Protein AF-G1KTE1-F1 (afdb_monomer)

Secondary structure (DSSP, 8-state):
-------------------------------------SSSHHHHHHHHHHHHHHHHHHHHHHHHHHHHHHHHHHHHHHHHHHHHHHHHHHHTHHHHHHHHHHHHHHHHHHHHHHHH--SPPPTT-HHHHHHHHHHHHH-----HHHHHHHHHHHHHHHHHHHHHHHHS-TTTS-HHHHHHHHHHHHHHHHHHHHHHHHHHHHHHTTGGGGB-TTT-SEEEEEEETTEEEEEEE-SS--TT--EEEEE-TT--EEEEEEPPGGGTTSSEEEEEEEESS-SSSPPP----SPPP--PPP------------PPPP-------------------------------S--HHHHHHHHHHHHHHHHHHHS-HHHHHHT-------PPPPPTTB--TTTEEEEEEEEEEEEEEPPPPPEEETTEEE-----S-S-B---B----TTS-GGGTSEEEEEEPPTTS--SSPPEEEEEETTTTEEE-TTEEEEEEETTTTEEEEEESB--EEEEEEETTTT-S-SEEEEEEEETTEEEEEEE-SSEEEEEEEETTEEEEEEEEESS-SSTTTTTBT-EE-HHHHHHHHHHTT------TTHHHHS---PPPHHHHHHHHHHHHHHTTT-EEEE-GGGTTS-TT---EEEE--S--GGGHHHHHHHHHHHTTS---

InterPro domains:
  IPR023247 Dynein-f, intermediate chain IC97/Dnai7-like [PR02043] (111-136)
  IPR023247 Dynein-f, intermediate chain IC97/Dnai7-like [PR02043] (188-207)
  IPR023247 Dynein-f, intermediate chain IC97/Dnai7-like [PR02043] (258-279)
  IPR023247 Dynein-f, intermediate chain IC97/Dnai7-like [PR02043] (462-482)
  IPR023247 Dynein-f, intermediate chain IC97/Dnai7-like [PR02043] (502-521)
  IPR023247 Dynein-f, intermediate chain IC97/Dnai7-like [PR02043] (523-546)
  IPR023247 Dynein-f, intermediate chain IC97/Dnai7-like [PR02043] (571-590)
  IPR023247 Dynein-f, intermediate chain IC97/Dnai7-like [PTHR20929] (45-657)
  IPR031826 IC97/Casc1, N-terminal [PF15927] (45-240)

Foldseek 3Di:
DDDDDDDDDDDDDDDDDDDDDDDDDDDDDDDDDDDDDDDPPVVVVVVVVVVVVVVVVVVVVVVVVVVVVVVVVVVVCVVCVVVVVVVVVVLLVVLVVLLVVVVVVVVVVVVCVVVVPPLQFDLVDVVSLVVVLVVLLPDPPLAPVVLVVVLVSLVVSLVVLVCVLFFDFPVRAALVNNVVSVVSSLSSLVSSVQSNLQSVQVCLQAQQVQQDPVVRWHWDWDDDDFKIKTKIWQPPLDLPQFKDWHADPVRHTFKMKTDFSVCSNARKMKMKIFGQAASQADDDPQDRDQDDPPDPDDDPDPDPDDDDDDDDDDDDDDDDDDDDDDDDDDDDDDDDDDDDDDDDDDDPPPVVVVVVVVSLVVSSSSGTSNVSQLLAAPPPDPDPDDDAQFDDCLFKDFERGKIFIFIWRRAFYWDQDPNDTDTDDDPPGTGGDWAFQDDDPPDDCSNQWMKIKHAGDQQADDPDQWQKWFADPVVSTTGNPQKAPWDDDPVRSMIMIIGRTGTMMTTMDGLDQFPDWPKKKWAAPADQKIKIWTHGPFWIWIWIGHSQWIAGAAIDGPPDGCHNVVRHPDIDGPVVNQVSCVNRHHRPRDGNCNVVVHPAQAARSVQVSVVVVVCVSCSNFKMKMADPCQRVPHRNDGDIDIDGDDDDPVVVVVVVVVVVVVVVPPDD

Mean predicted aligned error: 15.18 Å

Sequence (668 aa):
MWGVLLHVQYVCSFFLGDMETPVVLFVKCYFTDFNHTEWGNISLTEQARIRAELEEAARREKERIEREKRERLEAKDQERRGVELAELAILEESFLTASQCKNKFRALAKWEHYTGCDGSPDPMVRQEINTFMSLWKEDTNNDIFTVIEKGNRILDLIEKLEMCILDTPFHELSSKDVTQYHDTILQLQALLHHKYNEATEHLLKQASNYAESESGNMEVVIKKQNITLCVWANLKKNPKFRSMSFYDDQKKPCNGFDLPKPLAICDVAVRILHTHYDHVSPSQTYPKEPLTLDMPAQKPVTSESIVKVKATKSQVSPSRLDTRSKHSTGRSKSLTSVFTEEVKSSAVETENTKYAMNKSSLILQTVSRAHLSALFSPSVRELEPLEEFVVDLHQFMPVGGIYHFDALKLPPQAKHVKGWTMVEVLDTGLEICPYIAVCEENEDPSNLTVGITVRLLDNVIFFEEPLIARWNPEEKCWRTDDIGEVVYNMKEKEIAFKMNGFFTITLLQDAHLNMPYQSWELRPTGLDEASFCILTTFAEVQFDIKVNECMLASITTNEDSDLLAEIRGKWMTPLCLILAVKRAGMNIFPADFSPKYVSVNNKLLTAEVTTYQQMALVASAFAFSWSKWNLESGENNVVFRVSLPCHCPDVFEFCEHERRSLHSHKQV

Organism: Anolis carolinensis (NCBI:txid28377)

pLDDT: mean 75.71, std 24.41, range [21.62, 98.06]

Solvent-accessible surface area (backbone atoms only — not comparable to full-atom values): 39934 Å² total; per-residue (Å²): 132,90,81,88,77,92,79,87,83,88,85,90,85,89,82,89,82,84,88,89,87,87,85,90,80,89,82,90,80,88,80,82,90,78,94,80,82,91,73,63,63,67,59,54,51,51,52,49,50,52,49,53,52,51,50,51,49,51,50,53,50,51,52,48,52,53,47,56,52,46,52,55,49,49,55,57,46,59,66,46,46,64,58,54,51,53,54,48,57,56,53,56,49,51,57,58,53,51,51,53,49,54,52,49,52,55,51,46,56,53,49,51,58,68,72,60,72,82,81,71,57,53,80,88,39,63,68,44,45,53,50,50,52,51,56,55,69,70,50,82,77,41,50,56,67,62,45,50,58,55,42,51,56,49,51,54,44,40,52,51,42,52,46,55,57,34,59,39,22,62,84,81,48,53,51,66,56,48,53,50,52,50,54,48,42,52,51,52,51,51,50,48,54,50,50,53,42,48,14,50,37,54,51,46,55,45,32,79,82,47,42,39,90,85,81,44,24,22,69,46,67,48,79,55,96,59,36,39,41,38,40,36,35,47,71,63,40,46,72,82,54,49,69,49,75,42,51,45,100,83,67,45,79,45,44,34,38,31,54,25,51,85,55,28,63,36,64,33,22,43,37,40,43,31,32,57,52,80,84,74,68,77,69,82,80,71,86,61,69,80,81,80,82,86,67,83,76,78,75,79,78,81,80,79,83,82,82,88,77,87,87,81,90,80,89,84,88,89,86,85,89,84,90,84,91,82,89,82,83,88,81,91,76,91,77,90,74,90,78,89,72,92,78,82,92,84,61,72,71,68,52,52,54,52,54,51,51,57,49,53,54,53,52,61,53,70,40,27,41,49,62,58,51,61,60,40,64,64,81,79,67,84,71,76,84,72,61,90,53,51,62,56,70,78,52,32,36,81,32,66,22,32,36,38,36,42,40,25,51,49,54,57,60,74,40,82,55,96,90,39,80,48,62,65,88,80,92,78,74,71,44,75,43,89,57,70,49,83,71,58,102,86,58,75,53,80,55,46,26,28,34,41,34,44,52,60,58,85,65,39,52,74,95,61,87,61,47,63,28,34,60,38,82,88,80,62,43,45,26,47,65,68,59,43,81,74,48,75,36,78,92,74,38,32,40,32,34,32,23,40,42,64,48,41,32,36,34,27,42,63,48,49,72,35,48,67,62,77,42,42,38,38,36,44,76,43,89,64,22,34,38,40,39,39,32,32,78,62,37,41,40,32,33,39,36,44,83,78,31,29,23,42,67,48,62,46,45,92,83,54,82,74,70,43,64,91,55,45,74,43,78,31,43,60,66,59,43,53,51,53,41,37,56,26,43,51,43,80,72,75,53,51,58,37,71,81,82,30,93,70,65,70,58,42,55,69,43,51,52,51,49,53,52,57,47,61,72,44,34,63,64,33,24,40,31,67,37,86,63,27,63,75,46,54,41,77,42,90,49,63,42,77,45,74,66,88,83,59,83,80,64,48,69,67,51,54,61,54,53,64,62,62,67,77,76,76,88,131

Nearest PDB structures (foldseek):
  8j07-assembly1_k3  TM=9.287E-01  e=1.055E-38  Homo sapiens
  8glv-assembly1_AE  TM=7.418E-01  e=2.002E-24  Chlamydomonas reinhardtii

Structure (mmCIF, N/CA/C/O backbone):
data_AF-G1KTE1-F1
#
_entry.id   AF-G1KTE1-F1
#
loop_
_atom_site.group_PDB
_atom_site.id
_atom_site.type_symbol
_atom_site.label_atom_id
_atom_site.label_alt_id
_atom_site.label_comp_id
_atom_site.label_asym_id
_atom_site.label_entity_id
_atom_site.label_seq_id
_atom_site.pdbx_PDB_ins_code
_atom_site.Cartn_x
_atom_site.Cartn_y
_atom_site.Cartn_z
_atom_site.occupancy
_atom_site.B_iso_or_equiv
_atom_site.auth_seq_id
_atom_site.auth_comp_id
_atom_site.auth_asym_id
_atom_site.auth_atom_id
_atom_site.pdbx_PDB_model_num
ATOM 1 N N . MET A 1 1 ? 85.653 33.688 -32.447 1.00 30.47 1 MET A N 1
ATOM 2 C CA . MET A 1 1 ? 87.071 33.781 -32.039 1.00 30.47 1 MET A CA 1
ATOM 3 C C . MET A 1 1 ? 87.110 34.443 -30.670 1.00 30.47 1 MET A C 1
ATOM 5 O O . MET A 1 1 ? 86.646 35.567 -30.606 1.00 30.47 1 MET A O 1
ATOM 9 N N . TRP A 1 2 ? 87.611 33.718 -29.653 1.00 24.45 2 TRP A N 1
ATOM 10 C CA . TRP A 1 2 ? 88.064 34.165 -28.314 1.00 24.45 2 TRP A CA 1
ATOM 11 C C . TRP A 1 2 ? 87.056 34.990 -27.478 1.00 24.45 2 TRP A C 1
ATOM 13 O O . TRP A 1 2 ? 86.730 36.102 -27.850 1.00 24.45 2 TRP A O 1
ATOM 23 N N . GLY A 1 3 ? 86.531 34.587 -26.320 1.00 26.30 3 GLY A N 1
ATOM 24 C CA . GLY A 1 3 ? 86.767 33.480 -25.396 1.00 26.30 3 GLY A CA 1
ATOM 25 C C . GLY A 1 3 ? 86.486 33.975 -23.966 1.00 26.30 3 GLY A C 1
ATOM 26 O O . GLY A 1 3 ? 86.511 35.179 -23.733 1.00 26.30 3 GLY A O 1
ATOM 27 N N . VAL A 1 4 ? 86.327 33.015 -23.042 1.00 26.86 4 VAL A N 1
ATOM 28 C CA . VAL A 1 4 ? 86.469 33.140 -21.573 1.00 26.86 4 VAL A CA 1
ATOM 29 C C . VAL A 1 4 ? 85.221 33.663 -20.836 1.00 26.86 4 VAL A C 1
ATOM 31 O O . VAL A 1 4 ? 84.689 34.705 -21.177 1.00 26.86 4 VAL A O 1
ATOM 34 N N . LEU A 1 5 ? 84.684 33.032 -19.788 1.00 24.70 5 LEU A N 1
ATOM 35 C CA . LEU A 1 5 ? 84.884 31.724 -19.152 1.00 24.70 5 LEU A CA 1
ATOM 36 C C . LEU A 1 5 ? 83.627 31.504 -18.280 1.00 24.70 5 LEU A C 1
ATOM 38 O O . LEU A 1 5 ? 83.235 32.404 -17.539 1.00 24.70 5 LEU A O 1
ATOM 42 N N . LEU A 1 6 ? 83.041 30.307 -18.305 1.00 29.62 6 LEU A N 1
ATOM 43 C CA . LEU A 1 6 ? 82.312 29.800 -17.143 1.00 29.62 6 LEU A CA 1
ATOM 44 C C . LEU A 1 6 ? 83.375 29.366 -16.127 1.00 29.62 6 LEU A C 1
ATOM 46 O O . LEU A 1 6 ? 84.193 28.506 -16.448 1.00 29.62 6 LEU A O 1
ATOM 50 N N . HIS A 1 7 ? 83.355 29.920 -14.916 1.00 24.59 7 HIS A N 1
ATOM 51 C CA . HIS A 1 7 ? 84.012 29.292 -13.773 1.00 24.59 7 HIS A CA 1
ATOM 52 C C . HIS A 1 7 ? 82.985 29.115 -12.659 1.00 24.59 7 HIS A C 1
ATOM 54 O O . HIS A 1 7 ? 82.579 30.060 -11.989 1.00 24.59 7 HIS A O 1
ATOM 60 N N . VAL A 1 8 ? 82.549 27.870 -12.510 1.00 29.48 8 VAL A N 1
ATOM 61 C CA . VAL A 1 8 ? 81.875 27.364 -11.319 1.00 29.48 8 VAL A CA 1
ATOM 62 C C . VAL A 1 8 ? 82.964 27.047 -10.294 1.00 29.48 8 VAL A C 1
ATOM 64 O O . VAL A 1 8 ? 83.998 26.476 -10.649 1.00 29.48 8 VAL A O 1
ATOM 67 N N . GLN A 1 9 ? 82.737 27.395 -9.030 1.00 24.23 9 GLN A N 1
ATOM 68 C CA . GLN A 1 9 ? 83.487 26.846 -7.906 1.00 24.23 9 GLN A CA 1
ATOM 69 C C . GLN A 1 9 ? 82.473 26.399 -6.846 1.00 24.23 9 GLN A C 1
ATOM 71 O O . GLN A 1 9 ? 81.823 27.218 -6.204 1.00 24.23 9 GLN A O 1
ATOM 76 N N . TYR A 1 10 ? 82.305 25.080 -6.730 1.00 27.30 10 TYR A N 1
ATOM 77 C CA . TYR A 1 10 ? 81.618 24.411 -5.626 1.00 27.30 10 TYR A CA 1
ATOM 78 C C . TYR A 1 10 ? 82.621 24.152 -4.496 1.00 27.30 10 TYR A C 1
ATOM 80 O O . TYR A 1 10 ? 83.763 23.781 -4.766 1.00 27.30 10 TYR A O 1
ATOM 88 N N . VAL A 1 11 ? 82.167 24.233 -3.244 1.00 24.34 11 VAL A N 1
ATOM 89 C CA . VAL A 1 11 ? 82.737 23.458 -2.131 1.00 24.34 11 VAL A CA 1
ATOM 90 C C . VAL A 1 11 ? 81.585 22.770 -1.396 1.00 24.34 11 VAL A C 1
ATOM 92 O O . VAL A 1 11 ? 80.612 23.408 -1.006 1.00 24.34 11 VAL A O 1
ATOM 95 N N . CYS A 1 12 ? 81.700 21.445 -1.293 1.00 25.61 12 CYS A N 1
ATOM 96 C CA . CYS A 1 12 ? 80.734 20.482 -0.762 1.00 25.61 12 CYS A CA 1
ATOM 97 C C . CYS A 1 12 ? 80.613 20.488 0.771 1.00 25.61 12 CYS A C 1
ATOM 99 O O . CYS A 1 12 ? 81.599 20.747 1.459 1.00 25.61 12 CYS A O 1
ATOM 101 N N . SER A 1 13 ? 79.484 19.988 1.294 1.00 24.11 13 SER A N 1
ATOM 102 C CA . SER A 1 13 ? 79.454 18.847 2.236 1.00 24.11 13 SER A CA 1
ATOM 103 C C . SER A 1 13 ? 78.037 18.266 2.394 1.00 24.11 13 SER A C 1
ATOM 105 O O . SER A 1 13 ? 77.046 18.981 2.331 1.00 24.11 13 SER A O 1
ATOM 107 N N . PHE A 1 14 ? 77.996 16.940 2.541 1.00 25.86 14 PHE A N 1
ATOM 108 C CA . PHE A 1 14 ? 76.858 16.011 2.614 1.00 25.86 14 PHE A CA 1
ATOM 109 C C . PHE A 1 14 ? 75.843 16.290 3.745 1.00 25.86 14 PHE A C 1
ATOM 111 O O . PHE A 1 14 ? 76.270 16.660 4.832 1.00 25.86 14 PHE A O 1
ATOM 118 N N . PHE A 1 15 ? 74.551 15.963 3.546 1.00 25.19 15 PHE A N 1
ATOM 119 C CA . PHE A 1 15 ? 73.848 14.836 4.210 1.00 25.19 15 PHE A CA 1
ATOM 120 C C . PHE A 1 15 ? 72.381 14.668 3.724 1.00 25.19 15 PHE A C 1
ATOM 122 O O . PHE A 1 15 ? 71.680 15.642 3.486 1.00 25.19 15 PHE A O 1
ATOM 129 N N . LEU A 1 16 ? 72.000 13.392 3.576 1.00 28.66 16 LEU A N 1
ATOM 130 C CA . LEU A 1 16 ? 70.704 12.717 3.346 1.00 28.66 16 LEU A CA 1
ATOM 131 C C . LEU A 1 16 ? 69.366 13.472 3.537 1.00 28.66 16 LEU A C 1
ATOM 133 O O . LEU A 1 16 ? 69.159 14.115 4.561 1.00 28.66 16 LEU A O 1
ATOM 137 N N . GLY A 1 17 ? 68.395 13.172 2.659 1.00 29.20 17 GLY A N 1
ATOM 138 C CA . GLY A 1 17 ? 66.954 13.243 2.957 1.00 29.20 17 GLY A CA 1
ATOM 139 C C . GLY A 1 17 ? 66.104 13.823 1.825 1.00 29.20 17 GLY A C 1
ATOM 140 O O . GLY A 1 17 ? 66.420 14.885 1.308 1.00 29.20 17 GLY A O 1
ATOM 141 N N . ASP A 1 18 ? 65.052 13.102 1.447 1.00 30.59 18 ASP A N 1
ATOM 142 C CA . ASP A 1 18 ? 64.224 13.285 0.255 1.00 30.59 18 ASP A CA 1
ATOM 143 C C . ASP A 1 18 ? 63.507 14.645 0.088 1.00 30.59 18 ASP A C 1
ATOM 145 O O . ASP A 1 18 ? 63.152 15.338 1.041 1.00 30.59 18 ASP A O 1
ATOM 149 N N . MET A 1 19 ? 63.294 14.949 -1.197 1.00 31.64 19 MET A N 1
ATOM 150 C CA . MET A 1 19 ? 62.444 15.952 -1.864 1.00 31.64 19 MET A CA 1
ATOM 151 C C . MET A 1 19 ? 61.081 16.211 -1.179 1.00 31.64 19 MET A C 1
ATOM 153 O O . MET A 1 19 ? 60.506 15.295 -0.608 1.00 31.64 19 MET A O 1
ATOM 157 N N . GLU A 1 20 ? 60.399 17.361 -1.249 1.00 32.44 20 GLU A N 1
ATOM 158 C CA . GLU A 1 20 ? 60.566 18.661 -1.920 1.00 32.44 20 GLU A CA 1
ATOM 159 C C . GLU A 1 20 ? 59.431 19.589 -1.411 1.00 32.44 20 GLU A C 1
ATOM 161 O O . GLU A 1 20 ? 58.272 19.190 -1.426 1.00 32.44 20 GLU A O 1
ATOM 166 N N . THR A 1 21 ? 59.737 20.816 -0.969 1.00 28.70 21 THR A N 1
ATOM 167 C CA . THR A 1 21 ? 58.963 22.084 -1.121 1.00 28.70 21 THR A CA 1
ATOM 168 C C . THR A 1 21 ? 59.806 23.232 -0.506 1.00 28.70 21 THR A C 1
ATOM 170 O O . THR A 1 21 ? 60.666 22.962 0.329 1.00 28.70 21 THR A O 1
ATOM 173 N N . PRO A 1 22 ? 59.561 24.527 -0.792 1.00 40.53 22 PRO A N 1
ATOM 174 C CA . PRO A 1 22 ? 59.676 25.253 -2.066 1.00 40.53 22 PRO A CA 1
ATOM 175 C C . PRO A 1 22 ? 60.610 26.493 -1.929 1.00 40.53 22 PRO A C 1
ATOM 177 O O . PRO A 1 22 ? 60.794 26.998 -0.827 1.00 40.53 22 PRO A O 1
ATOM 180 N N . VAL A 1 23 ? 61.137 27.089 -3.013 1.00 27.97 23 VAL A N 1
ATOM 181 C CA . VAL A 1 23 ? 61.674 28.473 -2.934 1.00 27.97 23 VAL A CA 1
ATOM 182 C C . VAL A 1 23 ? 61.353 29.277 -4.194 1.00 27.97 23 VAL A C 1
ATOM 184 O O . VAL A 1 23 ? 61.881 29.036 -5.276 1.00 27.97 23 VAL A O 1
ATOM 187 N N . VAL A 1 24 ? 60.489 30.276 -4.018 1.00 31.72 24 VAL A N 1
ATOM 188 C CA . VAL A 1 24 ? 60.224 31.372 -4.956 1.00 31.72 24 VAL A CA 1
ATOM 189 C C . VAL A 1 24 ? 61.398 32.353 -4.896 1.00 31.72 24 VAL A C 1
ATOM 191 O O . VAL A 1 24 ? 61.699 32.881 -3.827 1.00 31.72 24 VAL A O 1
ATOM 194 N N . LEU A 1 25 ? 62.038 32.640 -6.034 1.00 25.03 25 LEU A N 1
ATOM 195 C CA . LEU A 1 25 ? 63.036 33.708 -6.159 1.00 25.03 25 LEU A CA 1
ATOM 196 C C . LEU A 1 25 ? 62.457 34.868 -6.982 1.00 25.03 25 LEU A C 1
ATOM 198 O O . LEU A 1 25 ? 62.250 34.755 -8.188 1.00 25.03 25 LEU A O 1
ATOM 202 N N . PHE A 1 26 ? 62.212 35.999 -6.318 1.00 25.44 26 PHE A N 1
ATOM 203 C CA . PHE A 1 26 ? 61.927 37.280 -6.963 1.00 25.44 26 PHE A CA 1
ATOM 204 C C . PHE A 1 26 ? 63.241 37.939 -7.395 1.00 25.44 26 PHE A C 1
ATOM 206 O O . PHE A 1 26 ? 64.072 38.271 -6.552 1.00 25.44 26 PHE A O 1
ATOM 213 N N . VAL A 1 27 ? 63.400 38.208 -8.693 1.00 28.34 27 VAL A N 1
ATOM 214 C CA . VAL A 1 27 ? 64.451 39.097 -9.212 1.00 28.34 27 VAL A CA 1
ATOM 215 C C . VAL A 1 27 ? 63.776 40.289 -9.892 1.00 28.34 27 VAL A C 1
ATOM 217 O O . VAL A 1 27 ? 63.155 40.153 -10.943 1.00 28.34 27 VAL A O 1
ATOM 220 N N . LYS A 1 28 ? 63.870 41.470 -9.267 1.00 26.77 28 LYS A N 1
ATOM 221 C CA . LYS A 1 28 ? 63.516 42.765 -9.870 1.00 26.77 28 LYS A CA 1
ATOM 222 C C . LYS A 1 28 ? 64.707 43.264 -10.689 1.00 26.77 28 LYS A C 1
ATOM 224 O O . LYS A 1 28 ? 65.743 43.576 -10.108 1.00 26.77 28 LYS A O 1
ATOM 229 N N . CYS A 1 29 ? 64.538 43.427 -11.999 1.00 28.50 29 CYS A N 1
ATOM 230 C CA . CYS A 1 29 ? 65.440 44.233 -12.823 1.00 28.50 29 CYS A CA 1
ATOM 231 C C . CYS A 1 29 ? 64.715 45.511 -13.259 1.00 28.50 29 CYS A C 1
ATOM 233 O O . CYS A 1 29 ? 63.675 45.448 -13.908 1.00 28.50 29 CYS A O 1
ATOM 235 N N . TYR A 1 30 ? 65.264 46.665 -12.880 1.00 29.06 30 TYR A N 1
ATOM 236 C CA . TYR A 1 30 ? 64.862 47.972 -13.393 1.00 29.06 30 TYR A CA 1
ATOM 237 C C . TYR A 1 30 ? 65.584 48.218 -14.721 1.00 29.06 30 TYR A C 1
ATOM 239 O O . TYR A 1 30 ? 66.802 48.064 -14.784 1.00 29.06 30 TYR A O 1
ATOM 247 N N . PHE A 1 31 ? 64.850 48.626 -15.754 1.00 31.27 31 PHE A N 1
ATOM 248 C CA . PHE A 1 31 ? 65.425 49.191 -16.972 1.00 31.27 31 PHE A CA 1
ATOM 249 C C . PHE A 1 31 ? 64.994 50.653 -17.079 1.00 31.27 31 PHE A C 1
ATOM 251 O O . PHE A 1 31 ? 63.808 50.966 -17.048 1.00 31.27 31 PHE A O 1
ATOM 258 N N . THR A 1 32 ? 65.982 51.539 -17.145 1.00 31.55 32 THR A N 1
ATOM 259 C CA . THR A 1 32 ? 65.836 52.955 -17.488 1.00 31.55 32 THR A CA 1
ATOM 260 C C . THR A 1 32 ? 65.840 53.118 -19.003 1.00 31.55 32 THR A C 1
ATOM 262 O O . THR A 1 32 ? 66.705 52.557 -19.678 1.00 31.55 32 THR A O 1
ATOM 265 N N . ASP A 1 33 ? 64.890 53.906 -19.503 1.00 35.94 33 ASP A N 1
ATOM 266 C CA . ASP A 1 33 ? 64.698 54.240 -20.912 1.00 35.94 33 ASP A CA 1
ATOM 267 C C . ASP A 1 33 ? 65.934 54.866 -21.568 1.00 35.94 33 ASP A C 1
ATOM 269 O O . ASP A 1 33 ? 66.565 55.770 -21.017 1.00 35.94 33 ASP A O 1
ATOM 273 N N . PHE A 1 34 ? 66.202 54.456 -22.809 1.00 33.00 34 PHE A N 1
ATOM 274 C CA . PHE A 1 34 ? 66.918 55.275 -23.782 1.00 33.00 34 PHE A CA 1
ATOM 275 C C . PHE A 1 34 ? 66.246 55.142 -25.151 1.00 33.00 34 PHE A C 1
ATOM 277 O O . PHE A 1 34 ? 66.187 54.064 -25.742 1.00 33.00 34 PHE A O 1
ATOM 284 N N . ASN A 1 35 ? 65.725 56.268 -25.636 1.00 43.44 35 ASN A N 1
ATOM 285 C CA . ASN A 1 35 ? 65.105 56.416 -26.946 1.00 43.44 35 ASN A CA 1
ATOM 286 C C . ASN A 1 35 ? 66.117 56.151 -28.068 1.00 43.44 35 ASN A C 1
ATOM 288 O O . ASN A 1 35 ? 67.116 56.861 -28.181 1.00 43.44 35 ASN A O 1
ATOM 292 N N . HIS A 1 36 ? 65.789 55.219 -28.965 1.00 41.34 36 HIS A N 1
ATOM 293 C CA . HIS A 1 36 ? 66.194 55.327 -30.361 1.00 41.34 36 HIS A CA 1
ATOM 294 C C . HIS A 1 36 ? 65.037 54.936 -31.283 1.00 41.34 36 HIS A C 1
ATOM 296 O O . HIS A 1 36 ? 64.370 53.917 -31.125 1.00 41.34 36 HIS A O 1
ATOM 302 N N . THR A 1 37 ? 64.791 55.842 -32.212 1.00 44.97 37 THR A N 1
ATOM 303 C CA . THR A 1 37 ? 63.603 56.050 -33.026 1.00 44.97 37 THR A CA 1
ATOM 304 C C . THR A 1 37 ? 63.489 55.094 -34.225 1.00 44.97 37 THR A C 1
ATOM 306 O O . THR A 1 37 ? 64.450 54.821 -34.941 1.00 44.97 37 THR A O 1
ATOM 309 N N . GLU A 1 38 ? 62.257 54.624 -34.442 1.00 49.62 38 GLU A N 1
ATOM 310 C CA . GLU A 1 38 ? 61.558 54.469 -35.735 1.00 49.62 38 GLU A CA 1
ATOM 311 C C . GLU A 1 38 ? 62.003 53.468 -36.822 1.00 49.62 38 GLU A C 1
ATOM 313 O O . GLU A 1 38 ? 61.328 53.397 -37.843 1.00 49.62 38 GLU A O 1
ATOM 318 N N . TRP A 1 39 ? 62.983 52.582 -36.611 1.00 41.69 39 TRP A N 1
ATOM 319 C CA . TRP A 1 39 ? 63.255 51.484 -37.580 1.00 41.69 39 TRP A CA 1
ATOM 320 C C . TRP A 1 39 ? 63.079 50.047 -37.046 1.00 41.69 39 TRP A C 1
ATOM 322 O O . TRP A 1 39 ? 63.267 49.085 -37.787 1.00 41.69 39 TRP A O 1
ATOM 332 N N . GLY A 1 40 ? 62.645 49.873 -35.790 1.00 45.88 40 GLY A N 1
ATOM 333 C CA . GLY A 1 40 ? 62.361 48.556 -35.182 1.00 45.88 40 GLY A CA 1
ATOM 334 C C . GLY A 1 40 ? 60.882 48.135 -35.170 1.00 45.88 40 GLY A C 1
ATOM 335 O O . GLY A 1 40 ? 60.579 46.942 -35.155 1.00 45.88 40 GLY A O 1
ATOM 336 N N . ASN A 1 41 ? 59.947 49.090 -35.235 1.00 47.69 41 ASN A N 1
ATOM 337 C CA . ASN A 1 41 ? 58.512 48.806 -35.093 1.00 47.69 41 ASN A CA 1
ATOM 338 C C . ASN A 1 41 ? 57.849 48.265 -36.366 1.00 47.69 41 ASN A C 1
ATOM 340 O O . ASN A 1 41 ? 56.846 47.567 -36.258 1.00 47.69 41 ASN A O 1
ATOM 344 N N . ILE A 1 42 ? 58.410 48.509 -37.555 1.00 47.56 42 ILE A N 1
ATOM 345 C CA . ILE A 1 42 ? 57.866 47.982 -38.822 1.00 47.56 42 ILE A CA 1
ATOM 346 C C . ILE A 1 42 ? 58.201 46.485 -38.979 1.00 47.56 42 ILE A C 1
ATOM 348 O O . ILE A 1 42 ? 57.379 45.716 -39.457 1.00 47.56 42 ILE A O 1
ATOM 352 N N . SER A 1 43 ? 59.364 46.028 -38.497 1.00 54.31 43 SER A N 1
ATOM 353 C CA . SER A 1 43 ? 59.780 44.615 -38.594 1.00 54.31 43 SER A CA 1
ATOM 354 C C . SER A 1 43 ? 59.049 43.703 -37.595 1.00 54.31 43 SER A C 1
ATOM 356 O O . SER A 1 43 ? 58.636 42.603 -37.948 1.00 54.31 43 SER A O 1
ATOM 358 N N . LEU A 1 44 ? 58.817 44.163 -36.358 1.00 53.69 44 LEU A N 1
ATOM 359 C CA . LEU A 1 44 ? 58.108 43.387 -35.328 1.00 53.69 44 LEU A CA 1
ATOM 360 C C . LEU A 1 44 ? 56.592 43.308 -35.563 1.00 53.69 44 LEU A C 1
ATOM 362 O O . LEU A 1 44 ? 55.997 42.262 -35.308 1.00 53.69 44 LEU A O 1
ATOM 366 N N . THR A 1 45 ? 55.968 44.374 -36.077 1.00 58.28 45 THR A N 1
ATOM 367 C CA . THR A 1 45 ? 54.539 44.364 -36.442 1.00 58.28 45 THR A CA 1
ATOM 368 C C . THR A 1 45 ? 54.273 43.499 -37.672 1.00 58.28 45 THR A C 1
ATOM 370 O O . THR A 1 45 ? 53.329 42.713 -37.661 1.00 58.28 45 THR A O 1
ATOM 373 N N . GLU A 1 46 ? 55.146 43.545 -38.683 1.00 59.28 46 GLU A N 1
ATOM 374 C CA . GLU A 1 46 ? 55.058 42.668 -39.856 1.00 59.28 46 GLU A CA 1
ATOM 375 C C . GLU A 1 46 ? 55.301 41.192 -39.472 1.00 59.28 46 GLU A C 1
ATOM 377 O O . GLU A 1 46 ? 54.557 40.311 -39.895 1.00 59.28 46 GLU A O 1
ATOM 382 N N . GLN A 1 47 ? 56.263 40.902 -38.583 1.00 62.09 47 GLN A N 1
ATOM 383 C CA . GLN A 1 47 ? 56.496 39.548 -38.051 1.00 62.09 47 GLN A CA 1
ATOM 384 C C . GLN A 1 47 ? 55.356 39.027 -37.162 1.00 62.09 47 GLN A C 1
ATOM 386 O O . GLN A 1 47 ? 55.115 37.818 -37.132 1.00 62.09 47 GLN A O 1
ATOM 391 N N . ALA A 1 48 ? 54.671 39.904 -36.423 1.00 69.88 48 ALA A N 1
ATOM 392 C CA . ALA A 1 48 ? 53.476 39.552 -35.658 1.00 69.88 48 ALA A CA 1
ATOM 393 C C . ALA A 1 48 ? 52.281 39.285 -36.584 1.00 69.88 48 ALA A C 1
ATOM 395 O O . ALA A 1 48 ? 51.551 38.322 -36.360 1.00 69.88 48 ALA A O 1
ATOM 396 N N . ARG A 1 49 ? 52.130 40.065 -37.666 1.00 72.00 49 ARG A N 1
ATOM 397 C CA . ARG A 1 49 ? 51.102 39.844 -38.692 1.00 72.00 49 ARG A CA 1
ATOM 398 C C . ARG A 1 49 ? 51.305 38.510 -39.411 1.00 72.00 49 ARG A C 1
ATOM 400 O O . ARG A 1 49 ? 50.363 37.738 -39.510 1.00 72.00 49 ARG A O 1
ATOM 407 N N . ILE A 1 50 ? 52.540 38.193 -39.807 1.00 73.44 50 ILE A N 1
ATOM 408 C CA . ILE A 1 50 ? 52.892 36.912 -40.443 1.00 73.44 50 ILE A CA 1
ATOM 409 C C . ILE A 1 50 ? 52.677 35.731 -39.482 1.00 73.44 50 ILE A C 1
ATOM 411 O O . ILE A 1 50 ? 52.201 34.681 -39.901 1.00 73.44 50 ILE A O 1
ATOM 415 N N . ARG A 1 51 ? 52.986 35.878 -38.184 1.00 72.56 51 ARG A N 1
ATOM 416 C CA . ARG A 1 51 ? 52.703 34.834 -37.182 1.00 72.56 51 ARG A CA 1
ATOM 417 C C . ARG A 1 51 ? 51.207 34.614 -36.972 1.00 72.56 51 ARG A C 1
ATOM 419 O O . ARG A 1 51 ? 50.790 33.463 -36.957 1.00 72.56 51 ARG A O 1
ATOM 426 N N . ALA A 1 52 ? 50.420 35.682 -36.867 1.00 79.12 52 ALA A N 1
ATOM 427 C CA . ALA A 1 52 ? 48.965 35.584 -36.777 1.00 79.12 52 ALA A CA 1
ATOM 428 C C . ALA A 1 52 ? 48.368 34.938 -38.039 1.00 79.12 52 ALA A C 1
ATOM 430 O O . ALA A 1 52 ? 47.517 34.062 -37.939 1.00 79.12 52 ALA A O 1
ATOM 431 N N . GLU A 1 53 ? 48.876 35.291 -39.221 1.00 79.81 53 GLU A N 1
ATOM 432 C CA . GLU A 1 53 ? 48.443 34.724 -40.500 1.00 79.81 53 GLU A CA 1
ATOM 433 C C . GLU A 1 53 ? 48.810 33.234 -40.636 1.00 79.81 53 GLU A C 1
ATOM 435 O O . GLU A 1 53 ? 47.997 32.438 -41.109 1.00 79.81 53 GLU A O 1
ATOM 440 N N . LEU A 1 54 ? 49.993 32.826 -40.157 1.00 78.88 54 LEU A N 1
ATOM 441 C CA . LEU A 1 54 ? 50.412 31.420 -40.083 1.00 78.88 54 LEU A CA 1
ATOM 442 C C . LEU A 1 54 ? 49.608 30.622 -39.049 1.00 78.88 54 LEU A C 1
ATOM 444 O O . LEU A 1 54 ? 49.280 29.466 -39.299 1.00 78.88 54 LEU A O 1
ATOM 448 N N . GLU A 1 55 ? 49.274 31.216 -37.904 1.00 80.00 55 GLU A N 1
ATOM 449 C CA . GLU A 1 55 ? 48.473 30.576 -36.857 1.00 80.00 55 GLU A CA 1
ATOM 450 C C . GLU A 1 55 ? 47.003 30.428 -37.282 1.00 80.00 55 GLU A C 1
ATOM 452 O O . GLU A 1 55 ? 46.396 29.375 -37.078 1.00 80.00 55 GLU A O 1
ATOM 457 N N . GLU A 1 56 ? 46.445 31.427 -37.969 1.00 80.50 56 GLU A N 1
ATOM 458 C CA . GLU A 1 56 ? 45.137 31.332 -38.620 1.00 80.50 56 GLU A CA 1
ATOM 459 C C . GLU A 1 56 ? 45.135 30.316 -39.765 1.00 80.50 56 GLU A C 1
ATOM 461 O O . GLU A 1 56 ? 44.172 29.562 -39.911 1.00 80.50 56 GLU A O 1
ATOM 466 N N . ALA A 1 57 ? 46.203 30.251 -40.568 1.00 83.19 57 ALA A N 1
ATOM 467 C CA . ALA A 1 57 ? 46.346 29.239 -41.610 1.00 83.19 57 ALA A CA 1
ATOM 468 C C . ALA A 1 57 ? 46.453 27.824 -41.017 1.00 83.19 57 ALA A C 1
ATOM 470 O O . ALA A 1 57 ? 45.800 26.910 -41.515 1.00 83.19 57 ALA A O 1
ATOM 471 N N . ALA A 1 58 ? 47.197 27.649 -39.922 1.00 83.62 58 ALA A N 1
ATOM 472 C CA . ALA A 1 58 ? 47.303 26.380 -39.206 1.00 83.62 58 ALA A CA 1
ATOM 473 C C . ALA A 1 58 ? 45.968 25.963 -38.566 1.00 83.62 58 ALA A C 1
ATOM 475 O O . ALA A 1 58 ? 45.608 24.786 -38.609 1.00 83.62 58 ALA A O 1
ATOM 476 N N . ARG A 1 59 ? 45.199 26.917 -38.023 1.00 81.69 59 ARG A N 1
ATOM 477 C CA . ARG A 1 59 ? 43.844 26.669 -37.507 1.00 81.69 59 ARG A CA 1
ATOM 478 C C . ARG A 1 59 ? 42.897 26.227 -38.623 1.00 81.69 59 ARG A C 1
ATOM 480 O O . ARG A 1 59 ? 42.244 25.198 -38.476 1.00 81.69 59 ARG A O 1
ATOM 487 N N . ARG A 1 60 ? 42.891 26.937 -39.757 1.00 81.00 60 ARG A N 1
ATOM 488 C CA . ARG A 1 60 ? 42.086 26.588 -40.943 1.00 81.00 60 ARG A CA 1
ATOM 489 C C . ARG A 1 60 ? 42.451 25.219 -41.516 1.00 81.00 60 ARG A C 1
ATOM 491 O O . ARG A 1 60 ? 41.564 24.469 -41.910 1.00 81.00 60 ARG A O 1
ATOM 498 N N . GLU A 1 61 ? 43.735 24.873 -41.535 1.00 83.88 61 GLU A N 1
ATOM 499 C CA . GLU A 1 61 ? 44.193 23.564 -42.004 1.00 83.88 61 GLU A CA 1
ATOM 500 C C . GLU A 1 61 ? 43.803 22.438 -41.037 1.00 83.88 61 GLU A C 1
ATOM 502 O O . GLU A 1 61 ? 43.334 21.387 -41.471 1.00 83.88 61 GLU A O 1
ATOM 507 N N . LYS A 1 62 ? 43.899 22.669 -39.721 1.00 84.50 62 LYS A N 1
ATOM 508 C CA . LYS A 1 62 ? 43.411 21.723 -38.709 1.00 84.50 62 LYS A CA 1
ATOM 509 C C . LYS A 1 62 ? 41.902 21.498 -38.836 1.00 84.50 62 LYS A C 1
ATOM 511 O O . LYS A 1 62 ? 41.461 20.353 -38.835 1.00 84.50 62 LYS A O 1
ATOM 516 N N . GLU A 1 63 ? 41.126 22.566 -39.013 1.00 85.25 63 GLU A N 1
ATOM 517 C CA . GLU A 1 63 ? 39.680 22.488 -39.254 1.00 85.25 63 GLU A CA 1
ATOM 518 C C . GLU A 1 63 ? 39.349 21.731 -40.548 1.00 85.25 63 GLU A C 1
ATOM 520 O O . GLU A 1 63 ? 38.398 20.949 -40.577 1.00 85.25 63 GLU A O 1
ATOM 525 N N . ARG A 1 64 ? 40.139 21.921 -41.616 1.00 88.62 64 ARG A N 1
ATOM 526 C CA . ARG A 1 64 ? 39.988 21.183 -42.879 1.00 88.62 64 ARG A CA 1
ATOM 527 C C . ARG A 1 64 ? 40.242 19.690 -42.687 1.00 88.62 64 ARG A C 1
ATOM 529 O O . ARG A 1 64 ? 39.408 18.889 -43.091 1.00 88.62 64 ARG A O 1
ATOM 536 N N . ILE A 1 65 ? 41.339 19.321 -42.024 1.00 88.56 65 ILE A N 1
ATOM 537 C CA . ILE A 1 65 ? 41.680 17.921 -41.730 1.00 88.56 65 ILE A CA 1
ATOM 538 C C . ILE A 1 65 ? 40.617 17.275 -40.832 1.00 88.56 65 ILE A C 1
ATOM 540 O O . ILE A 1 65 ? 40.226 16.130 -41.058 1.00 88.56 65 ILE A O 1
ATOM 544 N N . GLU A 1 66 ? 40.118 17.988 -39.820 1.00 85.31 66 GLU A N 1
ATOM 545 C CA . GLU A 1 66 ? 39.034 17.501 -38.960 1.00 85.31 66 GLU A CA 1
ATOM 546 C C . GLU A 1 66 ? 37.724 17.307 -39.736 1.00 85.31 66 GLU A C 1
ATOM 548 O O . GLU A 1 66 ? 37.028 16.316 -39.506 1.00 85.31 66 GLU A O 1
ATOM 553 N N . ARG A 1 67 ? 37.409 18.202 -40.682 1.00 84.19 67 ARG A N 1
ATOM 554 C CA . ARG A 1 67 ? 36.238 18.086 -41.561 1.00 84.19 67 ARG A CA 1
ATOM 555 C C . ARG A 1 67 ? 36.368 16.916 -42.531 1.00 84.19 67 ARG A C 1
ATOM 557 O O . ARG A 1 67 ? 35.477 16.079 -42.558 1.00 84.19 67 ARG A O 1
ATOM 564 N N . GLU A 1 68 ? 37.493 16.787 -43.231 1.00 88.06 68 GLU A N 1
ATOM 565 C CA . GLU A 1 68 ? 37.761 15.653 -44.130 1.00 88.06 68 GLU A CA 1
ATOM 566 C C . GLU A 1 68 ? 37.731 14.315 -43.371 1.00 88.06 68 GLU A C 1
ATOM 568 O O . GLU A 1 68 ? 37.191 13.317 -43.852 1.00 88.06 68 GLU A O 1
ATOM 573 N N . LYS A 1 69 ? 38.265 14.278 -42.140 1.00 85.88 69 LYS A N 1
ATOM 574 C CA . LYS A 1 69 ? 38.182 13.095 -41.272 1.00 85.88 69 LYS A CA 1
ATOM 575 C C . LYS A 1 69 ? 36.736 12.779 -40.881 1.00 85.88 69 LYS A C 1
ATOM 577 O O . LYS A 1 69 ? 36.384 11.600 -40.847 1.00 85.88 69 LYS A O 1
ATOM 582 N N . ARG A 1 70 ? 35.915 13.796 -40.598 1.00 79.56 70 ARG A N 1
ATOM 583 C CA . ARG A 1 70 ? 34.486 13.645 -40.286 1.00 79.56 70 ARG A CA 1
ATOM 584 C C . ARG A 1 70 ? 33.706 13.124 -41.491 1.00 79.56 70 ARG A C 1
ATOM 586 O O . ARG A 1 70 ? 33.057 12.097 -41.363 1.00 79.56 70 ARG A O 1
ATOM 593 N N . GLU A 1 71 ? 33.873 13.737 -42.658 1.00 86.38 71 GLU A N 1
ATOM 594 C CA . GLU A 1 71 ? 33.228 13.318 -43.911 1.00 86.38 71 GLU A CA 1
ATOM 595 C C . GLU A 1 71 ? 33.603 11.876 -44.284 1.00 86.38 71 GLU A C 1
ATOM 597 O O . GLU A 1 71 ? 32.756 11.080 -44.684 1.00 86.38 71 GLU A O 1
ATOM 602 N N . ARG A 1 72 ? 34.868 11.482 -44.085 1.00 88.75 72 ARG A N 1
ATOM 603 C CA . ARG A 1 72 ? 35.305 10.097 -44.311 1.00 88.75 72 ARG A CA 1
ATOM 604 C C . ARG A 1 72 ? 34.665 9.107 -43.336 1.00 88.75 72 ARG A C 1
ATOM 606 O O . ARG A 1 72 ? 34.402 7.968 -43.720 1.00 88.75 72 ARG A O 1
ATOM 613 N N . LEU A 1 73 ? 34.480 9.500 -42.075 1.00 80.81 73 LEU A N 1
ATOM 614 C CA . LEU A 1 73 ? 33.778 8.680 -41.086 1.00 80.81 73 LEU A CA 1
ATOM 615 C C . LEU A 1 73 ? 32.288 8.573 -41.430 1.00 80.81 73 LEU A C 1
ATOM 617 O O . LEU A 1 73 ? 31.762 7.467 -41.403 1.00 80.81 73 LEU A O 1
ATOM 621 N N . GLU A 1 74 ? 31.651 9.671 -41.835 1.00 81.56 74 GLU A N 1
ATOM 622 C CA . GLU A 1 74 ? 30.250 9.714 -42.275 1.00 81.56 74 GLU A CA 1
ATOM 623 C C . GLU A 1 74 ? 30.013 8.862 -43.528 1.00 81.56 74 GLU A C 1
ATOM 625 O O . GLU A 1 74 ? 29.054 8.101 -43.575 1.00 81.56 74 GLU A O 1
ATOM 630 N N . ALA A 1 75 ? 30.914 8.894 -44.515 1.00 84.50 75 ALA A N 1
ATOM 631 C CA . ALA A 1 75 ? 30.803 8.055 -45.709 1.00 84.50 75 ALA A CA 1
ATOM 632 C C . ALA A 1 75 ? 30.880 6.553 -45.376 1.00 84.50 75 ALA A C 1
ATOM 634 O O . ALA A 1 75 ? 30.094 5.759 -45.890 1.00 84.50 75 ALA A O 1
ATOM 635 N N . LYS A 1 76 ? 31.795 6.163 -44.476 1.00 84.56 76 LYS A N 1
ATOM 636 C CA . LYS A 1 76 ? 31.893 4.779 -43.978 1.00 84.56 76 LYS A CA 1
ATOM 637 C C . LYS A 1 76 ? 30.701 4.371 -43.116 1.00 84.56 76 LYS A C 1
ATOM 639 O O . LYS A 1 76 ? 30.363 3.193 -43.054 1.00 84.56 76 LYS A O 1
ATOM 644 N N . ASP A 1 77 ? 30.112 5.311 -42.388 1.00 76.31 77 ASP A N 1
ATOM 645 C CA . ASP A 1 77 ? 28.880 5.088 -41.639 1.00 76.31 77 ASP A CA 1
ATOM 646 C C . ASP A 1 77 ? 27.709 4.840 -42.591 1.00 76.31 77 ASP A C 1
ATOM 648 O O . ASP A 1 77 ? 27.017 3.836 -42.473 1.00 76.31 77 ASP A O 1
ATOM 652 N N . GLN A 1 78 ? 27.573 5.679 -43.618 1.00 78.25 78 GLN A N 1
ATOM 653 C CA . GLN A 1 78 ? 26.525 5.571 -44.626 1.00 78.25 78 GLN A CA 1
ATOM 654 C C . GLN A 1 78 ? 26.580 4.246 -45.404 1.00 78.25 78 GLN A C 1
ATOM 656 O O . GLN A 1 78 ? 25.534 3.685 -45.722 1.00 78.25 78 GLN A O 1
ATOM 661 N N . GLU A 1 79 ? 27.782 3.732 -45.686 1.00 81.88 79 GLU A N 1
ATOM 662 C CA . GLU A 1 79 ? 27.977 2.432 -46.342 1.00 81.88 79 GLU A CA 1
ATOM 663 C C . GLU A 1 79 ? 27.491 1.259 -45.473 1.00 81.88 79 GLU A C 1
ATOM 665 O O . GLU A 1 79 ? 26.848 0.340 -45.979 1.00 81.88 79 GLU A O 1
ATOM 670 N N . ARG A 1 80 ? 27.744 1.303 -44.157 1.00 79.06 80 ARG A N 1
ATOM 671 C CA . ARG A 1 80 ? 27.328 0.249 -43.212 1.00 79.06 80 ARG A CA 1
ATOM 672 C C . ARG A 1 80 ? 25.851 0.332 -42.842 1.00 79.06 80 ARG A C 1
ATOM 674 O O . ARG A 1 80 ? 25.203 -0.698 -42.672 1.00 79.06 80 ARG A O 1
ATOM 681 N N . ARG A 1 81 ? 25.303 1.549 -42.804 1.00 78.81 81 ARG A N 1
ATOM 682 C CA . ARG A 1 81 ? 23.946 1.852 -42.337 1.00 78.81 81 ARG A CA 1
ATOM 683 C C . ARG A 1 81 ? 22.866 1.022 -43.024 1.00 78.81 81 ARG A C 1
ATOM 685 O O . ARG A 1 81 ? 21.915 0.618 -42.372 1.00 78.81 81 ARG A O 1
ATOM 692 N N . GLY A 1 82 ? 22.993 0.752 -44.325 1.00 75.94 82 GLY A N 1
ATOM 693 C CA . GLY A 1 82 ? 22.006 -0.058 -45.048 1.00 75.94 82 GLY A CA 1
ATOM 694 C C . GLY A 1 82 ? 21.914 -1.500 -44.536 1.00 75.94 82 GLY A C 1
ATOM 695 O O . GLY A 1 82 ? 20.814 -2.028 -44.394 1.00 75.94 82 GLY A O 1
ATOM 696 N N . VAL A 1 83 ? 23.061 -2.113 -44.228 1.00 77.94 83 VAL A N 1
ATOM 697 C CA . VAL A 1 83 ? 23.145 -3.480 -43.690 1.00 77.94 83 VAL A CA 1
ATOM 698 C C . VAL A 1 83 ? 22.718 -3.495 -42.222 1.00 77.94 83 VAL A C 1
ATOM 700 O O . VAL A 1 83 ? 21.846 -4.276 -41.855 1.00 77.94 83 VAL A O 1
ATOM 703 N N . GLU A 1 84 ? 23.239 -2.568 -41.416 1.00 77.56 84 GLU A N 1
ATOM 704 C CA . GLU A 1 84 ? 22.904 -2.444 -39.989 1.00 77.56 84 GLU A CA 1
ATOM 705 C C . GLU A 1 84 ? 21.398 -2.190 -39.775 1.00 77.56 84 GLU A C 1
ATOM 707 O O . GLU A 1 84 ? 20.783 -2.784 -38.895 1.00 77.56 84 GLU A O 1
ATOM 712 N N . LEU A 1 85 ? 20.754 -1.369 -40.618 1.00 75.38 85 LEU A N 1
ATOM 713 C CA . LEU A 1 85 ? 19.302 -1.152 -40.566 1.00 75.38 85 LEU A CA 1
ATOM 714 C C . LEU A 1 85 ? 18.500 -2.410 -40.916 1.00 75.38 85 LEU A C 1
ATOM 716 O O . LEU A 1 85 ? 17.430 -2.626 -40.346 1.00 75.38 85 LEU A O 1
ATOM 720 N N . ALA A 1 86 ? 18.985 -3.230 -41.850 1.00 77.50 86 ALA A N 1
ATOM 721 C CA . ALA A 1 86 ? 18.330 -4.489 -42.189 1.00 77.50 86 ALA A CA 1
ATOM 722 C C . ALA A 1 86 ? 18.431 -5.496 -41.031 1.00 77.50 86 ALA A C 1
ATOM 724 O O . ALA A 1 86 ? 17.442 -6.152 -40.709 1.00 77.50 86 ALA A O 1
ATOM 725 N N . GLU A 1 87 ? 19.585 -5.571 -40.364 1.00 79.75 87 GLU A N 1
ATOM 726 C CA . GLU A 1 87 ? 19.785 -6.390 -39.161 1.00 79.75 87 GLU A CA 1
ATOM 727 C C . GLU A 1 87 ? 18.905 -5.917 -37.994 1.00 79.75 87 GLU A C 1
ATOM 729 O O . GLU A 1 87 ? 18.221 -6.726 -37.365 1.00 79.75 87 GLU A O 1
ATOM 734 N N . LEU A 1 88 ? 18.830 -4.602 -37.756 1.00 76.50 88 LEU A N 1
ATOM 735 C CA . LEU A 1 88 ? 17.926 -4.020 -36.760 1.00 76.50 88 LEU A CA 1
ATOM 736 C C . LEU A 1 88 ? 16.459 -4.343 -37.061 1.00 76.50 88 LEU A C 1
ATOM 738 O O . LEU A 1 88 ? 15.710 -4.690 -36.152 1.00 76.50 88 LEU A O 1
ATOM 742 N N . ALA A 1 89 ? 16.041 -4.287 -38.329 1.00 74.44 89 ALA A N 1
ATOM 743 C CA . ALA A 1 89 ? 14.669 -4.609 -38.711 1.00 74.44 89 ALA A CA 1
ATOM 744 C C . ALA A 1 89 ? 14.285 -6.065 -38.387 1.00 74.44 89 ALA A C 1
ATOM 746 O O . ALA A 1 89 ? 13.121 -6.313 -38.063 1.00 74.44 89 ALA A O 1
ATOM 747 N N . ILE A 1 90 ? 15.248 -6.995 -38.454 1.00 79.50 90 ILE A N 1
ATOM 748 C CA . ILE A 1 90 ? 15.082 -8.394 -38.032 1.00 79.50 90 ILE A CA 1
ATOM 749 C C . ILE A 1 90 ? 14.964 -8.466 -36.507 1.00 79.50 90 ILE A C 1
ATOM 751 O O . ILE A 1 90 ? 14.029 -9.079 -35.996 1.00 79.50 90 ILE A O 1
ATOM 755 N N . LEU A 1 91 ? 15.856 -7.797 -35.767 1.00 77.19 91 LEU A N 1
ATOM 756 C CA . LEU A 1 91 ? 15.796 -7.764 -34.301 1.00 77.19 91 LEU A CA 1
ATOM 757 C C . LEU A 1 91 ? 14.469 -7.186 -33.794 1.00 77.19 91 LEU A C 1
ATOM 759 O O . LEU A 1 91 ? 13.894 -7.714 -32.846 1.00 77.19 91 LEU A O 1
ATOM 763 N N . GLU A 1 92 ? 13.926 -6.166 -34.458 1.00 78.75 92 GLU A N 1
ATOM 764 C CA . GLU A 1 92 ? 12.630 -5.569 -34.121 1.00 78.75 92 GLU A CA 1
ATOM 765 C C . GLU A 1 92 ? 11.436 -6.537 -34.247 1.00 78.75 92 GLU A C 1
ATOM 767 O O . GLU A 1 92 ? 10.401 -6.296 -33.622 1.00 78.75 92 GLU A O 1
ATOM 772 N N . GLU A 1 93 ? 11.542 -7.644 -34.995 1.00 78.00 93 GLU A N 1
ATOM 773 C CA . GLU A 1 93 ? 10.520 -8.709 -35.001 1.00 78.00 93 GLU A CA 1
ATOM 774 C C . GLU A 1 93 ? 10.354 -9.345 -33.605 1.00 78.00 93 GLU A C 1
ATOM 776 O O . GLU A 1 93 ? 9.263 -9.797 -33.233 1.00 78.00 93 GLU A O 1
ATOM 781 N N . SER A 1 94 ? 11.399 -9.283 -32.773 1.00 80.19 94 SER A N 1
ATOM 782 C CA . SER A 1 94 ? 11.378 -9.750 -31.383 1.00 80.19 94 SER A CA 1
ATOM 783 C C . SER A 1 94 ? 10.312 -9.037 -30.550 1.00 80.19 94 SER A C 1
ATOM 785 O O . SER A 1 94 ? 9.690 -9.670 -29.699 1.00 80.19 94 SER A O 1
ATOM 787 N N . PHE A 1 95 ? 10.004 -7.761 -30.823 1.00 78.62 95 PHE A N 1
ATOM 788 C CA . PHE A 1 95 ? 8.938 -7.043 -30.110 1.00 78.62 95 PHE A CA 1
ATOM 789 C C . PHE A 1 95 ? 7.547 -7.612 -30.398 1.00 78.62 95 PHE A C 1
ATOM 791 O O . PHE A 1 95 ? 6.720 -7.718 -29.490 1.00 78.62 95 PHE A O 1
ATOM 798 N N . LEU A 1 96 ? 7.282 -8.020 -31.643 1.00 76.12 96 LEU A N 1
ATOM 799 C CA . LEU A 1 96 ? 6.020 -8.673 -32.003 1.00 76.12 96 LEU A CA 1
ATOM 800 C C . LEU A 1 96 ? 5.907 -10.032 -31.309 1.00 76.12 96 LEU A C 1
ATOM 802 O O . LEU A 1 96 ? 4.858 -10.359 -30.751 1.00 76.12 96 LEU A O 1
ATOM 806 N N . THR A 1 97 ? 7.000 -10.793 -31.290 1.00 80.75 97 THR A N 1
ATOM 807 C CA . THR A 1 97 ? 7.072 -12.090 -30.606 1.00 80.75 97 THR A CA 1
ATOM 808 C C . THR A 1 97 ? 6.861 -11.940 -29.096 1.00 80.75 97 THR A C 1
ATOM 810 O O . THR A 1 97 ? 6.049 -12.662 -28.515 1.00 80.75 97 THR A O 1
ATOM 813 N N . ALA A 1 98 ? 7.501 -10.951 -28.465 1.00 79.06 98 ALA A N 1
ATOM 814 C CA . ALA A 1 98 ? 7.316 -10.625 -27.053 1.00 79.06 98 ALA A CA 1
ATOM 815 C C . ALA A 1 98 ? 5.866 -10.212 -26.743 1.00 79.06 98 ALA A C 1
ATOM 817 O O . ALA A 1 98 ? 5.279 -10.688 -25.771 1.00 79.06 98 ALA A O 1
ATOM 818 N N . SER A 1 99 ? 5.243 -9.400 -27.605 1.00 77.75 99 SER A N 1
ATOM 819 C CA . SER A 1 99 ? 3.830 -9.016 -27.478 1.00 77.75 99 SER A CA 1
ATOM 820 C C . SER A 1 99 ? 2.891 -10.230 -27.551 1.00 77.75 99 SER A C 1
ATOM 822 O O . SER A 1 99 ? 2.015 -10.405 -26.699 1.00 77.75 99 SER A O 1
ATOM 824 N N . GLN A 1 100 ? 3.110 -11.139 -28.507 1.00 81.38 100 GLN A N 1
ATOM 825 C CA . GLN A 1 100 ? 2.357 -12.395 -28.595 1.00 81.38 100 GLN A CA 1
ATOM 826 C C . GLN A 1 100 ? 2.567 -13.281 -27.363 1.00 81.38 100 GLN A C 1
ATOM 828 O O . GLN A 1 100 ? 1.616 -13.899 -26.883 1.00 81.38 100 GLN A O 1
ATOM 833 N N . CYS A 1 101 ? 3.795 -13.341 -26.845 1.00 82.81 101 CYS A N 1
ATOM 834 C CA . CYS A 1 101 ? 4.122 -14.068 -25.625 1.00 82.81 101 CYS A CA 1
ATOM 835 C C . CYS A 1 101 ? 3.336 -13.508 -24.430 1.00 82.81 101 CYS A C 1
ATOM 837 O O . CYS A 1 101 ? 2.621 -14.252 -23.760 1.00 82.81 101 CYS A O 1
ATOM 839 N N . LYS A 1 102 ? 3.343 -12.182 -24.245 1.00 80.56 102 LYS A N 1
ATOM 840 C CA . LYS A 1 102 ? 2.563 -11.492 -23.207 1.00 80.56 102 LYS A CA 1
ATOM 841 C C . LYS A 1 102 ? 1.065 -11.800 -23.310 1.00 80.56 102 LYS A C 1
ATOM 843 O O . LYS A 1 102 ? 0.420 -12.079 -22.301 1.00 80.56 102 LYS A O 1
ATOM 848 N N . ASN A 1 103 ? 0.514 -11.831 -24.524 1.00 80.62 103 ASN A N 1
ATOM 849 C CA . ASN A 1 103 ? -0.887 -12.200 -24.745 1.00 80.62 103 ASN A CA 1
ATOM 850 C C . ASN A 1 103 ? -1.185 -13.659 -24.370 1.00 80.62 103 ASN A C 1
ATOM 852 O O . ASN A 1 103 ? -2.236 -13.934 -23.789 1.00 80.62 103 ASN A O 1
ATOM 856 N N . LYS A 1 104 ? -0.261 -14.590 -24.644 1.00 86.12 104 LYS A N 1
ATOM 857 C CA . LYS A 1 104 ? -0.380 -15.989 -24.201 1.00 86.12 104 LYS A CA 1
ATOM 858 C C . LYS A 1 104 ? -0.347 -16.102 -22.677 1.00 86.12 104 LYS A C 1
ATOM 860 O O . LYS A 1 104 ? -1.188 -16.805 -22.131 1.00 86.12 104 LYS A O 1
ATOM 865 N N . PHE A 1 105 ? 0.542 -15.374 -21.996 1.00 82.50 105 PHE A N 1
ATOM 866 C CA . PHE A 1 105 ? 0.581 -15.326 -20.528 1.00 82.50 105 PHE A CA 1
ATOM 867 C C . PHE A 1 105 ? -0.726 -14.788 -19.933 1.00 82.50 105 PHE A C 1
ATOM 869 O O . PHE A 1 105 ? -1.285 -15.403 -19.030 1.00 82.50 105 PHE A O 1
ATOM 876 N N . ARG A 1 106 ? -1.288 -13.701 -20.487 1.00 79.69 106 ARG A N 1
ATOM 877 C CA . ARG A 1 106 ? -2.607 -13.194 -20.060 1.00 79.69 106 ARG A CA 1
ATOM 878 C C . ARG A 1 106 ? -3.723 -14.220 -20.276 1.00 79.69 106 ARG A C 1
ATOM 880 O O . ARG A 1 106 ? -4.608 -14.349 -19.435 1.00 79.69 106 ARG A O 1
ATOM 887 N N . ALA A 1 107 ? -3.713 -14.928 -21.406 1.00 83.81 107 ALA A N 1
ATOM 888 C CA . ALA A 1 107 ? -4.697 -15.971 -21.689 1.00 83.81 107 ALA A CA 1
ATOM 889 C C . ALA A 1 107 ? -4.557 -17.169 -20.736 1.00 83.81 107 ALA A C 1
ATOM 891 O O . ALA A 1 107 ? -5.569 -17.712 -20.300 1.00 83.81 107 ALA A O 1
ATOM 892 N N . LEU A 1 108 ? -3.323 -17.540 -20.382 1.00 85.44 108 LEU A N 1
ATOM 893 C CA . LEU A 1 108 ? -3.038 -18.582 -19.400 1.00 85.44 108 LEU A CA 1
ATOM 894 C C . LEU A 1 108 ? -3.545 -18.190 -18.009 1.00 85.44 108 LEU A C 1
ATOM 896 O O . LEU A 1 108 ? -4.282 -18.966 -17.419 1.00 85.44 108 LEU A O 1
ATOM 900 N N . ALA A 1 109 ? -3.265 -16.974 -17.534 1.00 80.06 109 ALA A N 1
ATOM 901 C CA . ALA A 1 109 ? -3.753 -16.499 -16.235 1.00 80.06 109 ALA A CA 1
ATOM 902 C C . ALA A 1 109 ? -5.294 -16.510 -16.147 1.00 80.06 109 ALA A C 1
ATOM 904 O O . ALA A 1 109 ? -5.874 -16.897 -15.132 1.00 80.06 109 ALA A O 1
ATOM 905 N N . LYS A 1 110 ? -5.982 -16.148 -17.241 1.00 79.94 110 LYS A N 1
ATOM 906 C CA . LYS A 1 110 ? -7.449 -16.270 -17.342 1.00 79.94 110 LYS A CA 1
ATOM 907 C C . LYS A 1 110 ? -7.912 -17.725 -17.272 1.00 79.94 110 LYS A C 1
ATOM 909 O O . LYS A 1 110 ? -8.901 -18.026 -16.611 1.00 79.94 110 LYS A O 1
ATOM 914 N N . TRP A 1 111 ? -7.210 -18.621 -17.961 1.00 83.44 111 TRP A N 1
ATOM 915 C CA . TRP A 1 111 ? -7.504 -20.050 -17.931 1.00 83.44 111 TRP A CA 1
ATOM 916 C C . TRP A 1 111 ? -7.296 -20.647 -16.536 1.00 83.44 111 TRP A C 1
ATOM 918 O O . TRP A 1 111 ? -8.159 -21.375 -16.058 1.00 83.44 111 TRP A O 1
ATOM 928 N N . GLU A 1 112 ? -6.204 -20.298 -15.858 1.00 83.56 112 GLU A N 1
ATOM 929 C CA . GLU A 1 112 ? -5.910 -20.742 -14.493 1.00 83.56 112 GLU A CA 1
ATOM 930 C C . GLU A 1 112 ? -7.022 -20.337 -13.527 1.00 83.56 112 GLU A C 1
ATOM 932 O O . GLU A 1 112 ? -7.532 -21.188 -12.794 1.00 83.56 112 GLU A O 1
ATOM 937 N N . HIS A 1 113 ? -7.478 -19.082 -13.599 1.00 79.50 113 HIS A N 1
ATOM 938 C CA . HIS A 1 113 ? -8.620 -18.616 -12.817 1.00 79.50 113 HIS A CA 1
ATOM 939 C C . HIS A 1 113 ? -9.889 -19.435 -13.102 1.00 79.50 113 HIS A C 1
ATOM 941 O O . HIS A 1 113 ? -10.516 -19.932 -12.166 1.00 79.50 113 HIS A O 1
ATOM 947 N N . TYR A 1 114 ? -10.215 -19.660 -14.381 1.00 78.88 114 TYR A N 1
ATOM 948 C CA . TYR A 1 114 ? -11.358 -20.487 -14.779 1.00 78.88 114 TYR A CA 1
ATOM 949 C C . TYR A 1 114 ? -11.263 -21.923 -14.230 1.00 78.88 114 TYR A C 1
ATOM 951 O O . TYR A 1 114 ? -12.257 -22.487 -13.773 1.00 78.88 114 TYR A O 1
ATOM 959 N N . THR A 1 115 ? -10.068 -22.520 -14.229 1.00 83.38 115 THR A N 1
ATOM 960 C CA . THR A 1 115 ? -9.861 -23.885 -13.717 1.00 83.38 115 THR A CA 1
ATOM 961 C C . THR A 1 115 ? -9.819 -23.988 -12.193 1.00 83.38 115 THR A C 1
ATOM 963 O O . THR A 1 115 ? -10.092 -25.063 -11.664 1.00 83.38 115 THR A O 1
ATOM 966 N N . GLY A 1 116 ? -9.501 -22.900 -11.485 1.00 75.38 116 GLY A N 1
ATOM 967 C CA . GLY A 1 116 ? -9.333 -22.897 -10.030 1.00 75.38 116 GLY A CA 1
ATOM 968 C C . GLY A 1 116 ? -10.627 -23.137 -9.248 1.00 75.38 116 GLY A C 1
ATOM 969 O O . GLY A 1 116 ? -10.570 -23.720 -8.169 1.00 75.38 116 GLY A O 1
ATOM 970 N N . CYS A 1 117 ? -11.786 -22.741 -9.796 1.00 67.62 117 CYS A N 1
ATOM 971 C CA . CYS A 1 117 ? -13.114 -22.939 -9.188 1.00 67.62 117 CYS A CA 1
ATOM 972 C C . CYS A 1 117 ? -13.181 -22.571 -7.686 1.00 67.62 117 CYS A C 1
ATOM 974 O O . CYS A 1 117 ? -13.854 -23.240 -6.903 1.00 67.62 117 CYS A O 1
ATOM 976 N N . ASP A 1 118 ? -12.492 -21.506 -7.271 1.00 69.94 118 ASP A N 1
ATOM 977 C CA . ASP A 1 118 ? -12.391 -21.068 -5.868 1.00 69.94 118 ASP A CA 1
ATOM 978 C C . ASP A 1 118 ? -13.638 -20.307 -5.364 1.00 69.94 118 ASP A C 1
ATOM 980 O O . ASP A 1 118 ? -13.743 -19.955 -4.184 1.00 69.94 118 ASP A O 1
ATOM 984 N N . GLY A 1 119 ? -14.606 -20.073 -6.258 1.00 70.62 119 GLY A N 1
ATOM 985 C CA . GLY A 1 119 ? -15.826 -19.314 -5.993 1.00 70.62 119 GLY A CA 1
ATOM 986 C C . GLY A 1 119 ? -15.603 -17.803 -5.892 1.00 70.62 119 GLY A C 1
ATOM 987 O O . GLY A 1 119 ? -16.516 -17.098 -5.460 1.00 70.62 119 GLY A O 1
ATOM 988 N N . SER A 1 120 ? -14.415 -17.302 -6.250 1.00 79.12 120 SER A N 1
ATOM 989 C CA . SER A 1 120 ? -14.176 -15.868 -6.420 1.00 79.12 120 SER A CA 1
ATOM 990 C C . SER A 1 120 ? -14.787 -15.385 -7.744 1.00 79.12 120 SER A C 1
ATOM 992 O O . SER A 1 120 ? -14.781 -16.133 -8.723 1.00 79.12 120 SER A O 1
ATOM 994 N N . PRO A 1 121 ? -15.367 -14.172 -7.784 1.00 85.75 121 PRO A N 1
ATOM 995 C CA . PRO A 1 121 ? -15.948 -13.641 -9.013 1.00 85.75 121 PRO A CA 1
ATOM 996 C C . PRO A 1 121 ? -14.849 -13.301 -10.028 1.00 85.75 121 PRO A C 1
ATOM 998 O O . PRO A 1 121 ? -13.790 -12.795 -9.646 1.00 85.75 121 PRO A O 1
ATOM 1001 N N . ASP A 1 122 ? -15.118 -13.516 -11.317 1.00 81.44 122 ASP A N 1
ATOM 1002 C CA . ASP A 1 122 ? -14.184 -13.127 -12.376 1.00 81.44 122 ASP A CA 1
ATOM 1003 C C . ASP A 1 122 ? -14.111 -11.586 -12.489 1.00 81.44 122 ASP A C 1
ATOM 1005 O O . ASP A 1 122 ? -15.143 -10.937 -12.711 1.00 81.44 122 ASP A O 1
ATOM 1009 N N . PRO A 1 123 ? -12.910 -10.970 -12.396 1.00 81.19 123 PRO A N 1
ATOM 1010 C CA . PRO A 1 123 ? -12.711 -9.532 -12.606 1.00 81.19 123 PRO A CA 1
ATOM 1011 C C . PRO A 1 123 ? -13.296 -9.001 -13.929 1.00 81.19 123 PRO A C 1
ATOM 1013 O O . PRO A 1 123 ? -13.649 -7.825 -14.031 1.00 81.19 123 PRO A O 1
ATOM 1016 N N . MET A 1 124 ? -13.404 -9.857 -14.950 1.00 78.00 124 MET A N 1
ATOM 1017 C CA . MET A 1 124 ? -13.933 -9.524 -16.274 1.00 78.00 124 MET A CA 1
ATOM 1018 C C . MET A 1 124 ? -15.463 -9.640 -16.362 1.00 78.00 124 MET A C 1
ATOM 1020 O O . MET A 1 124 ? -16.057 -9.126 -17.316 1.00 78.00 124 MET A O 1
ATOM 1024 N N . VAL A 1 125 ? -16.126 -10.286 -15.394 1.00 85.31 125 VAL A N 1
ATOM 1025 C CA . VAL A 1 125 ? -17.574 -10.552 -15.412 1.00 85.31 125 VAL A CA 1
ATOM 1026 C C . VAL A 1 125 ? -18.282 -9.762 -14.313 1.00 85.31 125 VAL A C 1
ATOM 1028 O O . VAL A 1 125 ? -18.467 -10.189 -13.176 1.00 85.31 125 VAL A O 1
ATOM 1031 N N . ARG A 1 126 ? -18.780 -8.582 -14.684 1.00 85.12 126 ARG A N 1
ATOM 1032 C CA . ARG A 1 126 ? -19.419 -7.635 -13.751 1.00 85.12 126 ARG A CA 1
ATOM 1033 C C . ARG A 1 126 ? -20.612 -8.209 -12.993 1.00 85.12 126 ARG A C 1
ATOM 1035 O O . ARG A 1 126 ? -20.831 -7.851 -11.840 1.00 85.12 126 ARG A O 1
ATOM 1042 N N . GLN A 1 127 ? -21.413 -9.057 -13.637 1.00 88.94 127 GLN A N 1
ATOM 1043 C CA . GLN A 1 127 ? -22.572 -9.669 -12.988 1.00 88.94 127 GLN A CA 1
ATOM 1044 C C . GLN A 1 127 ? -22.157 -10.533 -11.796 1.00 88.94 127 GLN A C 1
ATOM 1046 O O . GLN A 1 127 ? -22.862 -10.535 -10.789 1.00 88.94 127 GLN A O 1
ATOM 1051 N N . GLU A 1 128 ? -21.019 -11.222 -11.882 1.00 90.25 128 GLU A N 1
ATOM 1052 C CA . GLU A 1 128 ? -20.506 -12.053 -10.793 1.00 90.25 128 GLU A CA 1
ATOM 1053 C C . GLU A 1 128 ? -20.055 -11.193 -9.617 1.00 90.25 128 GLU A C 1
ATOM 1055 O O . GLU A 1 128 ? -20.468 -11.458 -8.491 1.00 90.25 128 GLU A O 1
ATOM 1060 N N . ILE A 1 129 ? -19.314 -10.108 -9.877 1.00 91.44 129 ILE A N 1
ATOM 1061 C CA . ILE A 1 129 ? -18.878 -9.167 -8.832 1.00 91.44 129 ILE A CA 1
ATOM 1062 C C . ILE A 1 129 ? -20.089 -8.543 -8.132 1.00 91.44 129 ILE A C 1
ATOM 1064 O O . ILE A 1 129 ? -20.163 -8.542 -6.907 1.00 91.44 129 ILE A O 1
ATOM 1068 N N . ASN A 1 130 ? -21.077 -8.062 -8.892 1.00 92.38 130 ASN A N 1
ATOM 1069 C CA . ASN A 1 130 ? -22.287 -7.471 -8.317 1.00 92.38 130 ASN A CA 1
ATOM 1070 C C . ASN A 1 130 ? -23.082 -8.487 -7.492 1.00 92.38 130 ASN A C 1
ATOM 1072 O O . ASN A 1 130 ? -23.526 -8.166 -6.393 1.00 92.38 130 ASN A O 1
ATOM 1076 N N . THR A 1 131 ? -23.232 -9.714 -7.997 1.00 93.12 131 THR A N 1
ATOM 1077 C CA . THR A 1 131 ? -23.915 -10.791 -7.269 1.00 93.12 131 THR A CA 1
ATOM 1078 C C . THR A 1 131 ? -23.173 -11.111 -5.976 1.00 93.12 131 THR A C 1
ATOM 1080 O O . THR A 1 131 ? -23.792 -11.181 -4.920 1.00 93.12 131 THR A O 1
ATOM 1083 N N . PHE A 1 132 ? -21.847 -11.234 -6.034 1.00 92.44 132 PHE A N 1
ATOM 1084 C CA . PHE A 1 132 ? -21.002 -11.455 -4.868 1.00 92.44 132 PHE A CA 1
ATOM 1085 C C . PHE A 1 132 ? -21.143 -10.326 -3.833 1.00 92.44 132 PHE A C 1
ATOM 1087 O O . PHE A 1 132 ? -21.378 -10.604 -2.657 1.00 92.44 132 PHE A O 1
ATOM 1094 N N . MET A 1 133 ? -21.073 -9.060 -4.262 1.00 93.25 133 MET A N 1
ATOM 1095 C CA . MET A 1 133 ? -21.238 -7.899 -3.381 1.00 93.25 133 MET A CA 1
ATOM 1096 C C . MET A 1 133 ? -22.620 -7.872 -2.720 1.00 93.25 133 MET A C 1
ATOM 1098 O O . MET A 1 133 ? -22.710 -7.656 -1.513 1.00 93.25 133 MET A O 1
ATOM 1102 N N . SER A 1 134 ? -23.693 -8.117 -3.480 1.00 94.56 134 SER A N 1
ATOM 1103 C CA . SER A 1 134 ? -25.059 -8.177 -2.946 1.00 94.56 134 SER A CA 1
ATOM 1104 C C . SER A 1 134 ? -25.232 -9.315 -1.943 1.00 94.56 134 SER A C 1
ATOM 1106 O O . SER A 1 134 ? -25.715 -9.074 -0.839 1.00 94.56 134 SER A O 1
ATOM 1108 N N . LEU A 1 135 ? -24.775 -10.525 -2.283 1.00 93.88 135 LEU A N 1
ATOM 1109 C CA . LEU A 1 135 ? -24.858 -11.688 -1.398 1.00 93.88 135 LEU A CA 1
ATOM 1110 C C . LEU A 1 135 ? -24.084 -11.472 -0.099 1.00 93.88 135 LEU A C 1
ATOM 1112 O O . LEU A 1 135 ? -24.574 -11.828 0.967 1.00 93.88 135 LEU A O 1
ATOM 1116 N N . TRP A 1 136 ? -22.884 -10.888 -0.164 1.00 93.69 136 TRP A N 1
ATOM 1117 C CA . TRP A 1 136 ? -22.118 -10.644 1.052 1.00 93.69 136 TRP A CA 1
ATOM 1118 C C . TRP A 1 136 ? -22.718 -9.518 1.884 1.00 93.69 136 TRP A C 1
ATOM 1120 O O . TRP A 1 136 ? -22.749 -9.625 3.104 1.00 93.69 136 TRP A O 1
ATOM 1130 N N . LYS A 1 137 ? -23.254 -8.471 1.250 1.00 94.12 137 LYS A N 1
ATOM 1131 C CA . LYS A 1 137 ? -23.967 -7.403 1.957 1.00 94.12 137 LYS A CA 1
ATOM 1132 C C . LYS A 1 137 ? -25.154 -7.945 2.761 1.00 94.12 137 LYS A C 1
ATOM 1134 O O . LYS A 1 137 ? -25.314 -7.544 3.906 1.00 94.12 137 LYS A O 1
ATOM 1139 N N . GLU A 1 138 ? -25.928 -8.866 2.189 1.00 93.88 138 GLU A N 1
ATOM 1140 C CA . GLU A 1 138 ? -27.080 -9.515 2.839 1.00 93.88 138 GLU A CA 1
ATOM 1141 C C . GLU A 1 138 ? -26.696 -10.598 3.863 1.00 93.88 138 GLU A C 1
ATOM 1143 O O . GLU A 1 138 ? -27.534 -11.010 4.665 1.00 93.88 138 GLU A O 1
ATOM 1148 N N . ASP A 1 139 ? -25.445 -11.066 3.856 1.00 93.12 139 ASP A N 1
ATOM 1149 C CA . ASP A 1 139 ? -24.963 -12.071 4.800 1.00 93.12 139 ASP A CA 1
ATOM 1150 C C . ASP A 1 139 ? -24.937 -11.518 6.230 1.00 93.12 139 ASP A C 1
ATOM 1152 O O . ASP A 1 139 ? -24.253 -10.532 6.519 1.00 93.12 139 ASP A O 1
ATOM 1156 N N . THR A 1 140 ? -25.665 -12.190 7.123 1.00 90.38 140 THR A N 1
ATOM 1157 C CA . THR A 1 140 ? -25.776 -11.850 8.546 1.00 90.38 140 THR A CA 1
ATOM 1158 C C . THR A 1 140 ? -24.678 -12.481 9.403 1.00 90.38 140 THR A C 1
ATOM 1160 O O . THR A 1 140 ? -24.638 -12.245 10.612 1.00 90.38 140 THR A O 1
ATOM 1163 N N . ASN A 1 141 ? -23.824 -13.340 8.834 1.00 92.56 141 ASN A N 1
ATOM 1164 C CA . ASN A 1 141 ? -22.700 -13.911 9.564 1.00 92.56 141 ASN A CA 1
ATOM 1165 C C . ASN A 1 141 ? -21.576 -12.877 9.728 1.00 92.56 141 ASN A C 1
ATOM 1167 O O . ASN A 1 141 ? -20.690 -12.748 8.883 1.00 92.56 141 ASN A O 1
ATOM 1171 N N . ASN A 1 142 ? -21.610 -12.190 10.867 1.00 91.88 142 ASN A N 1
ATOM 1172 C CA . ASN A 1 142 ? -20.667 -11.136 11.237 1.00 91.88 142 ASN A CA 1
ATOM 1173 C C . ASN A 1 142 ? -19.552 -11.639 12.170 1.00 91.88 142 ASN A C 1
ATOM 1175 O O . ASN A 1 142 ? -18.965 -10.861 12.922 1.00 91.88 142 ASN A O 1
ATOM 1179 N N . ASP A 1 143 ? -19.255 -12.942 12.157 1.00 95.12 143 ASP A N 1
ATOM 1180 C CA . ASP A 1 143 ? -18.058 -13.460 12.816 1.00 95.12 143 ASP A CA 1
ATOM 1181 C C . ASP A 1 143 ? -16.792 -12.847 12.192 1.00 95.12 143 ASP A C 1
ATOM 1183 O O . ASP A 1 143 ? -16.597 -12.869 10.974 1.00 95.12 143 ASP A O 1
ATOM 1187 N N . ILE A 1 144 ? -15.910 -12.309 13.038 1.00 95.00 144 ILE A N 1
ATOM 1188 C CA . ILE A 1 144 ? -14.741 -11.545 12.594 1.00 95.00 144 ILE A CA 1
ATOM 1189 C C . ILE A 1 144 ? -13.767 -12.390 11.769 1.00 95.00 144 ILE A C 1
ATOM 1191 O O . ILE A 1 144 ? -13.214 -11.894 10.790 1.00 95.00 144 ILE A O 1
ATOM 1195 N N . PHE A 1 145 ? -13.582 -13.672 12.097 1.00 95.75 145 PHE A N 1
ATOM 1196 C CA . PHE A 1 145 ? -12.686 -14.545 11.337 1.00 95.75 145 PHE A CA 1
ATOM 1197 C C . PHE A 1 145 ? -13.259 -14.857 9.955 1.00 95.75 145 PHE A C 1
ATOM 1199 O O . PHE A 1 145 ? -12.535 -14.772 8.963 1.00 95.75 145 PHE A O 1
ATOM 1206 N N . THR A 1 146 ? -14.566 -15.112 9.873 1.00 95.25 146 THR A N 1
ATOM 1207 C CA . THR A 1 146 ? -15.272 -15.296 8.598 1.00 95.25 146 THR A CA 1
ATOM 1208 C C . THR A 1 146 ? -15.191 -14.039 7.722 1.00 95.25 146 THR A C 1
ATOM 1210 O O . THR A 1 146 ? -14.954 -14.130 6.514 1.00 95.25 146 THR A O 1
ATOM 1213 N N . VAL A 1 147 ? -15.356 -12.853 8.320 1.00 96.44 147 VAL A N 1
ATOM 1214 C CA . VAL A 1 147 ? -15.231 -11.569 7.614 1.00 96.44 147 VAL A CA 1
ATOM 1215 C C . VAL A 1 147 ? -13.808 -11.350 7.105 1.00 96.44 147 VAL A C 1
ATOM 1217 O O . VAL A 1 147 ? -13.651 -10.947 5.956 1.00 96.44 147 VAL A O 1
ATOM 1220 N N . ILE A 1 148 ? -12.776 -11.673 7.893 1.00 95.88 148 ILE A N 1
ATOM 1221 C CA . ILE A 1 148 ? -11.374 -11.579 7.457 1.00 95.88 148 ILE A CA 1
ATOM 1222 C C . ILE A 1 148 ? -11.090 -12.531 6.285 1.00 95.88 148 ILE A C 1
ATOM 1224 O O . ILE A 1 148 ? -10.473 -12.122 5.303 1.00 95.88 148 ILE A O 1
ATOM 1228 N N . GLU A 1 149 ? -11.554 -13.784 6.341 1.00 93.44 149 GLU A N 1
ATOM 1229 C CA . GLU A 1 149 ? -11.354 -14.745 5.246 1.00 93.44 149 GLU A CA 1
ATOM 1230 C C . GLU A 1 149 ? -12.002 -14.281 3.938 1.00 93.44 149 GLU A C 1
ATOM 1232 O O . GLU A 1 149 ? -11.369 -14.324 2.880 1.00 93.44 149 GLU A O 1
ATOM 1237 N N . LYS A 1 150 ? -13.251 -13.800 3.996 1.00 92.81 150 LYS A N 1
ATOM 1238 C CA . LYS A 1 150 ? -13.929 -13.218 2.828 1.00 92.81 150 LYS A CA 1
ATOM 1239 C C . LYS A 1 150 ? -13.259 -11.923 2.370 1.00 92.81 150 LYS A C 1
ATOM 1241 O O . LYS A 1 150 ? -13.142 -11.693 1.169 1.00 92.81 150 LYS A O 1
ATOM 1246 N N . GLY A 1 151 ? -12.779 -11.115 3.312 1.00 94.00 151 GLY A N 1
ATOM 1247 C CA . GLY A 1 151 ? -12.048 -9.884 3.045 1.00 94.00 151 GLY A CA 1
ATOM 1248 C C . GLY A 1 151 ? -10.761 -10.118 2.262 1.00 94.00 151 GLY A C 1
ATOM 1249 O O . GLY A 1 151 ? -10.517 -9.405 1.295 1.00 94.00 151 GLY A O 1
ATOM 1250 N N . ASN A 1 152 ? -9.997 -11.165 2.585 1.00 93.50 152 ASN A N 1
ATOM 1251 C CA . ASN A 1 152 ? -8.806 -11.536 1.813 1.00 93.50 152 ASN A CA 1
ATOM 1252 C C . ASN A 1 152 ? -9.147 -11.825 0.343 1.00 93.50 152 ASN A C 1
ATOM 1254 O O . ASN A 1 152 ? -8.486 -11.302 -0.545 1.00 93.50 152 ASN A O 1
ATOM 1258 N N . ARG A 1 153 ? -10.248 -12.5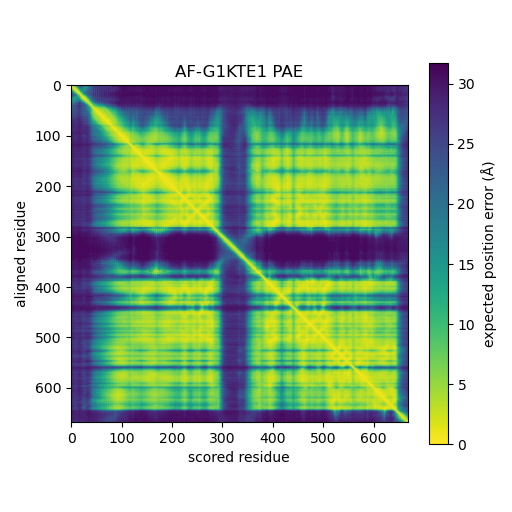41 0.073 1.00 91.06 153 ARG A N 1
ATOM 1259 C CA . ARG A 1 153 ? -10.701 -12.805 -1.308 1.00 91.06 153 ARG A CA 1
ATOM 1260 C C . ARG A 1 153 ? -11.069 -11.528 -2.067 1.00 91.06 153 ARG A C 1
ATOM 1262 O O . ARG A 1 153 ? -10.914 -11.466 -3.283 1.00 91.06 153 ARG A O 1
ATOM 1269 N N . ILE A 1 154 ? -11.581 -10.517 -1.367 1.00 92.94 154 ILE A N 1
ATOM 1270 C CA . ILE A 1 154 ? -11.893 -9.211 -1.963 1.00 92.94 154 ILE A CA 1
ATOM 1271 C C . ILE A 1 154 ? -10.633 -8.420 -2.258 1.00 92.94 154 ILE A C 1
ATOM 1273 O O . ILE A 1 154 ? -10.569 -7.780 -3.302 1.00 92.94 154 ILE A O 1
ATOM 1277 N N . LEU A 1 155 ? -9.639 -8.469 -1.375 1.00 93.56 155 LEU A N 1
ATOM 1278 C CA . LEU A 1 155 ? -8.347 -7.837 -1.626 1.00 93.56 155 LEU A CA 1
ATOM 1279 C C . LEU A 1 155 ? -7.663 -8.466 -2.845 1.00 93.56 155 LEU A C 1
ATOM 1281 O O . LEU A 1 155 ? -7.217 -7.728 -3.719 1.00 93.56 155 LEU A O 1
ATOM 1285 N N . ASP A 1 156 ? -7.708 -9.795 -2.976 1.00 90.44 156 ASP A N 1
ATOM 1286 C CA . ASP A 1 156 ? -7.214 -10.501 -4.166 1.00 90.44 156 ASP A CA 1
ATOM 1287 C C . ASP A 1 156 ? -7.975 -10.077 -5.438 1.00 90.44 156 ASP A C 1
ATOM 1289 O O . ASP A 1 156 ? -7.389 -9.903 -6.508 1.00 90.44 156 ASP A O 1
ATOM 1293 N N . LEU A 1 157 ? -9.298 -9.891 -5.347 1.00 91.19 157 LEU A N 1
ATOM 1294 C CA . LEU A 1 157 ? -10.121 -9.402 -6.457 1.00 91.19 157 LEU A CA 1
ATOM 1295 C C . LEU A 1 157 ? -9.780 -7.955 -6.837 1.00 91.19 157 LEU A C 1
ATOM 1297 O O . LEU A 1 157 ? -9.699 -7.645 -8.026 1.00 91.19 157 LEU A O 1
ATOM 1301 N N . ILE A 1 158 ? -9.583 -7.078 -5.849 1.00 92.06 158 ILE A N 1
ATOM 1302 C CA . ILE A 1 158 ? -9.160 -5.691 -6.064 1.00 92.06 158 ILE A CA 1
ATOM 1303 C C . ILE A 1 158 ? -7.813 -5.681 -6.781 1.00 92.06 158 ILE A C 1
ATOM 1305 O O . ILE A 1 158 ? -7.709 -5.048 -7.826 1.00 92.06 158 ILE A O 1
ATOM 1309 N N . GLU A 1 159 ? -6.828 -6.442 -6.301 1.00 89.12 159 GLU A N 1
ATOM 1310 C CA . GLU A 1 159 ? -5.518 -6.544 -6.948 1.00 89.12 159 GLU A CA 1
ATOM 1311 C C . GLU A 1 159 ? -5.655 -7.006 -8.405 1.00 89.12 159 GLU A C 1
ATOM 1313 O O . GLU A 1 159 ? -5.113 -6.377 -9.313 1.00 89.12 159 GLU A O 1
ATOM 1318 N N . LYS A 1 160 ? -6.462 -8.040 -8.676 1.00 87.75 160 LYS A N 1
ATOM 1319 C CA . LYS A 1 160 ? -6.732 -8.482 -10.053 1.00 87.75 160 LYS A CA 1
ATOM 1320 C C . LYS A 1 160 ? -7.358 -7.376 -10.911 1.00 87.75 160 LYS A C 1
ATOM 1322 O O . LYS A 1 160 ? -6.980 -7.242 -12.074 1.00 87.75 160 LYS A O 1
ATOM 1327 N N . LEU A 1 161 ? -8.293 -6.587 -10.378 1.00 89.44 161 LEU A N 1
ATOM 1328 C CA . LEU A 1 161 ? -8.907 -5.459 -11.092 1.00 89.44 161 LEU A CA 1
ATOM 1329 C C . LEU A 1 161 ? -7.890 -4.347 -11.383 1.00 89.44 161 LEU A C 1
ATOM 1331 O O . LEU A 1 161 ? -7.836 -3.859 -12.513 1.00 89.44 161 LEU A O 1
ATOM 1335 N N . GLU A 1 162 ? -7.051 -3.986 -10.410 1.00 88.06 162 GLU A N 1
ATOM 1336 C CA . GLU A 1 162 ? -5.962 -3.017 -10.586 1.00 88.06 162 GLU A CA 1
ATOM 1337 C C . GLU A 1 162 ? -4.997 -3.474 -11.684 1.00 88.06 162 GLU A C 1
ATOM 1339 O O . GLU A 1 162 ? -4.685 -2.718 -12.607 1.00 88.06 162 GLU A O 1
ATOM 1344 N N . MET A 1 163 ? -4.602 -4.747 -11.646 1.00 84.50 163 MET A N 1
ATOM 1345 C CA . MET A 1 163 ? -3.753 -5.360 -12.663 1.00 84.50 163 MET A CA 1
ATOM 1346 C C . MET A 1 163 ? -4.427 -5.358 -14.037 1.00 84.50 163 MET A C 1
ATOM 1348 O O . MET A 1 163 ? -3.792 -5.011 -15.030 1.00 84.50 163 MET A O 1
ATOM 1352 N N . CYS A 1 164 ? -5.730 -5.646 -14.122 1.00 84.75 164 CYS A N 1
ATOM 1353 C CA . CYS A 1 164 ? -6.477 -5.551 -15.378 1.00 84.75 164 CYS A CA 1
ATOM 1354 C C . CYS A 1 164 ? -6.451 -4.132 -15.958 1.00 84.75 164 CYS A C 1
ATOM 1356 O O . CYS A 1 164 ? -6.319 -3.977 -17.174 1.00 84.75 164 CYS A O 1
ATOM 1358 N N . ILE A 1 165 ? -6.549 -3.099 -15.117 1.00 86.31 165 ILE A N 1
ATOM 1359 C CA . ILE A 1 165 ? -6.457 -1.706 -15.561 1.00 86.31 165 ILE A CA 1
ATOM 1360 C C . ILE A 1 165 ? -5.041 -1.385 -16.041 1.00 86.31 165 ILE A C 1
ATOM 1362 O O . ILE A 1 165 ? -4.880 -0.779 -17.094 1.00 86.31 165 ILE A O 1
ATOM 1366 N N . LEU A 1 166 ? -4.017 -1.760 -15.281 1.00 84.06 166 LEU A N 1
ATOM 1367 C CA . LEU A 1 166 ? -2.649 -1.294 -15.492 1.00 84.06 166 LEU A CA 1
ATOM 1368 C C . LEU A 1 166 ? -1.888 -2.084 -16.569 1.00 84.06 166 LEU A C 1
ATOM 1370 O O . LEU A 1 166 ? -1.124 -1.492 -17.341 1.00 84.06 166 LEU A O 1
ATOM 1374 N N . ASP A 1 167 ? -2.118 -3.395 -16.670 1.00 81.81 167 ASP A N 1
ATOM 1375 C CA . ASP A 1 167 ? -1.443 -4.254 -17.645 1.00 81.81 167 ASP A CA 1
ATOM 1376 C C . ASP A 1 167 ? -2.085 -4.222 -19.030 1.00 81.81 167 ASP A C 1
ATOM 1378 O O . ASP A 1 167 ? -1.395 -4.510 -20.015 1.00 81.81 167 ASP A O 1
ATOM 1382 N N . THR A 1 168 ? -3.372 -3.888 -19.145 1.00 82.56 168 THR A N 1
ATOM 1383 C CA . THR A 1 168 ? -4.076 -3.889 -20.436 1.00 82.56 168 THR A CA 1
ATOM 1384 C C . THR A 1 168 ? -3.705 -2.647 -21.263 1.00 82.56 168 THR A C 1
ATOM 1386 O O . THR A 1 168 ? -3.712 -1.539 -20.732 1.00 82.56 168 THR A O 1
ATOM 1389 N N . PRO A 1 169 ? -3.370 -2.762 -22.559 1.00 78.44 169 PRO A N 1
ATOM 1390 C CA . PRO A 1 169 ? -3.068 -1.605 -23.403 1.00 78.44 169 PRO A CA 1
ATOM 1391 C C . PRO A 1 169 ? -4.272 -0.665 -23.589 1.00 78.44 169 PRO A C 1
ATOM 1393 O O . PRO A 1 169 ? -5.431 -1.074 -23.488 1.00 78.44 169 PRO A O 1
ATOM 1396 N N . PHE A 1 170 ? -4.017 0.602 -23.933 1.00 75.69 170 PHE A N 1
ATOM 1397 C CA . PHE A 1 170 ? -5.074 1.611 -24.136 1.00 75.69 170 PHE A CA 1
ATOM 1398 C C . PHE A 1 170 ? -6.070 1.277 -25.254 1.00 75.69 170 PHE A C 1
ATOM 1400 O O . PHE A 1 170 ? -7.214 1.712 -25.189 1.00 75.69 170 PHE A O 1
ATOM 1407 N N . HIS A 1 171 ? -5.654 0.528 -26.279 1.00 76.25 171 HIS A N 1
ATOM 1408 C CA . HIS A 1 171 ? -6.527 0.176 -27.402 1.00 76.25 171 HIS A CA 1
ATOM 1409 C C . HIS A 1 171 ? -7.475 -0.997 -27.090 1.00 76.25 171 HIS A C 1
ATOM 1411 O O . HIS A 1 171 ? -8.494 -1.143 -27.760 1.00 76.25 171 HIS A O 1
ATOM 1417 N N . GLU A 1 172 ? -7.150 -1.821 -26.087 1.00 79.69 172 GLU A N 1
ATOM 1418 C CA . GLU A 1 172 ? -7.956 -2.980 -25.675 1.00 79.69 172 GLU A CA 1
ATOM 1419 C C . GLU A 1 172 ? -8.989 -2.616 -24.602 1.00 79.69 172 GLU A C 1
ATOM 1421 O O . GLU A 1 172 ? -10.084 -3.175 -24.589 1.00 79.69 172 GLU A O 1
ATOM 1426 N N . LEU A 1 173 ? -8.659 -1.674 -23.709 1.00 83.44 173 LEU A N 1
ATOM 1427 C CA . LEU A 1 173 ? -9.527 -1.256 -22.608 1.00 83.44 173 LEU A CA 1
ATOM 1428 C C . LEU A 1 173 ? -9.972 0.194 -22.796 1.00 83.44 173 LEU A C 1
ATOM 1430 O O . LEU A 1 173 ? -9.131 1.086 -22.877 1.00 83.44 173 LEU A O 1
ATOM 1434 N N . SER A 1 174 ? -11.280 0.455 -22.828 1.00 85.31 174 SER A N 1
ATOM 1435 C CA . SER A 1 174 ? -11.793 1.818 -23.011 1.00 85.31 174 SER A CA 1
ATOM 1436 C C . SER A 1 174 ? -11.662 2.668 -21.737 1.00 85.31 174 SER A C 1
ATOM 1438 O O . SER A 1 174 ? -11.605 2.148 -20.622 1.00 85.31 174 SER A O 1
ATOM 1440 N N . SER A 1 175 ? -11.666 3.999 -21.866 1.00 84.88 175 SER A N 1
ATOM 1441 C CA . SER A 1 175 ? -11.658 4.919 -20.711 1.00 84.88 175 SER A CA 1
ATOM 1442 C C . SER A 1 175 ? -12.882 4.750 -19.797 1.00 84.88 175 SER A C 1
ATOM 1444 O O . SER A 1 175 ? -12.783 4.921 -18.577 1.00 84.88 175 SER A O 1
ATOM 1446 N N . LYS A 1 176 ? -14.030 4.366 -20.373 1.00 87.25 176 LYS A N 1
ATOM 1447 C CA . LYS A 1 176 ? -15.260 4.057 -19.632 1.00 87.25 176 LYS A CA 1
ATOM 1448 C C . LYS A 1 176 ? -15.095 2.812 -18.769 1.00 87.25 176 LYS A C 1
ATOM 1450 O O . LYS A 1 176 ? -15.477 2.839 -17.604 1.00 87.25 176 LYS A O 1
ATOM 1455 N N . ASP A 1 177 ? -14.488 1.759 -19.313 1.00 86.94 177 ASP A N 1
ATOM 1456 C CA . ASP A 1 177 ? -14.265 0.517 -18.566 1.00 86.94 177 ASP A CA 1
ATOM 1457 C C . ASP A 1 177 ? -13.295 0.724 -17.402 1.00 86.94 177 ASP A C 1
ATOM 1459 O O . ASP A 1 177 ? -13.509 0.177 -16.328 1.00 86.94 177 ASP A O 1
ATOM 1463 N N . VAL A 1 178 ? -12.286 1.580 -17.577 1.00 87.38 178 VAL A N 1
ATOM 1464 C CA . VAL A 1 178 ? -11.332 1.943 -16.514 1.00 87.38 178 VAL A CA 1
ATOM 1465 C C . VAL A 1 178 ? -12.023 2.658 -15.367 1.00 87.38 178 VAL A C 1
ATOM 1467 O O . VAL A 1 178 ? -11.808 2.312 -14.212 1.00 87.38 178 VAL A O 1
ATOM 1470 N N . THR A 1 179 ? -12.866 3.644 -15.685 1.00 88.44 179 THR A N 1
ATOM 1471 C CA . THR A 1 179 ? -13.633 4.368 -14.663 1.00 88.44 179 THR A CA 1
ATOM 1472 C C . THR A 1 179 ? -14.568 3.406 -13.941 1.00 88.44 179 THR A C 1
ATOM 1474 O O . THR A 1 179 ? -14.649 3.425 -12.723 1.00 88.44 179 THR A O 1
ATOM 1477 N N . GLN A 1 180 ? -15.182 2.478 -14.671 1.00 88.69 180 GLN A N 1
ATOM 1478 C CA . GLN A 1 180 ? -16.047 1.479 -14.068 1.00 88.69 180 GLN A CA 1
ATOM 1479 C C . GLN A 1 180 ? -15.312 0.479 -13.165 1.00 88.69 180 GLN A C 1
ATOM 1481 O O . GLN A 1 180 ? -15.824 0.144 -12.096 1.00 88.69 180 GLN A O 1
ATOM 1486 N N . TYR A 1 181 ? -14.141 -0.021 -13.564 1.00 89.62 181 TYR A N 1
ATOM 1487 C CA . TYR A 1 181 ? -13.337 -0.879 -12.691 1.00 89.62 181 TYR A CA 1
ATOM 1488 C C . TYR A 1 181 ? -12.875 -0.122 -11.451 1.00 89.62 181 TYR A C 1
ATOM 1490 O O . TYR A 1 181 ? -12.963 -0.658 -10.351 1.00 89.62 181 TYR A O 1
ATOM 1498 N N . HIS A 1 182 ? -12.481 1.140 -11.611 1.00 89.44 182 HIS A N 1
ATOM 1499 C CA . HIS A 1 182 ? -12.130 2.000 -10.492 1.00 89.44 182 HIS A CA 1
ATOM 1500 C C . HIS A 1 182 ? -13.303 2.190 -9.513 1.00 89.44 182 HIS A C 1
ATOM 1502 O O . HIS A 1 182 ? -13.145 1.947 -8.319 1.00 89.44 182 HIS A O 1
ATOM 1508 N N . ASP A 1 183 ? -14.506 2.496 -10.008 1.00 90.81 183 ASP A N 1
ATOM 1509 C CA . ASP A 1 183 ? -15.714 2.604 -9.178 1.00 90.81 183 ASP A CA 1
ATOM 1510 C C . ASP A 1 183 ? -16.051 1.280 -8.470 1.00 90.81 183 ASP A C 1
ATOM 1512 O O . ASP A 1 183 ? -16.559 1.276 -7.348 1.00 90.81 183 ASP A O 1
ATOM 1516 N N . THR A 1 184 ? -15.774 0.145 -9.120 1.00 92.69 184 THR A N 1
ATOM 1517 C CA . THR A 1 184 ? -15.976 -1.193 -8.543 1.00 92.69 184 THR A CA 1
ATOM 1518 C C . THR A 1 184 ? -14.987 -1.457 -7.406 1.00 92.69 184 THR A C 1
ATOM 1520 O O . THR A 1 184 ? -15.391 -1.955 -6.359 1.00 92.69 184 THR A O 1
ATOM 1523 N N . ILE A 1 185 ? -13.715 -1.077 -7.571 1.00 92.69 185 ILE A N 1
ATOM 1524 C CA . ILE A 1 185 ? -12.692 -1.167 -6.517 1.00 92.69 185 ILE A CA 1
ATOM 1525 C C . ILE A 1 185 ? -13.126 -0.355 -5.290 1.00 92.69 185 ILE A C 1
ATOM 1527 O O . ILE A 1 185 ? -13.127 -0.887 -4.180 1.00 92.69 185 ILE A O 1
ATOM 1531 N N . LEU A 1 186 ? -13.581 0.887 -5.489 1.00 92.62 186 LEU A N 1
ATOM 1532 C CA . LEU A 1 186 ? -14.063 1.741 -4.398 1.00 92.62 186 LEU A CA 1
ATOM 1533 C C . LEU A 1 186 ? -15.272 1.126 -3.671 1.00 92.62 186 LEU A C 1
ATOM 1535 O O . LEU A 1 186 ? -15.346 1.158 -2.443 1.00 92.62 186 LEU A O 1
ATOM 1539 N N . GLN A 1 187 ? -16.210 0.521 -4.408 1.00 94.12 187 GLN A N 1
ATOM 1540 C CA . GLN A 1 187 ? -17.360 -0.174 -3.817 1.00 94.12 187 GLN A CA 1
ATOM 1541 C C . GLN A 1 187 ? -16.946 -1.402 -2.998 1.00 94.12 187 GLN A C 1
ATOM 1543 O O . GLN A 1 187 ? -17.476 -1.610 -1.906 1.00 94.12 187 GLN A O 1
ATOM 1548 N N . LEU A 1 188 ? -15.989 -2.193 -3.491 1.00 95.25 188 LEU A N 1
ATOM 1549 C CA . LEU A 1 188 ? -15.451 -3.355 -2.781 1.00 95.25 188 LEU A CA 1
ATOM 1550 C C . LEU A 1 188 ? -14.728 -2.945 -1.492 1.00 95.25 188 LEU A C 1
ATOM 1552 O O . LEU A 1 188 ? -14.959 -3.549 -0.445 1.00 95.25 188 LEU A O 1
ATOM 1556 N N . GLN A 1 189 ? -13.907 -1.893 -1.545 1.00 94.75 189 GLN A N 1
ATOM 1557 C CA . GLN A 1 189 ? -13.225 -1.331 -0.375 1.00 94.75 189 GLN A CA 1
ATOM 1558 C C . GLN A 1 189 ? -14.225 -0.818 0.671 1.00 94.75 189 GLN A C 1
ATOM 1560 O O . GLN A 1 189 ? -14.100 -1.136 1.855 1.00 94.75 189 GLN A O 1
ATOM 1565 N N . ALA A 1 190 ? -15.256 -0.084 0.237 1.00 94.50 190 ALA A N 1
ATOM 1566 C CA . ALA A 1 190 ? -16.307 0.412 1.121 1.00 94.50 190 ALA A CA 1
ATOM 1567 C C . ALA A 1 190 ? -17.112 -0.729 1.766 1.00 94.50 190 ALA A C 1
ATOM 1569 O O . ALA A 1 190 ? -17.388 -0.688 2.966 1.00 94.50 190 ALA A O 1
ATOM 1570 N N . LEU A 1 191 ? -17.457 -1.770 0.997 1.00 96.12 191 LEU A N 1
ATOM 1571 C CA . LEU A 1 191 ? -18.150 -2.954 1.509 1.00 96.12 191 LEU A CA 1
ATOM 1572 C C . LEU A 1 191 ? -17.297 -3.706 2.538 1.00 96.12 191 LEU A C 1
ATOM 1574 O O . LEU A 1 191 ? -17.809 -4.093 3.587 1.00 96.12 191 LEU A O 1
ATOM 1578 N N . LEU A 1 192 ? -16.002 -3.877 2.265 1.00 96.00 192 LEU A N 1
ATOM 1579 C CA . LEU A 1 192 ? -15.065 -4.522 3.181 1.00 96.00 192 LEU A CA 1
ATOM 1580 C C . LEU A 1 192 ? -14.953 -3.754 4.505 1.00 96.00 192 LEU A C 1
ATOM 1582 O O . LEU A 1 192 ? -15.098 -4.347 5.574 1.00 96.00 192 LEU A O 1
ATOM 1586 N N . HIS A 1 193 ? -14.772 -2.431 4.449 1.00 95.00 193 HIS A N 1
ATOM 1587 C CA . HIS A 1 193 ? -14.740 -1.593 5.649 1.00 95.00 193 HIS A CA 1
ATOM 1588 C C . HIS A 1 193 ? -16.063 -1.664 6.432 1.00 95.00 193 HIS A C 1
ATOM 1590 O O . HIS A 1 193 ? -16.065 -1.814 7.654 1.00 95.00 193 HIS A O 1
ATOM 1596 N N . HIS A 1 194 ? -17.202 -1.636 5.735 1.00 95.50 194 HIS A N 1
ATOM 1597 C CA . HIS A 1 194 ? -18.516 -1.789 6.357 1.00 95.50 194 HIS A CA 1
ATOM 1598 C C . HIS A 1 194 ? -18.671 -3.138 7.076 1.00 95.50 194 HIS A C 1
ATOM 1600 O O . HIS A 1 194 ? -19.118 -3.166 8.222 1.00 95.50 194 HIS A O 1
ATOM 1606 N N . LYS A 1 195 ? -18.225 -4.243 6.468 1.00 96.88 195 LYS A N 1
ATOM 1607 C CA . LYS A 1 195 ? -18.262 -5.575 7.091 1.00 96.88 195 LYS A CA 1
ATOM 1608 C C . LYS A 1 195 ? -17.349 -5.683 8.312 1.00 96.88 195 LYS A C 1
ATOM 1610 O O . LYS A 1 195 ? -17.723 -6.326 9.290 1.00 96.88 195 LYS A O 1
ATOM 1615 N N . TYR A 1 196 ? -16.201 -5.001 8.323 1.00 97.06 196 TYR A N 1
ATOM 1616 C CA . TYR A 1 196 ? -15.391 -4.887 9.542 1.00 97.06 196 TYR A CA 1
ATOM 1617 C C . TYR A 1 196 ? -16.111 -4.123 10.660 1.00 97.06 196 TYR A C 1
ATOM 1619 O O . TYR A 1 196 ? -15.976 -4.491 11.831 1.00 97.06 196 TYR A O 1
ATOM 1627 N N . ASN A 1 197 ? -16.906 -3.100 10.330 1.00 96.62 197 ASN A N 1
ATOM 1628 C CA . ASN A 1 197 ? -17.719 -2.388 11.318 1.00 96.62 197 ASN A CA 1
ATOM 1629 C C . ASN A 1 197 ? -18.813 -3.295 11.907 1.00 96.62 197 ASN A C 1
ATOM 1631 O O . ASN A 1 197 ? -18.931 -3.364 13.129 1.00 96.62 197 ASN A O 1
ATOM 1635 N N . GLU A 1 198 ? -19.534 -4.053 11.076 1.00 96.25 198 GLU A N 1
ATOM 1636 C CA . GLU A 1 198 ? -20.541 -5.026 11.539 1.00 96.25 198 GLU A CA 1
ATOM 1637 C C . GLU A 1 198 ? -19.925 -6.133 12.414 1.00 96.25 198 GLU A C 1
ATOM 1639 O O . GLU A 1 198 ? -20.476 -6.498 13.455 1.00 96.25 198 GLU A O 1
ATOM 1644 N N . ALA A 1 199 ? -18.745 -6.639 12.041 1.00 97.00 199 ALA A N 1
ATOM 1645 C CA . ALA A 1 199 ? -18.028 -7.633 12.837 1.00 97.00 199 ALA A CA 1
ATOM 1646 C C . ALA A 1 199 ? -17.535 -7.069 14.179 1.00 97.00 199 ALA A C 1
ATOM 1648 O O . ALA A 1 199 ? -17.616 -7.743 15.209 1.00 97.00 199 ALA A O 1
ATOM 1649 N N . THR A 1 200 ? -17.066 -5.816 14.190 1.00 97.25 200 THR A N 1
ATOM 1650 C CA . THR A 1 200 ? -16.689 -5.110 15.426 1.00 97.25 200 THR A CA 1
ATOM 1651 C C . THR A 1 200 ? -17.901 -4.961 16.346 1.00 97.25 200 THR A C 1
ATOM 1653 O O . THR A 1 200 ? -17.808 -5.236 17.540 1.00 97.25 200 THR A O 1
ATOM 1656 N N . GLU A 1 201 ? -19.053 -4.558 15.806 1.00 96.06 201 GLU A N 1
ATOM 1657 C CA . GLU A 1 201 ? -20.293 -4.431 16.574 1.00 96.06 201 GLU A CA 1
ATOM 1658 C C . GLU A 1 201 ? -20.713 -5.772 17.186 1.00 96.06 201 GLU A C 1
ATOM 1660 O O . GLU A 1 201 ? -21.018 -5.845 18.380 1.00 96.06 201 GLU A O 1
ATOM 1665 N N . HIS A 1 202 ? -20.689 -6.846 16.390 1.00 94.75 202 HIS A N 1
ATOM 1666 C CA . HIS A 1 202 ? -20.996 -8.194 16.857 1.00 94.75 202 HIS A CA 1
ATOM 1667 C C . HIS A 1 202 ? -20.067 -8.624 18.006 1.00 94.75 202 HIS A C 1
ATOM 1669 O O . HIS A 1 202 ? -20.537 -9.175 19.005 1.00 94.75 202 HIS A O 1
ATOM 1675 N N . LEU A 1 203 ? -18.772 -8.308 17.909 1.00 95.75 203 LEU A N 1
ATOM 1676 C CA . LEU A 1 203 ? -17.793 -8.568 18.964 1.00 95.75 203 LEU A CA 1
ATOM 1677 C C . LEU A 1 203 ? -18.103 -7.768 20.245 1.00 95.75 203 LEU A C 1
ATOM 1679 O O . LEU A 1 203 ? -18.131 -8.335 21.338 1.00 95.75 203 LEU A O 1
ATOM 1683 N N . LEU A 1 204 ? -18.405 -6.470 20.124 1.00 96.19 204 LEU A N 1
ATOM 1684 C CA . LEU A 1 204 ? -18.711 -5.591 21.262 1.00 96.19 204 LEU A CA 1
ATOM 1685 C C . LEU A 1 204 ? -20.027 -5.948 21.973 1.00 96.19 204 LEU A C 1
ATOM 1687 O O . LEU A 1 204 ? -20.119 -5.812 23.196 1.00 96.19 204 LEU A O 1
ATOM 1691 N N . LYS A 1 205 ? -21.032 -6.471 21.254 1.00 93.69 205 LYS A N 1
ATOM 1692 C CA . LYS A 1 205 ? -22.269 -7.014 21.856 1.00 93.69 205 LYS A CA 1
ATOM 1693 C C . LYS A 1 205 ? -21.995 -8.169 22.829 1.00 93.69 205 LYS A C 1
ATOM 1695 O O . LYS A 1 205 ? -22.810 -8.436 23.708 1.00 93.69 205 LYS A O 1
ATOM 1700 N N . GLN A 1 206 ? -20.848 -8.834 22.695 1.00 92.38 206 GLN A N 1
ATOM 1701 C CA . GLN A 1 206 ? -20.418 -9.946 23.542 1.00 92.38 206 GLN A CA 1
ATOM 1702 C C . GLN A 1 206 ? -19.190 -9.601 24.399 1.00 92.38 206 GLN A C 1
ATOM 1704 O O . GLN A 1 206 ? -18.549 -10.510 24.922 1.00 92.38 206 GLN A O 1
ATOM 1709 N N . ALA A 1 207 ? -18.862 -8.315 24.577 1.00 94.69 207 ALA A N 1
ATOM 1710 C CA . ALA A 1 207 ? -17.618 -7.874 25.218 1.00 94.69 207 ALA A CA 1
ATOM 1711 C C . ALA A 1 207 ? -17.376 -8.494 26.605 1.00 94.69 207 ALA A C 1
ATOM 1713 O O . ALA A 1 207 ? -16.249 -8.849 26.939 1.00 94.69 207 ALA A O 1
ATOM 1714 N N . SER A 1 208 ? -18.434 -8.699 27.393 1.00 92.62 208 SER A N 1
ATOM 1715 C CA . SER A 1 208 ? -18.345 -9.329 28.722 1.00 92.62 208 SER A CA 1
ATOM 1716 C C . SER A 1 208 ? -17.784 -10.756 28.703 1.00 92.62 208 SER A C 1
ATOM 1718 O O . SER A 1 208 ? -17.193 -11.185 29.691 1.00 92.62 208 SER A O 1
ATOM 1720 N N . ASN A 1 209 ? -17.930 -11.487 27.592 1.00 92.00 209 ASN A N 1
ATOM 1721 C CA . ASN A 1 209 ? -17.373 -12.836 27.435 1.00 92.00 209 ASN A CA 1
ATOM 1722 C C . ASN A 1 209 ? -15.848 -12.822 27.250 1.00 92.00 209 ASN A C 1
ATOM 1724 O O . ASN A 1 209 ? -15.199 -13.845 27.450 1.00 92.00 209 ASN A O 1
ATOM 1728 N N . TYR A 1 210 ? -15.295 -11.670 26.873 1.00 92.00 210 TYR A N 1
ATOM 1729 C CA . TYR A 1 210 ? -13.876 -11.442 26.609 1.00 92.00 210 TYR A CA 1
ATOM 1730 C C . TYR A 1 210 ? -13.209 -10.617 27.720 1.00 92.00 210 TYR A C 1
ATOM 1732 O O . TYR A 1 210 ? -12.130 -10.068 27.514 1.00 92.00 210 TYR A O 1
ATOM 1740 N N . ALA A 1 211 ? -13.860 -10.478 28.880 1.00 91.69 211 ALA A N 1
ATOM 1741 C CA . ALA A 1 211 ? -13.299 -9.743 30.004 1.00 91.69 211 ALA A CA 1
ATOM 1742 C C . ALA A 1 211 ? -12.045 -10.450 30.545 1.00 91.69 211 ALA A C 1
ATOM 1744 O O . ALA A 1 211 ? -12.088 -11.624 30.919 1.00 91.69 211 ALA A O 1
ATOM 1745 N N . GLU A 1 212 ? -10.938 -9.717 30.604 1.00 91.06 212 GLU A N 1
ATOM 1746 C CA . GLU A 1 212 ? -9.676 -10.177 31.175 1.00 91.06 212 GLU A CA 1
ATOM 1747 C C . GLU A 1 212 ? -9.788 -10.230 32.715 1.00 91.06 212 GLU A C 1
ATOM 1749 O O . GLU A 1 212 ? -10.500 -9.435 33.338 1.00 91.06 212 GLU A O 1
ATOM 1754 N N . SER A 1 213 ? -9.140 -11.214 33.346 1.00 86.69 213 SER A N 1
ATOM 1755 C CA . SER A 1 213 ? -9.333 -11.541 34.766 1.00 86.69 213 SER A CA 1
ATOM 1756 C C . SER A 1 213 ? -8.764 -10.495 35.732 1.00 86.69 213 SER A C 1
ATOM 1758 O O . SER A 1 213 ? -9.335 -10.279 36.803 1.00 86.69 213 SER A O 1
ATOM 1760 N N . GLU A 1 214 ? -7.651 -9.851 35.389 1.00 86.19 214 GLU A N 1
ATOM 1761 C CA . GLU A 1 214 ? -6.989 -8.827 36.199 1.00 86.19 214 GLU A CA 1
ATOM 1762 C C . GLU A 1 214 ? -7.582 -7.432 35.952 1.00 86.19 214 GLU A C 1
ATOM 1764 O O . GLU A 1 214 ? -7.988 -6.728 36.893 1.00 86.19 214 GLU A O 1
ATOM 1769 N N . SER A 1 215 ? -7.664 -7.016 34.686 1.00 88.50 215 SER A N 1
ATOM 1770 C CA . SER A 1 215 ? -8.140 -5.686 34.312 1.00 88.50 215 SER A CA 1
ATOM 1771 C C . SER A 1 215 ? -9.649 -5.563 34.535 1.00 88.50 215 SER A C 1
ATOM 1773 O O . SER A 1 215 ? -10.121 -4.536 35.044 1.00 88.50 215 SER A O 1
ATOM 1775 N N . GLY A 1 216 ? -10.397 -6.638 34.264 1.00 90.69 216 GLY A N 1
ATOM 1776 C CA . GLY A 1 216 ? -11.858 -6.673 34.260 1.00 90.69 216 GLY A CA 1
ATOM 1777 C C . GLY A 1 216 ? -12.483 -5.958 33.060 1.00 90.69 216 GLY A C 1
ATOM 1778 O O . GLY A 1 216 ? -13.691 -5.733 33.066 1.00 90.69 216 GLY A O 1
ATOM 1779 N N . ASN A 1 217 ? -11.677 -5.560 32.072 1.00 95.38 217 ASN A N 1
ATOM 1780 C CA . ASN A 1 217 ? -12.105 -4.966 30.809 1.00 95.38 217 ASN A CA 1
ATOM 1781 C C . ASN A 1 217 ? -11.952 -5.983 29.672 1.00 95.38 217 ASN A C 1
ATOM 1783 O O . ASN A 1 217 ? -11.261 -6.987 29.818 1.00 95.38 217 ASN A O 1
ATOM 1787 N N . MET A 1 218 ? -12.603 -5.733 28.537 1.00 96.19 218 MET A N 1
ATOM 1788 C CA . MET A 1 218 ? -12.369 -6.537 27.336 1.00 96.19 218 MET A CA 1
ATOM 1789 C C . MET A 1 218 ? -11.049 -6.124 26.696 1.00 96.19 218 MET A C 1
ATOM 1791 O O . MET A 1 218 ? -10.829 -4.929 26.503 1.00 96.19 218 MET A O 1
ATOM 1795 N N . GLU A 1 219 ? -10.239 -7.103 26.308 1.00 94.81 219 GLU A N 1
ATOM 1796 C CA . GLU A 1 219 ? -8.980 -6.917 25.587 1.00 94.81 219 GLU A CA 1
ATOM 1797 C C . GLU A 1 219 ? -8.877 -7.995 24.502 1.00 94.81 219 GLU A C 1
ATOM 1799 O O . GLU A 1 219 ? -8.700 -9.174 24.798 1.00 94.81 219 GLU A O 1
ATOM 1804 N N . VAL A 1 220 ? -9.044 -7.608 23.235 1.00 95.31 220 VAL A N 1
ATOM 1805 C CA . VAL A 1 220 ? -8.985 -8.534 22.094 1.00 95.31 220 VAL A CA 1
ATOM 1806 C C . VAL A 1 220 ? -7.976 -8.040 21.073 1.00 95.31 220 VAL A C 1
ATOM 1808 O O . VAL A 1 220 ? -8.013 -6.878 20.673 1.00 95.31 220 VAL A O 1
ATOM 1811 N N . VAL A 1 221 ? -7.112 -8.949 20.620 1.00 96.56 221 VAL A N 1
ATOM 1812 C CA . VAL A 1 221 ? -6.130 -8.719 19.557 1.00 96.56 221 VAL A CA 1
ATOM 1813 C C . VAL A 1 221 ? -6.295 -9.799 18.499 1.00 96.56 221 VAL A C 1
ATOM 1815 O O . VAL A 1 221 ? -6.219 -10.988 18.793 1.00 96.56 221 VAL A O 1
ATOM 1818 N N . ILE A 1 222 ? -6.523 -9.393 17.253 1.00 95.56 222 ILE A N 1
ATOM 1819 C CA . ILE A 1 222 ? -6.596 -10.288 16.099 1.00 95.56 222 ILE A CA 1
ATOM 1820 C C . ILE A 1 222 ? -5.594 -9.790 15.067 1.00 95.56 222 ILE A C 1
ATOM 1822 O O . ILE A 1 222 ? -5.825 -8.788 14.396 1.00 95.56 222 ILE A O 1
ATOM 1826 N N . LYS A 1 223 ? -4.483 -10.513 14.927 1.00 94.62 223 LYS A N 1
ATOM 1827 C CA . LYS A 1 223 ? -3.434 -10.228 13.944 1.00 94.62 223 LYS A CA 1
ATOM 1828 C C . LYS A 1 223 ? -3.477 -11.261 12.823 1.00 94.62 223 LYS A C 1
ATOM 1830 O O . LYS A 1 223 ? -3.347 -12.462 13.069 1.00 94.62 223 LYS A O 1
ATOM 1835 N N . LYS A 1 224 ? -3.697 -10.805 11.591 1.00 94.06 224 LYS A N 1
ATOM 1836 C CA . LYS A 1 224 ? -3.748 -11.616 10.364 1.00 94.06 224 LYS A CA 1
ATOM 1837 C C . LYS A 1 224 ? -2.944 -10.926 9.257 1.00 94.06 224 LYS A C 1
ATOM 1839 O O . LYS A 1 224 ? -2.405 -9.845 9.455 1.00 94.06 224 LYS A O 1
ATOM 1844 N N . GLN A 1 225 ? -2.846 -11.565 8.092 1.00 88.06 225 GLN A N 1
ATOM 1845 C CA . GLN A 1 225 ? -1.967 -11.127 7.000 1.00 88.06 225 GLN A CA 1
ATOM 1846 C C . GLN A 1 225 ? -2.208 -9.675 6.552 1.00 88.06 225 GLN A C 1
ATOM 1848 O O . GLN A 1 225 ? -1.249 -8.929 6.388 1.00 88.06 225 GLN A O 1
ATOM 1853 N N . ASN A 1 226 ? -3.471 -9.267 6.399 1.00 93.12 226 ASN A N 1
ATOM 1854 C CA . ASN A 1 226 ? -3.845 -7.960 5.841 1.00 93.12 226 ASN A CA 1
ATOM 1855 C C . ASN A 1 226 ? -4.426 -6.980 6.875 1.00 93.12 226 ASN A C 1
ATOM 1857 O O . ASN A 1 226 ? -4.825 -5.869 6.517 1.00 93.12 226 ASN A O 1
ATOM 1861 N N . ILE A 1 227 ? -4.539 -7.399 8.137 1.00 95.44 227 ILE A N 1
ATOM 1862 C CA . ILE A 1 227 ? -5.257 -6.659 9.173 1.00 95.44 227 ILE A CA 1
ATOM 1863 C C . ILE A 1 227 ? -4.732 -6.995 10.568 1.00 95.44 227 ILE A C 1
ATOM 1865 O O . ILE A 1 227 ? -4.535 -8.165 10.909 1.00 95.44 227 ILE A O 1
ATOM 1869 N N . THR A 1 228 ? -4.609 -5.965 11.398 1.00 96.62 228 THR A N 1
ATOM 1870 C CA . THR A 1 228 ? -4.440 -6.076 12.844 1.00 96.62 228 THR A CA 1
ATOM 1871 C C . THR A 1 228 ? -5.567 -5.309 13.531 1.00 96.62 228 THR A C 1
ATOM 1873 O O . THR A 1 228 ? -5.700 -4.100 13.367 1.00 96.62 228 THR A O 1
ATOM 1876 N N . LEU A 1 229 ? -6.408 -6.014 14.284 1.00 97.50 229 LEU A N 1
ATOM 1877 C CA . LEU A 1 229 ? -7.527 -5.439 15.025 1.00 97.50 229 LEU A CA 1
ATOM 1878 C C . LEU A 1 229 ? -7.254 -5.546 16.525 1.00 97.50 229 LEU A C 1
ATOM 1880 O O . LEU A 1 229 ? -7.163 -6.654 17.051 1.00 97.50 229 LEU A O 1
ATOM 1884 N N . CYS A 1 230 ? -7.188 -4.407 17.209 1.00 97.88 230 CYS A N 1
ATOM 1885 C CA . CYS A 1 230 ? -7.176 -4.342 18.667 1.00 97.88 230 CYS A CA 1
ATOM 1886 C C . CYS A 1 230 ? -8.468 -3.687 19.161 1.00 97.88 230 CYS A C 1
ATOM 1888 O O . CYS A 1 230 ? -8.839 -2.610 18.692 1.00 97.88 230 CYS A O 1
ATOM 1890 N N . VAL A 1 231 ? -9.155 -4.321 20.109 1.00 97.69 231 VAL A N 1
ATOM 1891 C CA . VAL A 1 231 ? -10.399 -3.806 20.692 1.00 97.69 231 VAL A CA 1
ATOM 1892 C C . VAL A 1 231 ? -10.306 -3.857 22.206 1.00 97.69 231 VAL A C 1
ATOM 1894 O O . VAL A 1 231 ? -10.047 -4.910 22.790 1.00 97.69 231 VAL A O 1
ATOM 1897 N N . TRP A 1 232 ? -10.563 -2.715 22.833 1.00 97.81 232 TRP A N 1
ATOM 1898 C CA . TRP A 1 232 ? -10.718 -2.590 24.273 1.00 97.81 232 TRP A CA 1
ATOM 1899 C C . TRP A 1 232 ? -12.119 -2.093 24.613 1.00 97.81 232 TRP A C 1
ATOM 1901 O O . TRP A 1 232 ? -12.587 -1.145 23.989 1.00 97.81 232 TRP A O 1
ATOM 1911 N N . ALA A 1 233 ? -12.782 -2.680 25.611 1.00 97.62 233 ALA A N 1
ATOM 1912 C CA . ALA A 1 233 ? -14.072 -2.181 26.098 1.00 97.62 233 ALA A CA 1
ATOM 1913 C C . ALA A 1 233 ? -14.047 -1.882 27.598 1.00 97.62 233 ALA A C 1
ATOM 1915 O O . ALA A 1 233 ? -13.657 -2.729 28.407 1.00 97.62 233 ALA A O 1
ATOM 1916 N N . ASN A 1 234 ? -14.531 -0.693 27.967 1.00 96.62 234 ASN A N 1
ATOM 1917 C CA . ASN A 1 234 ? -14.538 -0.196 29.339 1.00 96.62 234 ASN A CA 1
ATOM 1918 C C . ASN A 1 234 ? -15.673 -0.800 30.181 1.00 96.62 234 ASN A C 1
ATOM 1920 O O . ASN A 1 234 ? -16.661 -0.139 30.506 1.00 96.62 234 ASN A O 1
ATOM 1924 N N . LEU A 1 235 ? -15.538 -2.068 30.557 1.00 95.19 235 LEU A N 1
ATOM 1925 C CA . LEU A 1 235 ? -16.529 -2.765 31.380 1.00 95.19 235 LEU A CA 1
ATOM 1926 C C . LEU A 1 235 ? -16.481 -2.312 32.850 1.00 95.19 235 LEU A C 1
ATOM 1928 O O . LEU A 1 235 ? -17.511 -2.278 33.526 1.00 95.19 235 LEU A O 1
ATOM 1932 N N . LYS A 1 236 ? -15.295 -1.938 33.352 1.00 92.94 236 LYS A N 1
ATOM 1933 C CA . LYS A 1 236 ? -15.060 -1.628 34.773 1.00 92.94 236 LYS A CA 1
ATOM 1934 C C . LYS A 1 236 ? -15.223 -0.152 35.139 1.00 92.94 236 LYS A C 1
ATOM 1936 O O . LYS A 1 236 ? -15.482 0.142 36.306 1.00 92.94 236 LYS A O 1
ATOM 1941 N N . LYS A 1 237 ? -15.062 0.773 34.183 1.00 93.69 237 LYS A N 1
ATOM 1942 C CA . LYS A 1 237 ? -15.207 2.233 34.370 1.00 93.69 237 LYS A CA 1
ATOM 1943 C C . LYS A 1 237 ? -14.339 2.804 35.491 1.00 93.69 237 LYS A C 1
ATOM 1945 O O . LYS A 1 237 ? -14.810 3.525 36.370 1.00 93.69 237 LYS A O 1
ATOM 1950 N N . ASN A 1 238 ? -13.059 2.437 35.500 1.00 91.94 238 ASN A N 1
ATOM 1951 C CA . ASN A 1 238 ? -12.120 2.881 36.526 1.00 91.94 238 ASN A CA 1
ATOM 1952 C C . ASN A 1 238 ? -11.618 4.312 36.229 1.00 91.94 238 ASN A C 1
ATOM 1954 O O . ASN A 1 238 ? -10.838 4.473 35.292 1.00 91.94 238 ASN A O 1
ATOM 1958 N N . PRO A 1 239 ? -11.917 5.333 37.063 1.00 89.88 239 PRO A N 1
ATOM 1959 C CA . PRO A 1 239 ? -11.460 6.712 36.834 1.00 89.88 239 PRO A CA 1
ATOM 1960 C C . PRO A 1 239 ? -9.934 6.888 36.869 1.00 89.88 239 PRO A C 1
ATOM 1962 O O . PRO A 1 239 ? -9.419 7.932 36.477 1.00 89.88 239 PRO A O 1
ATOM 1965 N N . LYS A 1 240 ? -9.202 5.901 37.405 1.00 91.12 240 LYS A N 1
ATOM 1966 C CA . LYS A 1 240 ? -7.733 5.892 37.458 1.00 91.12 240 LYS A CA 1
ATOM 1967 C C . LYS A 1 240 ? -7.092 5.201 36.256 1.00 91.12 240 LYS A C 1
ATOM 1969 O O . LYS A 1 240 ? -5.867 5.160 36.200 1.00 91.12 240 LYS A O 1
ATOM 1974 N N . PHE A 1 241 ? -7.883 4.624 35.351 1.00 92.19 241 PHE A N 1
ATOM 1975 C CA . PHE A 1 241 ? -7.360 4.032 34.127 1.00 92.19 241 PHE A CA 1
ATOM 1976 C C . PHE A 1 241 ? -6.672 5.108 33.278 1.00 92.19 241 PHE A C 1
ATOM 1978 O O . PHE A 1 241 ? -7.144 6.243 33.221 1.00 92.19 241 PHE A O 1
ATOM 1985 N N . ARG A 1 242 ? -5.529 4.761 32.680 1.00 89.88 242 ARG A N 1
ATOM 1986 C CA . ARG A 1 242 ? -4.687 5.703 31.931 1.00 89.88 242 ARG A CA 1
ATOM 1987 C C . ARG A 1 242 ? -4.347 5.203 30.543 1.00 89.88 242 ARG A C 1
ATOM 1989 O O . ARG A 1 242 ? -4.495 5.972 29.608 1.00 89.88 242 ARG A O 1
ATOM 1996 N N . SER A 1 243 ? -3.921 3.955 30.416 1.00 93.88 243 SER A N 1
ATOM 1997 C CA . SER A 1 243 ? -3.405 3.437 29.156 1.00 93.88 243 SER A CA 1
ATOM 1998 C C . SER A 1 243 ? -3.598 1.934 29.023 1.00 93.88 243 SER A C 1
ATOM 2000 O O . SER A 1 243 ? -3.839 1.233 30.011 1.00 93.88 243 SER A O 1
ATOM 2002 N N . MET A 1 244 ? -3.502 1.463 27.783 1.00 93.94 244 MET A N 1
ATOM 2003 C CA . MET A 1 244 ? -3.505 0.058 27.403 1.00 93.94 244 MET A CA 1
ATOM 2004 C C . MET A 1 244 ? -2.451 -0.190 26.331 1.00 93.94 244 MET A C 1
ATOM 2006 O O . MET A 1 244 ? -2.428 0.495 25.309 1.00 93.94 244 MET A O 1
ATOM 2010 N N . SER A 1 245 ? -1.646 -1.228 26.527 1.00 94.56 245 SER A N 1
ATOM 2011 C CA . SER A 1 245 ? -0.773 -1.783 25.495 1.00 94.56 245 SER A CA 1
ATOM 2012 C C . SER A 1 245 ? -1.281 -3.173 25.147 1.00 94.56 245 SER A C 1
ATOM 2014 O O . SER A 1 245 ? -1.443 -4.011 26.031 1.00 94.56 245 SER A O 1
ATOM 2016 N N . PHE A 1 246 ? -1.557 -3.414 23.869 1.00 95.38 246 PHE A N 1
ATOM 2017 C CA . PHE A 1 246 ? -2.017 -4.718 23.413 1.00 95.38 246 PHE A CA 1
ATOM 2018 C C . PHE A 1 246 ? -0.831 -5.659 23.180 1.00 95.38 246 PHE A C 1
ATOM 2020 O O . PHE A 1 246 ? 0.253 -5.226 22.789 1.00 95.38 246 PHE A O 1
ATOM 2027 N N . TYR A 1 247 ? -1.055 -6.959 23.368 1.00 93.19 247 TYR A N 1
ATOM 2028 C CA . TYR A 1 247 ? -0.070 -8.006 23.105 1.00 93.19 247 TYR A CA 1
ATOM 2029 C C . TYR A 1 247 ? -0.708 -9.110 22.263 1.00 93.19 247 TYR A C 1
ATOM 2031 O O . TYR A 1 247 ? -1.868 -9.455 22.481 1.00 93.19 247 TYR A O 1
ATOM 2039 N N . ASP A 1 248 ? 0.032 -9.655 21.297 1.00 90.38 248 ASP A N 1
ATOM 2040 C CA . ASP A 1 248 ? -0.454 -10.781 20.493 1.00 90.38 248 ASP A CA 1
ATOM 2041 C C . ASP A 1 248 ? -0.397 -12.117 21.259 1.00 90.38 248 ASP A C 1
ATOM 2043 O O . ASP A 1 248 ? 0.083 -12.198 22.394 1.00 90.38 248 ASP A O 1
ATOM 2047 N N . ASP A 1 249 ? -0.847 -13.198 20.616 1.00 87.88 249 ASP A N 1
ATOM 2048 C CA . ASP A 1 249 ? -0.831 -14.557 21.178 1.00 87.88 249 ASP A CA 1
ATOM 2049 C C . ASP A 1 249 ? 0.579 -15.032 21.591 1.00 87.88 249 ASP A C 1
ATOM 2051 O O . ASP A 1 249 ? 0.726 -15.935 22.418 1.00 87.88 249 ASP A O 1
ATOM 2055 N N . GLN A 1 250 ? 1.635 -14.431 21.029 1.00 89.00 250 GLN A N 1
ATOM 2056 C CA . GLN A 1 250 ? 3.038 -14.712 21.350 1.00 89.00 250 GLN A CA 1
ATOM 2057 C C . GLN A 1 250 ? 3.596 -13.767 22.426 1.00 89.00 250 GLN A C 1
ATOM 2059 O O . GLN A 1 250 ? 4.796 -13.800 22.704 1.00 89.00 250 GLN A O 1
ATOM 2064 N N . LYS A 1 251 ? 2.740 -12.946 23.047 1.00 88.69 251 LYS A N 1
ATOM 2065 C CA . LYS A 1 251 ? 3.088 -11.892 24.010 1.00 88.69 251 LYS A CA 1
ATOM 2066 C C . LYS A 1 251 ? 4.025 -10.824 23.443 1.00 88.69 251 LYS A C 1
ATOM 2068 O O . LYS A 1 251 ? 4.746 -10.176 24.203 1.00 88.69 251 LYS A O 1
ATOM 2073 N N . LYS A 1 252 ? 4.035 -10.624 22.125 1.00 89.19 252 LYS A N 1
ATOM 2074 C CA . LYS A 1 252 ? 4.766 -9.511 21.515 1.00 89.19 252 LYS A CA 1
ATOM 2075 C C . LYS A 1 252 ? 3.922 -8.239 21.595 1.00 89.19 252 LYS A C 1
ATOM 2077 O O . LYS A 1 252 ? 2.707 -8.317 21.397 1.00 89.19 252 LYS A O 1
ATOM 2082 N N . PRO A 1 253 ? 4.540 -7.080 21.878 1.00 90.12 253 PRO A N 1
ATOM 2083 C CA . PRO A 1 253 ? 3.821 -5.814 21.919 1.00 90.12 253 PRO A CA 1
ATOM 2084 C C . PRO A 1 253 ? 3.202 -5.503 20.551 1.00 90.12 253 PRO A C 1
ATOM 2086 O O . PRO A 1 253 ? 3.826 -5.701 19.507 1.00 90.12 253 PRO A O 1
ATOM 2089 N N . CYS A 1 254 ? 1.958 -5.042 20.576 1.00 92.62 254 CYS A N 1
ATOM 2090 C CA . CYS A 1 254 ? 1.196 -4.545 19.436 1.00 92.62 254 CYS A CA 1
ATOM 2091 C C . CYS A 1 254 ? 0.941 -3.038 19.618 1.00 92.62 254 CYS A C 1
ATOM 2093 O O . CYS A 1 254 ? 1.689 -2.353 20.310 1.00 92.62 254 CYS A O 1
ATOM 2095 N N . ASN A 1 255 ? -0.112 -2.514 18.991 1.00 95.56 255 ASN A N 1
ATOM 2096 C CA . ASN A 1 255 ? -0.528 -1.124 19.168 1.00 95.56 255 ASN A CA 1
ATOM 2097 C C . ASN A 1 255 ? -1.032 -0.869 20.603 1.00 95.56 255 ASN A C 1
ATOM 2099 O O . ASN A 1 255 ? -1.316 -1.800 21.354 1.00 95.56 255 ASN A O 1
ATOM 2103 N N . GLY A 1 256 ? -1.177 0.392 20.985 1.00 96.69 256 GLY A N 1
ATOM 2104 C CA . GLY A 1 256 ? -1.648 0.810 22.301 1.00 96.69 256 GLY A CA 1
ATOM 2105 C C . GLY A 1 256 ? -2.247 2.210 22.273 1.00 96.69 256 GLY A C 1
ATOM 2106 O O . GLY A 1 256 ? -2.185 2.905 21.256 1.00 96.69 256 GLY A O 1
ATOM 2107 N N . PHE A 1 257 ? -2.853 2.608 23.387 1.00 96.94 257 PHE A N 1
ATOM 2108 C CA . PHE A 1 257 ? -3.433 3.937 23.547 1.00 96.94 257 PHE A CA 1
ATOM 2109 C C . PHE A 1 257 ? -3.403 4.418 25.000 1.00 96.94 257 PHE A C 1
ATOM 2111 O O . PHE A 1 257 ? -3.494 3.622 25.937 1.00 96.94 257 PHE A O 1
ATOM 2118 N N . ASP A 1 258 ? -3.388 5.737 25.167 1.00 95.81 258 ASP A N 1
ATOM 2119 C CA . ASP A 1 258 ? -3.678 6.439 26.409 1.00 95.81 258 ASP A CA 1
ATOM 2120 C C . ASP A 1 258 ? -5.088 7.028 26.327 1.00 95.81 258 ASP A C 1
ATOM 2122 O O . ASP A 1 258 ? -5.430 7.760 25.394 1.00 95.81 258 ASP A O 1
ATOM 2126 N N . LEU A 1 259 ? -5.923 6.705 27.312 1.00 94.38 259 LEU A N 1
ATOM 2127 C CA . LEU A 1 259 ? -7.308 7.149 27.364 1.00 94.38 259 LEU A CA 1
ATOM 2128 C C . LEU A 1 259 ? -7.418 8.503 28.081 1.00 94.38 259 LEU A C 1
ATOM 2130 O O . LEU A 1 259 ? -7.022 8.611 29.249 1.00 94.38 259 LEU A O 1
ATOM 2134 N N . PRO A 1 260 ? -8.055 9.510 27.460 1.00 92.88 260 PRO A N 1
ATOM 2135 C CA . PRO A 1 260 ? -8.393 10.748 28.145 1.00 92.88 260 PRO A CA 1
ATOM 2136 C C . PRO A 1 260 ? -9.257 10.499 29.386 1.00 92.88 260 PRO A C 1
ATOM 2138 O O . PRO A 1 260 ? -10.214 9.716 29.357 1.00 92.88 260 PRO A O 1
ATOM 2141 N N . LYS A 1 261 ? -8.978 11.221 30.481 1.00 90.81 261 LYS A N 1
ATOM 2142 C CA . LYS A 1 261 ? -9.714 11.059 31.753 1.00 90.81 261 LYS A CA 1
ATOM 2143 C C . LYS A 1 261 ? -11.242 11.145 31.610 1.00 90.81 261 LYS A C 1
ATOM 2145 O O . LYS A 1 261 ? -11.910 10.354 32.279 1.00 90.81 261 LYS A O 1
ATOM 2150 N N . PRO A 1 262 ? -11.822 12.046 30.782 1.00 91.31 262 PRO A N 1
ATOM 2151 C CA . PRO A 1 262 ? -13.275 12.127 30.628 1.00 91.31 262 PRO A CA 1
ATOM 2152 C C . PRO A 1 262 ? -13.915 10.830 30.119 1.00 91.31 262 PRO A C 1
ATOM 2154 O O . PRO A 1 262 ? -15.056 10.539 30.465 1.00 91.31 262 PRO A O 1
ATOM 2157 N N . LEU A 1 263 ? -13.183 10.023 29.343 1.00 93.56 263 LEU A N 1
ATOM 2158 C CA . LEU A 1 263 ? -13.687 8.774 28.768 1.00 93.56 263 LEU A CA 1
ATOM 2159 C C . LEU A 1 263 ? -13.568 7.574 29.723 1.00 93.56 263 LEU A C 1
ATOM 2161 O O . LEU A 1 263 ? -14.276 6.583 29.552 1.00 93.56 263 LEU A O 1
ATOM 2165 N N . ALA A 1 264 ? -12.739 7.661 30.770 1.00 93.31 264 ALA A N 1
ATOM 2166 C CA . ALA A 1 264 ? -12.458 6.546 31.684 1.00 93.31 264 ALA A CA 1
ATOM 2167 C C . ALA A 1 264 ? -13.679 6.052 32.487 1.00 93.31 264 ALA A C 1
ATOM 2169 O O . ALA A 1 264 ? -13.687 4.918 32.971 1.00 93.31 264 ALA A O 1
ATOM 2170 N N . ILE A 1 265 ? -14.721 6.878 32.620 1.00 93.56 265 ILE A N 1
ATOM 2171 C CA . ILE A 1 265 ? -15.974 6.541 33.321 1.00 93.56 265 ILE A CA 1
ATOM 2172 C C . ILE A 1 265 ? -17.158 6.279 32.376 1.00 93.56 265 ILE A C 1
ATOM 2174 O O . ILE A 1 265 ? -18.257 5.975 32.842 1.00 93.56 265 ILE A O 1
ATOM 2178 N N . CYS A 1 266 ? -16.948 6.396 31.064 1.00 93.56 266 CYS A N 1
ATOM 2179 C CA . CYS A 1 266 ? -17.987 6.247 30.050 1.00 93.56 266 CYS A CA 1
ATOM 2180 C C . CYS A 1 266 ? -18.141 4.791 29.592 1.00 93.56 266 CYS A C 1
ATOM 2182 O O . CYS A 1 266 ? -17.205 3.994 29.674 1.00 93.56 266 CYS A O 1
ATOM 2184 N N . ASP A 1 267 ? -19.320 4.463 29.057 1.00 94.12 267 ASP A N 1
ATOM 2185 C CA . ASP A 1 267 ? -19.575 3.237 28.288 1.00 94.12 267 ASP A CA 1
ATOM 2186 C C . ASP A 1 267 ? -18.927 3.356 26.900 1.00 94.12 267 ASP A C 1
ATOM 2188 O O . ASP A 1 267 ? -19.594 3.587 25.892 1.00 94.12 267 ASP A O 1
ATOM 2192 N N . VAL A 1 268 ? -17.599 3.264 26.871 1.00 96.56 268 VAL A N 1
ATOM 2193 C CA . VAL A 1 268 ? -16.782 3.450 25.670 1.00 96.56 268 VAL A CA 1
ATOM 2194 C C . VAL A 1 268 ? -15.968 2.197 25.367 1.00 96.56 268 VAL A C 1
ATOM 2196 O O . VAL A 1 268 ? -15.522 1.485 26.271 1.00 96.56 268 VAL A O 1
ATOM 2199 N N . ALA A 1 269 ? -15.762 1.940 24.085 1.00 97.69 269 ALA A N 1
ATOM 2200 C CA . ALA A 1 269 ? -14.770 1.012 23.578 1.00 97.69 269 ALA A CA 1
ATOM 2201 C C . ALA A 1 269 ? -13.774 1.766 22.694 1.00 97.69 269 ALA A C 1
ATOM 2203 O O . ALA A 1 269 ? -14.141 2.726 22.023 1.00 97.69 269 ALA A O 1
ATOM 2204 N N . VAL A 1 270 ? -12.518 1.336 22.697 1.00 97.81 270 VAL A N 1
ATOM 2205 C CA . VAL A 1 270 ? -11.483 1.847 21.798 1.00 97.81 270 VAL A CA 1
ATOM 2206 C C . VAL A 1 270 ? -11.160 0.755 20.794 1.00 97.81 270 VAL A C 1
ATOM 2208 O O . VAL A 1 270 ? -10.846 -0.374 21.178 1.00 97.81 270 VAL A O 1
ATOM 2211 N N . ARG A 1 271 ? -11.244 1.093 19.508 1.00 97.81 271 ARG A N 1
ATOM 2212 C CA . ARG A 1 271 ? -10.825 0.233 18.404 1.00 97.81 271 ARG A CA 1
ATOM 2213 C C . ARG A 1 271 ? -9.588 0.819 17.741 1.00 97.81 271 ARG A C 1
ATOM 2215 O O . ARG A 1 271 ? -9.562 1.998 17.409 1.00 97.81 271 ARG A O 1
ATOM 2222 N N . ILE A 1 272 ? -8.610 -0.046 17.497 1.00 98.06 272 ILE A N 1
ATOM 2223 C CA . ILE A 1 272 ? -7.490 0.196 16.594 1.00 98.06 272 ILE A CA 1
ATOM 2224 C C . ILE A 1 272 ? -7.621 -0.819 15.462 1.00 98.06 272 ILE A C 1
ATOM 2226 O O . ILE A 1 272 ? -7.282 -1.992 15.631 1.00 98.06 272 ILE A O 1
ATOM 2230 N N . LEU A 1 273 ? -8.163 -0.389 14.325 1.00 98.06 273 LEU A N 1
ATOM 2231 C CA . LEU A 1 273 ? -8.266 -1.202 13.117 1.00 98.06 273 LEU A CA 1
ATOM 2232 C C . LEU A 1 273 ? -7.151 -0.791 12.155 1.00 98.06 273 LEU A C 1
ATOM 2234 O O . LEU A 1 273 ? -7.250 0.218 11.463 1.00 98.06 273 LEU A O 1
ATOM 2238 N N . HIS A 1 274 ? -6.087 -1.583 12.114 1.00 97.81 274 HIS A N 1
ATOM 2239 C CA . HIS A 1 274 ? -4.965 -1.394 11.204 1.00 97.81 274 HIS A CA 1
ATOM 2240 C C . HIS A 1 274 ? -5.141 -2.276 9.971 1.00 97.81 274 HIS A C 1
ATOM 2242 O O . HIS A 1 274 ? -5.022 -3.496 10.052 1.00 97.81 274 HIS A O 1
ATOM 2248 N N . THR A 1 275 ? -5.434 -1.673 8.822 1.00 96.88 275 THR A N 1
ATOM 2249 C CA . THR A 1 275 ? -5.422 -2.363 7.530 1.00 96.88 275 THR A CA 1
ATOM 2250 C C . THR A 1 275 ? -4.034 -2.241 6.921 1.00 96.88 275 THR A C 1
ATOM 2252 O O . THR A 1 275 ? -3.551 -1.133 6.718 1.00 96.88 275 THR A O 1
ATOM 2255 N N . HIS A 1 276 ? -3.402 -3.354 6.550 1.00 94.62 276 HIS A N 1
ATOM 2256 C CA . HIS A 1 276 ? -2.058 -3.351 5.946 1.00 94.62 276 HIS A CA 1
ATOM 2257 C C . HIS A 1 276 ? -2.072 -2.928 4.459 1.00 94.62 276 HIS A C 1
ATOM 2259 O O . HIS A 1 276 ? -1.113 -3.136 3.723 1.00 94.62 276 HIS A O 1
ATOM 2265 N N . TYR A 1 277 ? -3.187 -2.354 4.010 1.00 93.00 277 TYR A N 1
ATOM 2266 C CA . TYR A 1 277 ? -3.426 -1.822 2.678 1.00 93.00 277 TYR A CA 1
ATOM 2267 C C . TYR A 1 277 ? -4.096 -0.452 2.792 1.00 93.00 277 TYR A C 1
ATOM 2269 O O . TYR A 1 277 ? -4.790 -0.155 3.774 1.00 93.00 277 TYR A O 1
ATOM 2277 N N . ASP A 1 278 ? -3.909 0.362 1.761 1.00 92.44 278 ASP A N 1
ATOM 2278 C CA . ASP A 1 278 ? -4.509 1.684 1.658 1.00 92.44 278 ASP A CA 1
ATOM 2279 C C . ASP A 1 278 ? -5.818 1.636 0.865 1.00 92.44 278 ASP A C 1
ATOM 2281 O O . ASP A 1 278 ? -5.877 1.127 -0.253 1.00 92.44 278 ASP A O 1
ATOM 2285 N N . HIS A 1 279 ? -6.878 2.141 1.483 1.00 91.94 279 HIS A N 1
ATOM 2286 C CA . HIS A 1 279 ? -8.218 2.269 0.910 1.00 91.94 279 HIS A CA 1
ATOM 2287 C C . HIS A 1 279 ? -8.818 3.657 1.174 1.00 91.94 279 HIS A C 1
ATOM 2289 O O . HIS A 1 279 ? -10.015 3.856 0.974 1.00 91.94 279 HIS A O 1
ATOM 2295 N N . VAL A 1 280 ? -8.007 4.588 1.687 1.00 92.81 280 VAL A N 1
ATOM 2296 C CA . VAL A 1 280 ? -8.446 5.913 2.137 1.00 92.81 280 VAL A CA 1
ATOM 2297 C C . VAL A 1 280 ? -7.798 7.001 1.299 1.00 92.81 280 VAL A C 1
ATOM 2299 O O . VAL A 1 280 ? -8.495 7.928 0.887 1.00 92.81 280 VAL A O 1
ATOM 2302 N N . SER A 1 281 ? -6.498 6.883 1.010 1.00 90.31 281 SER A N 1
ATOM 2303 C CA . SER A 1 281 ? -5.808 7.877 0.194 1.00 90.31 281 SER A CA 1
ATOM 2304 C C . SER A 1 281 ? -6.504 8.056 -1.155 1.00 90.31 281 SER A C 1
ATOM 2306 O O . SER A 1 281 ? -6.966 7.069 -1.743 1.00 90.31 281 SER A O 1
ATOM 2308 N N . PRO A 1 282 ? -6.548 9.294 -1.687 1.00 81.50 282 PRO A N 1
ATOM 2309 C CA . PRO A 1 282 ? -7.019 9.549 -3.037 1.00 81.50 282 PRO A CA 1
ATOM 2310 C C . PRO A 1 282 ? -6.315 8.597 -3.997 1.00 81.50 282 PRO A C 1
ATOM 2312 O O . PRO A 1 282 ? -5.086 8.571 -4.080 1.00 81.50 282 PRO A O 1
ATOM 2315 N N . SER A 1 283 ? -7.099 7.753 -4.663 1.00 64.94 283 SER A N 1
ATOM 2316 C CA . SER A 1 283 ? -6.545 6.683 -5.481 1.00 64.94 283 SER A 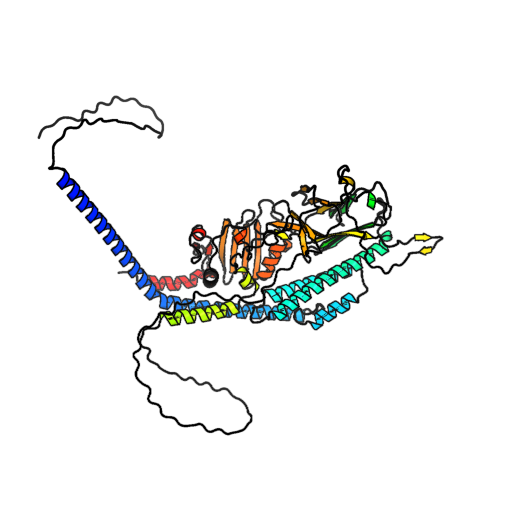CA 1
ATOM 2317 C C . SER A 1 283 ? -5.662 7.249 -6.588 1.00 64.94 283 SER A C 1
ATOM 2319 O O . SER A 1 283 ? -5.927 8.334 -7.118 1.00 64.94 283 SER A O 1
ATOM 2321 N N . GLN A 1 284 ? -4.648 6.479 -6.993 1.00 61.75 284 GLN A N 1
ATOM 2322 C CA . GLN A 1 284 ? -3.912 6.770 -8.219 1.00 61.75 284 GLN A CA 1
ATOM 2323 C C . GLN A 1 284 ? -4.911 6.962 -9.358 1.00 61.75 284 GLN A C 1
ATOM 2325 O O . GLN A 1 284 ? -5.721 6.083 -9.659 1.00 61.75 284 GLN A O 1
ATOM 2330 N N . THR A 1 285 ? -4.867 8.132 -9.994 1.00 62.72 285 THR A N 1
ATOM 2331 C CA . THR A 1 285 ? -5.678 8.357 -11.184 1.00 62.72 285 THR A CA 1
ATOM 2332 C C . THR A 1 285 ? -5.121 7.457 -12.275 1.00 62.72 285 THR A C 1
ATOM 2334 O O . THR A 1 285 ? -4.046 7.718 -12.809 1.00 62.72 285 THR A O 1
ATOM 2337 N N . TYR A 1 286 ? -5.831 6.374 -12.596 1.00 67.94 286 TYR A N 1
ATOM 2338 C CA . TYR A 1 286 ? -5.396 5.496 -13.673 1.00 67.94 286 TYR A CA 1
ATOM 2339 C C . TYR A 1 286 ? -5.354 6.279 -14.990 1.00 67.94 286 TYR A C 1
ATOM 2341 O O . TYR A 1 286 ? -6.325 6.979 -15.306 1.00 67.94 286 TYR A O 1
ATOM 2349 N N . PRO A 1 287 ? -4.285 6.139 -15.793 1.00 65.12 287 PRO A N 1
ATOM 2350 C CA . PRO A 1 287 ? -4.188 6.797 -17.088 1.00 65.12 287 PRO A CA 1
ATOM 2351 C C . PRO A 1 287 ? -5.406 6.449 -17.952 1.00 65.12 287 PRO A C 1
ATOM 2353 O O . PRO A 1 287 ? -5.640 5.277 -18.251 1.00 65.12 287 PRO A O 1
ATOM 2356 N N . LYS A 1 288 ? -6.222 7.441 -18.331 1.00 62.41 288 LYS A N 1
ATOM 2357 C CA . LYS A 1 288 ? -7.483 7.206 -19.067 1.00 62.41 288 LYS A CA 1
ATOM 2358 C C . LYS A 1 288 ? -7.310 7.228 -20.582 1.00 62.41 288 LYS A C 1
ATOM 2360 O O . LYS A 1 288 ? -8.045 6.522 -21.271 1.00 62.41 288 LYS A O 1
ATOM 2365 N N . GLU A 1 289 ? -6.343 7.990 -21.081 1.00 61.19 289 GLU A N 1
ATOM 2366 C CA . GLU A 1 289 ? -6.086 8.178 -22.509 1.00 61.19 289 GLU A CA 1
ATOM 2367 C C . GLU A 1 289 ? -4.592 8.013 -22.822 1.00 61.19 289 GLU A C 1
ATOM 2369 O O . GLU A 1 289 ? -3.755 8.390 -21.997 1.00 61.19 289 GLU A O 1
ATOM 2374 N N . PRO A 1 290 ? -4.244 7.436 -23.989 1.00 57.16 290 PRO A N 1
ATOM 2375 C CA . PRO A 1 290 ? -2.869 7.405 -24.458 1.00 57.16 290 PRO A CA 1
ATOM 2376 C C . PRO A 1 290 ? -2.423 8.820 -24.840 1.00 57.16 290 PRO A C 1
ATOM 2378 O O . PRO A 1 290 ? -3.168 9.573 -25.464 1.00 57.16 290 PRO A O 1
ATOM 2381 N N . LEU A 1 291 ? -1.192 9.169 -24.484 1.00 57.84 291 LEU A N 1
ATOM 2382 C CA . LEU A 1 291 ? -0.621 10.481 -24.774 1.00 57.84 291 LEU A CA 1
ATOM 2383 C C . LEU A 1 291 ? -0.393 10.665 -26.282 1.00 57.84 291 LEU A C 1
ATOM 2385 O O . LEU A 1 291 ? 0.115 9.770 -26.963 1.00 57.84 291 LEU A O 1
ATOM 2389 N N . THR A 1 292 ? -0.719 11.849 -26.800 1.00 52.84 292 THR A N 1
ATOM 2390 C CA . THR A 1 292 ? -0.276 12.294 -28.124 1.00 52.84 292 THR A CA 1
ATOM 2391 C C . THR A 1 292 ? 1.207 12.636 -28.068 1.00 52.84 292 THR A C 1
ATOM 2393 O O . THR A 1 292 ? 1.621 13.502 -27.303 1.00 52.84 292 THR A O 1
ATOM 2396 N N . LEU A 1 293 ? 2.014 11.970 -28.896 1.00 53.88 293 LEU A N 1
ATOM 2397 C CA . LEU A 1 293 ? 3.373 12.419 -29.181 1.00 53.88 293 LEU A CA 1
ATOM 2398 C C . LEU A 1 293 ? 3.275 13.774 -29.894 1.00 53.88 293 LEU A C 1
ATOM 2400 O O . LEU A 1 293 ? 2.985 13.813 -31.091 1.00 53.88 293 LEU A O 1
ATOM 2404 N N . ASP A 1 294 ? 3.494 14.875 -29.174 1.00 42.34 294 ASP A N 1
ATOM 2405 C CA . ASP A 1 294 ? 3.659 16.191 -29.791 1.00 42.34 294 ASP A CA 1
ATOM 2406 C C . ASP A 1 294 ? 4.967 16.183 -30.580 1.00 42.34 294 ASP A C 1
ATOM 2408 O O . ASP A 1 294 ? 6.061 16.452 -30.085 1.00 42.34 294 ASP A O 1
ATOM 2412 N N . MET A 1 295 ? 4.856 15.795 -31.845 1.00 39.91 295 MET A N 1
ATOM 2413 C CA . MET A 1 295 ? 5.953 15.880 -32.785 1.00 39.91 295 MET A CA 1
ATOM 2414 C C . MET A 1 295 ? 6.139 17.341 -33.204 1.00 39.91 295 MET A C 1
ATOM 2416 O O . MET A 1 295 ? 5.149 18.015 -33.508 1.00 39.91 295 MET A O 1
ATOM 2420 N N . PRO A 1 296 ? 7.381 17.848 -33.305 1.00 32.75 296 PRO A N 1
ATOM 2421 C CA . PRO A 1 296 ? 7.613 19.176 -33.848 1.00 32.75 296 PRO A CA 1
ATOM 2422 C C . PRO A 1 296 ? 7.028 19.249 -35.262 1.00 32.75 296 PRO A C 1
ATOM 2424 O O . PRO A 1 296 ? 7.402 18.478 -36.150 1.00 32.75 296 PRO A O 1
ATOM 2427 N N . ALA A 1 297 ? 6.087 20.176 -35.461 1.00 29.33 297 ALA A N 1
ATOM 2428 C CA . ALA A 1 297 ? 5.493 20.438 -36.760 1.00 29.33 297 ALA A CA 1
ATOM 2429 C C . ALA A 1 297 ? 6.609 20.696 -37.782 1.00 29.33 297 ALA A C 1
ATOM 2431 O O . ALA A 1 297 ? 7.423 21.610 -37.615 1.00 29.33 297 ALA A O 1
ATOM 2432 N N . GLN A 1 298 ? 6.643 19.901 -38.855 1.00 35.41 298 GLN A N 1
ATOM 2433 C CA . GLN A 1 298 ? 7.462 20.224 -40.016 1.00 35.41 298 GLN A CA 1
ATOM 2434 C C . GLN A 1 298 ? 7.032 21.611 -40.497 1.00 35.41 298 GLN A C 1
ATOM 2436 O O . GLN A 1 298 ? 5.889 21.802 -40.915 1.00 35.41 298 GLN A O 1
ATOM 2441 N N . LYS A 1 299 ? 7.934 22.597 -40.409 1.00 27.56 299 LYS A N 1
ATOM 2442 C CA . LYS A 1 299 ? 7.711 23.899 -41.041 1.00 27.56 299 LYS A CA 1
ATOM 2443 C C . LYS A 1 299 ? 7.455 23.626 -42.526 1.00 27.56 299 LYS A C 1
ATOM 2445 O O . LYS A 1 299 ? 8.326 23.027 -43.161 1.00 27.56 299 LYS A O 1
ATOM 2450 N N . PRO A 1 300 ? 6.298 24.011 -43.088 1.00 25.88 300 PRO A N 1
ATOM 2451 C CA . PRO A 1 300 ? 6.068 23.832 -44.507 1.00 25.88 300 PRO A CA 1
ATOM 2452 C C . PRO A 1 300 ? 7.115 24.661 -45.249 1.00 25.88 300 PRO A C 1
ATOM 2454 O O . PRO A 1 300 ? 7.198 25.877 -45.078 1.00 25.88 300 PRO A O 1
ATOM 2457 N N . VAL A 1 301 ? 7.950 23.989 -46.039 1.00 27.83 301 VAL A N 1
ATOM 2458 C CA . VAL A 1 301 ? 8.835 24.652 -46.991 1.00 27.83 301 VAL A CA 1
ATOM 2459 C C . VAL A 1 301 ? 7.931 25.334 -48.009 1.00 27.83 301 VAL A C 1
ATOM 2461 O O . VAL A 1 301 ? 7.216 24.675 -48.765 1.00 27.83 301 VAL A O 1
ATOM 2464 N N . THR A 1 302 ? 7.921 26.662 -47.987 1.00 25.45 302 THR A N 1
ATOM 2465 C CA . THR A 1 302 ? 7.224 27.495 -48.960 1.00 25.45 302 THR A CA 1
ATOM 2466 C C . THR A 1 302 ? 7.832 27.232 -50.335 1.00 25.45 302 THR A C 1
ATOM 2468 O O . THR A 1 302 ? 8.886 27.761 -50.675 1.00 25.45 302 THR A O 1
ATOM 2471 N N . SER A 1 303 ? 7.193 26.383 -51.137 1.00 27.53 303 SER A N 1
ATOM 2472 C CA . SER A 1 303 ? 7.513 26.262 -52.555 1.00 27.53 303 SER A CA 1
ATOM 2473 C C . SER A 1 303 ? 6.907 27.462 -53.281 1.00 27.53 303 SER A C 1
ATOM 2475 O O . SER A 1 303 ? 5.727 27.459 -53.641 1.00 27.53 303 SER A O 1
ATOM 2477 N N . GLU A 1 304 ? 7.698 28.516 -53.467 1.00 25.55 304 GLU A N 1
ATOM 2478 C CA . GLU A 1 304 ? 7.356 29.574 -54.409 1.00 25.55 304 GLU A CA 1
ATOM 2479 C C . GLU A 1 304 ? 7.440 29.064 -55.854 1.00 25.55 304 GLU A C 1
ATOM 2481 O O . GLU A 1 304 ? 8.373 28.369 -56.253 1.00 25.55 304 GLU A O 1
ATOM 2486 N N . SER A 1 305 ? 6.467 29.519 -56.647 1.00 25.36 305 SER A N 1
ATOM 2487 C CA . SER A 1 305 ? 6.399 29.544 -58.114 1.00 25.36 305 SER A CA 1
ATOM 2488 C C . SER A 1 305 ? 6.081 28.240 -58.869 1.00 25.36 305 SER A C 1
ATOM 2490 O O . SER A 1 305 ? 6.931 27.618 -59.495 1.00 25.36 305 SER A O 1
ATOM 2492 N N . ILE A 1 306 ? 4.779 27.934 -58.982 1.00 25.48 306 ILE A N 1
ATOM 2493 C CA . ILE A 1 306 ? 4.234 27.273 -60.180 1.00 25.48 306 ILE A CA 1
ATOM 2494 C C . ILE A 1 306 ? 3.481 28.319 -61.008 1.00 25.48 306 ILE A C 1
ATOM 2496 O O . ILE A 1 306 ? 2.469 28.889 -60.593 1.00 25.48 306 ILE A O 1
ATOM 2500 N N . VAL A 1 307 ? 4.017 28.573 -62.200 1.00 24.52 307 VAL A N 1
ATOM 2501 C CA . VAL A 1 307 ? 3.431 29.406 -63.249 1.00 24.52 307 VAL A CA 1
ATOM 2502 C C . VAL A 1 307 ? 2.113 28.784 -63.723 1.00 24.52 307 VAL A C 1
ATOM 2504 O O . VAL A 1 307 ? 2.050 27.621 -64.114 1.00 24.52 307 VAL A O 1
ATOM 2507 N N . LYS A 1 308 ? 1.050 29.596 -63.700 1.00 24.03 308 LYS A N 1
ATOM 2508 C CA . LYS A 1 308 ? -0.287 29.291 -64.228 1.00 24.03 308 LYS A CA 1
ATOM 2509 C C . LYS A 1 308 ? -0.228 28.895 -65.707 1.00 24.03 308 LYS A C 1
ATOM 2511 O O . LYS A 1 308 ? 0.165 29.714 -66.536 1.00 24.03 308 LYS A O 1
ATOM 2516 N N . VAL A 1 309 ? -0.800 27.742 -66.058 1.00 24.00 309 VAL A N 1
ATOM 2517 C CA . VAL A 1 309 ? -1.347 27.504 -67.404 1.00 24.00 309 VAL A CA 1
ATOM 2518 C C . VAL A 1 309 ? -2.815 27.092 -67.289 1.00 24.00 309 VAL A C 1
ATOM 2520 O O . VAL A 1 309 ? -3.206 26.293 -66.444 1.00 24.00 309 VAL A O 1
ATOM 2523 N N . LYS A 1 310 ? -3.630 27.764 -68.106 1.00 22.61 310 LYS A N 1
ATOM 2524 C CA . LYS A 1 310 ? -5.096 27.811 -68.112 1.00 22.61 310 LYS A CA 1
ATOM 2525 C C . LYS A 1 310 ? -5.749 26.439 -68.306 1.00 22.61 310 LYS A C 1
ATOM 2527 O O . LYS A 1 310 ? -5.437 25.732 -69.256 1.00 22.61 310 LYS A O 1
ATOM 2532 N N . ALA A 1 311 ? -6.764 26.168 -67.489 1.00 21.62 311 ALA A N 1
ATOM 2533 C CA . ALA A 1 311 ? -7.792 25.174 -67.766 1.00 21.62 311 ALA A CA 1
ATOM 2534 C C . ALA A 1 311 ? -8.840 25.747 -68.737 1.00 21.62 311 ALA A C 1
ATOM 2536 O O . ALA A 1 311 ? -9.428 26.801 -68.476 1.00 21.62 311 ALA A O 1
ATOM 2537 N N . THR A 1 312 ? -9.106 25.032 -69.829 1.00 22.28 312 THR A N 1
ATOM 2538 C CA . THR A 1 312 ? -10.283 25.240 -70.680 1.00 22.28 312 THR A CA 1
ATOM 2539 C C . THR A 1 312 ? -11.369 24.263 -70.238 1.00 22.28 312 THR A C 1
ATOM 2541 O O . THR A 1 312 ? -11.137 23.061 -70.148 1.00 22.28 312 THR A O 1
ATOM 2544 N N . LYS A 1 313 ? -12.549 24.802 -69.920 1.00 22.69 313 LYS A N 1
ATOM 2545 C CA . LYS A 1 313 ? -13.760 24.062 -69.546 1.00 22.69 313 LYS A CA 1
ATOM 2546 C C . LYS A 1 313 ? -14.314 23.268 -70.730 1.00 22.69 313 LYS A C 1
ATOM 2548 O O . LYS A 1 313 ? -14.479 23.831 -71.808 1.00 22.69 313 LYS A O 1
ATOM 2553 N N . SER A 1 314 ? -14.820 22.074 -70.447 1.00 23.92 314 SER A N 1
ATOM 2554 C CA . SER A 1 314 ? -16.018 21.555 -71.112 1.00 23.92 314 SER A CA 1
ATOM 2555 C C . SER A 1 314 ? -16.832 20.712 -70.131 1.00 23.92 314 SER A C 1
ATOM 2557 O O . SER A 1 314 ? -16.332 19.768 -69.526 1.00 23.92 314 SER A O 1
ATOM 2559 N N . GLN A 1 315 ? -18.079 21.144 -69.947 1.00 22.91 315 GLN A N 1
ATOM 2560 C CA . GLN A 1 315 ? -19.157 20.477 -69.220 1.00 22.91 315 GLN A CA 1
ATOM 2561 C C . GLN A 1 315 ? -19.559 19.167 -69.915 1.00 22.91 315 GLN A C 1
ATOM 2563 O O . GLN A 1 315 ? -19.406 19.083 -71.128 1.00 22.91 315 GLN A O 1
ATOM 2568 N N . VAL A 1 316 ? -20.153 18.213 -69.184 1.00 24.62 316 VAL A N 1
ATOM 2569 C CA . VAL A 1 316 ? -21.543 17.731 -69.370 1.00 24.62 316 VAL A CA 1
ATOM 2570 C C . VAL A 1 316 ? -21.929 16.781 -68.212 1.00 24.62 316 VAL A C 1
ATOM 2572 O O . VAL A 1 316 ? -21.097 16.133 -67.590 1.00 24.62 316 VAL A O 1
ATOM 2575 N N . SER A 1 317 ? -23.223 16.838 -67.913 1.00 22.73 317 SER A N 1
ATOM 2576 C CA . SER A 1 317 ? -24.093 16.437 -66.799 1.00 22.73 317 SER A CA 1
ATOM 2577 C C . SER A 1 317 ? -24.247 14.937 -66.436 1.00 22.73 317 SER A C 1
ATOM 2579 O O . SER A 1 317 ? -23.811 14.067 -67.184 1.00 22.73 317 SER A O 1
ATOM 2581 N N . PRO A 1 318 ? -24.918 14.637 -65.295 1.00 29.84 318 PRO A N 1
ATOM 2582 C CA . PRO A 1 318 ? -24.988 13.316 -64.665 1.00 29.84 318 PRO A CA 1
ATOM 2583 C C . PRO A 1 318 ? -26.237 12.511 -65.065 1.00 29.84 318 PRO A C 1
ATOM 2585 O O . PRO A 1 318 ? -27.258 13.080 -65.446 1.00 29.84 318 PRO A O 1
ATOM 2588 N N . SER A 1 319 ? -26.204 11.188 -64.872 1.00 23.31 319 SER A N 1
ATOM 2589 C CA . SER A 1 319 ? -27.421 10.365 -64.817 1.00 23.31 319 SER A CA 1
ATOM 2590 C C . SER A 1 319 ? -27.319 9.275 -63.741 1.00 23.31 319 SER A C 1
ATOM 2592 O O . SER A 1 319 ? -26.249 8.734 -63.473 1.00 23.31 319 SER A O 1
ATOM 2594 N N . ARG A 1 320 ? -28.452 9.068 -63.059 1.00 24.69 320 ARG A N 1
ATOM 2595 C CA . ARG A 1 320 ? -28.724 8.170 -61.922 1.00 24.69 320 ARG A CA 1
ATOM 2596 C C . ARG A 1 320 ? -29.393 6.861 -62.397 1.00 24.69 320 ARG A C 1
ATOM 2598 O O . ARG A 1 320 ? -29.823 6.807 -63.544 1.00 24.69 320 ARG A O 1
ATOM 2605 N N . LEU A 1 321 ? -29.625 5.965 -61.418 1.00 24.58 321 LEU A N 1
ATOM 2606 C CA . LEU A 1 321 ? -30.471 4.744 -61.363 1.00 24.58 321 LEU A CA 1
ATOM 2607 C C . LEU A 1 321 ? -29.778 3.430 -61.796 1.00 24.58 321 LEU A C 1
ATOM 2609 O O . LEU A 1 321 ? -29.057 3.425 -62.779 1.00 24.58 321 LEU A O 1
ATOM 2613 N N . ASP A 1 322 ? -29.970 2.257 -61.173 1.00 23.23 322 ASP A N 1
ATOM 2614 C CA . ASP A 1 322 ? -30.647 1.855 -59.928 1.00 23.23 322 ASP A CA 1
ATOM 2615 C C . ASP A 1 322 ? -30.345 0.363 -59.612 1.00 23.23 322 ASP A C 1
ATOM 2617 O O . ASP A 1 322 ? -30.084 -0.431 -60.511 1.00 23.23 322 ASP A O 1
ATOM 2621 N N . THR A 1 323 ? -30.549 -0.026 -58.346 1.00 22.48 323 THR A N 1
ATOM 2622 C CA . THR A 1 323 ? -30.992 -1.349 -57.818 1.00 22.48 323 THR A CA 1
ATOM 2623 C C . THR A 1 323 ? -30.173 -2.673 -57.847 1.00 22.48 323 THR A C 1
ATOM 2625 O O . THR A 1 323 ? -29.885 -3.260 -58.880 1.00 22.48 323 THR A O 1
ATOM 2628 N N . ARG A 1 324 ? -30.129 -3.254 -56.622 1.00 22.94 324 ARG A N 1
ATOM 2629 C CA . ARG A 1 324 ? -30.410 -4.654 -56.170 1.00 22.94 324 ARG A CA 1
ATOM 2630 C C . ARG A 1 324 ? -29.312 -5.753 -56.114 1.00 22.94 324 ARG A C 1
ATOM 2632 O O . ARG A 1 324 ? -29.075 -6.474 -57.065 1.00 22.94 324 ARG A O 1
ATOM 2639 N N . SER A 1 325 ? -28.881 -6.026 -54.868 1.00 22.48 325 SER A N 1
ATOM 2640 C CA . SER A 1 325 ? -29.172 -7.232 -54.038 1.00 22.48 325 SER A CA 1
ATOM 2641 C C . SER A 1 325 ? -28.759 -8.660 -54.488 1.00 22.48 325 SER A C 1
ATOM 2643 O O . SER A 1 325 ? -29.425 -9.231 -55.346 1.00 22.48 325 SER A O 1
ATOM 2645 N N . LYS A 1 326 ? -27.885 -9.285 -53.661 1.00 23.31 326 LYS A N 1
ATOM 2646 C CA . LYS A 1 326 ? -27.960 -10.606 -52.948 1.00 23.31 326 LYS A CA 1
ATOM 2647 C C . LYS A 1 326 ? -26.780 -11.589 -53.137 1.00 23.31 326 LYS A C 1
ATOM 2649 O O . LYS A 1 326 ? -26.433 -11.941 -54.249 1.00 23.31 326 LYS A O 1
ATOM 2654 N N . HIS A 1 327 ? -26.283 -12.050 -51.973 1.00 22.50 327 HIS A N 1
ATOM 2655 C CA . HIS A 1 327 ? -25.657 -13.334 -51.579 1.00 22.50 327 HIS A CA 1
ATOM 2656 C C . HIS A 1 327 ? -24.825 -14.155 -52.587 1.00 22.50 327 HIS A C 1
ATOM 2658 O O . HIS A 1 327 ? -25.372 -14.637 -53.565 1.00 22.50 327 HIS A O 1
ATOM 2664 N N . SER A 1 328 ? -23.587 -14.529 -52.215 1.00 22.88 328 SER A N 1
ATOM 2665 C CA . SER A 1 328 ? -23.258 -15.823 -51.560 1.00 22.88 328 SER A CA 1
ATOM 2666 C C . SER A 1 328 ? -21.754 -16.172 -51.627 1.00 22.88 328 SER A C 1
ATOM 2668 O O . SER A 1 328 ? -21.133 -16.021 -52.670 1.00 22.88 328 SER A O 1
ATOM 2670 N N . THR A 1 329 ? -21.239 -16.734 -50.523 1.00 21.67 329 THR A N 1
ATOM 2671 C CA . THR A 1 329 ? -20.213 -17.803 -50.418 1.00 21.67 329 THR A CA 1
ATOM 2672 C C . THR A 1 329 ? -18.829 -17.654 -51.072 1.00 21.67 329 THR A C 1
ATOM 2674 O O . THR A 1 329 ? -18.679 -17.795 -52.276 1.00 21.67 329 THR A O 1
ATOM 2677 N N . GLY A 1 330 ? -17.803 -17.639 -50.209 1.00 22.17 330 GLY A N 1
ATOM 2678 C CA . GLY A 1 330 ? -16.805 -18.715 -50.148 1.00 22.17 330 GLY A CA 1
ATOM 2679 C C . GLY A 1 330 ? -15.645 -18.731 -51.156 1.00 22.17 330 GLY A C 1
ATOM 2680 O O . GLY A 1 330 ? -15.842 -18.878 -52.355 1.00 22.17 330 GLY A O 1
ATOM 2681 N N . ARG A 1 331 ? -14.437 -18.828 -50.578 1.00 22.88 331 ARG A N 1
ATOM 2682 C CA . ARG A 1 331 ? -13.195 -19.422 -51.118 1.00 22.88 331 ARG A CA 1
ATOM 2683 C C . ARG A 1 331 ? -12.138 -18.453 -51.667 1.00 22.88 331 ARG A C 1
ATOM 2685 O O . ARG A 1 331 ? -12.151 -18.042 -52.819 1.00 22.88 331 ARG A O 1
ATOM 2692 N N . SER A 1 332 ? -11.166 -18.216 -50.785 1.00 28.64 332 SER A N 1
ATOM 2693 C CA . SER A 1 332 ? -9.718 -18.136 -51.010 1.00 28.64 332 SER A CA 1
ATOM 2694 C C . SER A 1 332 ? -9.244 -18.218 -52.468 1.00 28.64 332 SER A C 1
ATOM 2696 O O . SER A 1 332 ? -9.342 -19.280 -53.086 1.00 28.64 332 SER A O 1
ATOM 2698 N N . LYS A 1 333 ? -8.644 -17.125 -52.960 1.00 25.12 333 LYS A N 1
ATOM 2699 C CA . LYS A 1 333 ? -7.608 -17.140 -53.999 1.00 25.12 333 LYS A CA 1
ATOM 2700 C C . LYS A 1 333 ? -6.593 -16.024 -53.749 1.00 25.12 333 LYS A C 1
ATOM 2702 O O . LYS A 1 333 ? -6.926 -14.845 -53.769 1.00 25.12 333 LYS A O 1
ATOM 2707 N N . SER A 1 334 ? -5.359 -16.471 -53.533 1.00 27.81 334 SER A N 1
ATOM 2708 C CA . SER A 1 334 ? -4.107 -15.778 -53.827 1.00 27.81 334 SER A CA 1
ATOM 2709 C C . SER A 1 334 ? -4.199 -14.969 -55.123 1.00 27.81 334 SER A C 1
ATOM 2711 O O . SER A 1 334 ? -4.671 -15.493 -56.132 1.00 27.81 334 SER A O 1
ATOM 2713 N N . LEU A 1 335 ? -3.703 -13.731 -55.087 1.00 24.25 335 LEU A N 1
ATOM 2714 C CA . LEU A 1 335 ? -3.278 -12.986 -56.266 1.00 24.25 335 LEU A CA 1
ATOM 2715 C C . LEU A 1 335 ? -2.006 -12.208 -55.925 1.00 24.25 335 LEU A C 1
ATOM 2717 O O . LEU A 1 335 ? -2.029 -11.101 -55.397 1.00 24.25 335 LEU A O 1
ATOM 2721 N N . THR A 1 336 ? -0.887 -12.846 -56.242 1.00 27.41 336 THR A N 1
ATOM 2722 C CA . THR A 1 336 ? 0.385 -12.213 -56.561 1.00 27.41 336 THR A CA 1
ATOM 2723 C C . THR A 1 336 ? 0.164 -11.300 -57.771 1.00 27.41 336 THR A C 1
ATOM 2725 O O . THR A 1 336 ? -0.177 -11.787 -58.848 1.00 27.41 336 THR A O 1
ATOM 2728 N N . SER A 1 337 ? 0.365 -9.992 -57.626 1.00 23.20 337 SER A N 1
ATOM 2729 C CA . SER A 1 337 ? 0.591 -9.102 -58.768 1.00 23.20 337 SER A CA 1
ATOM 2730 C C . SER A 1 337 ? 1.846 -8.286 -58.504 1.00 23.20 337 SER A C 1
ATOM 2732 O O . SER A 1 337 ? 1.829 -7.290 -57.785 1.00 23.20 337 SER A O 1
ATOM 2734 N N . VAL A 1 338 ? 2.942 -8.775 -59.077 1.00 28.55 338 VAL A N 1
ATOM 2735 C CA . VAL A 1 338 ? 4.201 -8.055 -59.234 1.00 28.55 338 VAL A CA 1
ATOM 2736 C C . VAL A 1 338 ? 3.928 -6.865 -60.153 1.00 28.55 338 VAL A C 1
ATOM 2738 O O . VAL A 1 338 ? 3.643 -7.057 -61.333 1.00 28.55 338 VAL A O 1
ATOM 2741 N N . PHE A 1 339 ? 4.002 -5.652 -59.611 1.00 23.19 339 PHE A N 1
ATOM 2742 C CA . PHE A 1 339 ? 4.222 -4.444 -60.398 1.00 23.19 339 PHE A CA 1
ATOM 2743 C C . PHE A 1 339 ? 5.684 -4.049 -60.223 1.00 23.19 339 PHE A C 1
ATOM 2745 O O . PHE A 1 339 ? 6.120 -3.654 -59.147 1.00 23.19 339 PHE A O 1
ATOM 2752 N N . THR A 1 340 ? 6.451 -4.235 -61.291 1.00 29.05 340 THR A N 1
ATOM 2753 C CA . THR A 1 340 ? 7.758 -3.618 -61.483 1.00 29.05 340 THR A CA 1
ATOM 2754 C C . THR A 1 340 ? 7.542 -2.145 -61.812 1.00 29.05 340 THR A C 1
ATOM 2756 O O . THR A 1 340 ? 7.040 -1.838 -62.893 1.00 29.05 340 THR A O 1
ATOM 2759 N N . GLU A 1 341 ? 7.934 -1.247 -60.913 1.00 25.95 341 GLU A N 1
ATOM 2760 C CA . GLU A 1 341 ? 8.155 0.163 -61.238 1.00 25.95 341 GLU A CA 1
ATOM 2761 C C . GLU A 1 341 ? 9.618 0.514 -60.960 1.00 25.95 341 GLU A C 1
ATOM 2763 O O . GLU A 1 341 ? 10.127 0.365 -59.850 1.00 25.95 341 GLU A O 1
ATOM 2768 N N . GLU A 1 342 ? 10.311 0.938 -62.017 1.00 27.53 342 GLU A N 1
ATOM 2769 C CA . GLU A 1 342 ? 11.649 1.515 -61.953 1.00 27.53 342 GLU A CA 1
ATOM 2770 C C . GLU A 1 342 ? 11.578 2.869 -61.233 1.00 27.53 342 GLU A C 1
ATOM 2772 O O . GLU A 1 342 ? 11.058 3.851 -61.768 1.00 27.53 342 GLU A O 1
ATOM 2777 N N . VAL A 1 343 ? 12.119 2.934 -60.016 1.00 26.53 343 VAL A N 1
ATOM 2778 C CA . VAL A 1 343 ? 12.200 4.172 -59.235 1.00 26.53 343 VAL A CA 1
ATOM 2779 C C . VAL A 1 343 ? 13.535 4.861 -59.503 1.00 26.53 343 VAL A C 1
ATOM 2781 O O . VAL A 1 343 ? 14.607 4.356 -59.168 1.00 26.53 343 VAL A O 1
ATOM 2784 N N . LYS A 1 344 ? 13.464 6.062 -60.088 1.00 27.05 344 LYS A N 1
ATOM 2785 C CA . LYS A 1 344 ? 14.566 7.029 -60.081 1.00 27.05 344 LYS A CA 1
ATOM 2786 C C . LYS A 1 344 ? 14.765 7.562 -58.661 1.00 27.05 344 LYS A C 1
ATOM 2788 O O . LYS A 1 344 ? 13.833 8.024 -58.012 1.00 27.05 344 LYS A O 1
ATOM 2793 N N . SER A 1 345 ? 16.012 7.497 -58.216 1.00 34.06 345 SER A N 1
ATOM 2794 C CA . SER A 1 345 ? 16.504 7.834 -56.884 1.00 34.06 345 SER A CA 1
ATOM 2795 C C . SER A 1 345 ? 16.441 9.336 -56.574 1.00 34.06 345 SER A C 1
ATOM 2797 O O . SER A 1 345 ? 17.279 10.091 -57.065 1.00 34.06 345 SER A O 1
ATOM 2799 N N . SER A 1 346 ? 15.505 9.751 -55.715 1.00 31.73 346 SER A N 1
ATOM 2800 C CA . SER A 1 346 ? 15.643 10.918 -54.820 1.00 31.73 346 SER A CA 1
ATOM 2801 C C . SER A 1 346 ? 14.437 11.027 -53.865 1.00 31.73 346 SER A C 1
ATOM 2803 O O . SER A 1 346 ? 13.615 11.928 -54.014 1.00 31.73 346 SER A O 1
ATOM 2805 N N . ALA A 1 347 ? 14.280 10.090 -52.920 1.00 30.14 347 ALA A N 1
ATOM 2806 C CA . ALA A 1 347 ? 13.227 10.161 -51.884 1.00 30.14 347 ALA A CA 1
ATOM 2807 C C . ALA A 1 347 ? 13.540 9.384 -50.580 1.00 30.14 347 ALA A C 1
ATOM 2809 O O . ALA A 1 347 ? 12.649 9.139 -49.773 1.00 30.14 347 ALA A O 1
ATOM 2810 N N . VAL A 1 348 ? 14.798 8.988 -50.347 1.00 35.50 348 VAL A N 1
ATOM 2811 C CA . VAL A 1 348 ? 15.141 7.990 -49.309 1.00 35.50 348 VAL A CA 1
ATOM 2812 C C . VAL A 1 348 ? 15.009 8.529 -47.873 1.00 35.50 348 VAL A C 1
ATOM 2814 O O . VAL A 1 348 ? 14.694 7.775 -46.958 1.00 35.50 348 VAL A O 1
ATOM 2817 N N . GLU A 1 349 ? 15.176 9.833 -47.639 1.00 32.62 349 GLU A N 1
ATOM 2818 C CA . GLU A 1 349 ? 15.128 10.377 -46.269 1.00 32.62 349 GLU A CA 1
ATOM 2819 C C . GLU A 1 349 ? 13.704 10.554 -45.722 1.00 32.62 349 GLU A C 1
ATOM 2821 O O . GLU A 1 349 ? 13.477 10.375 -44.525 1.00 32.62 349 GLU A O 1
ATOM 2826 N N . THR A 1 350 ? 12.728 10.869 -46.581 1.00 28.11 350 THR A N 1
ATOM 2827 C CA . THR A 1 350 ? 11.352 11.204 -46.166 1.00 28.11 350 THR A CA 1
ATOM 2828 C C . THR A 1 350 ? 10.460 9.970 -45.996 1.00 28.11 350 THR A C 1
ATOM 2830 O O . THR A 1 350 ? 9.522 9.986 -45.196 1.00 28.11 350 THR A O 1
ATOM 2833 N N . GLU A 1 351 ? 10.741 8.886 -46.725 1.00 32.31 351 GLU A N 1
ATOM 2834 C CA . GLU A 1 351 ? 10.049 7.601 -46.555 1.00 32.31 351 GLU A CA 1
ATOM 2835 C C . GLU A 1 351 ? 10.540 6.84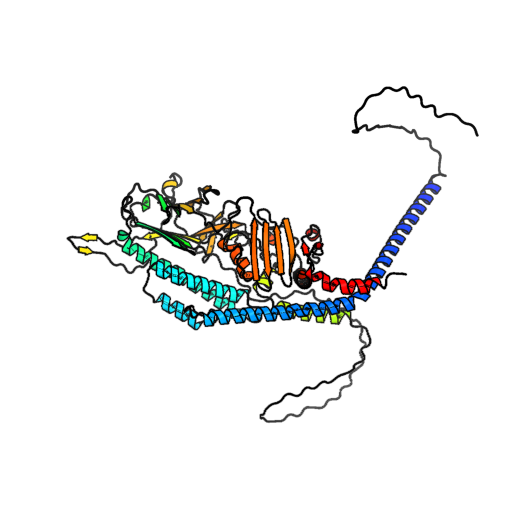8 -45.314 1.00 32.31 351 GLU A C 1
ATOM 2837 O O . GLU A 1 351 ? 9.722 6.298 -44.576 1.00 32.31 351 GLU A O 1
ATOM 2842 N N . ASN A 1 352 ? 11.841 6.911 -45.011 1.00 39.44 352 ASN A N 1
ATOM 2843 C CA . ASN A 1 352 ? 12.425 6.257 -43.838 1.00 39.44 352 ASN A CA 1
ATOM 2844 C C . ASN A 1 352 ? 11.902 6.832 -42.516 1.00 39.44 352 ASN A C 1
ATOM 2846 O O . ASN A 1 352 ? 11.607 6.075 -41.592 1.00 39.44 352 ASN A O 1
ATOM 2850 N N . THR A 1 353 ? 11.713 8.155 -42.431 1.00 35.44 353 THR A N 1
ATOM 2851 C CA . THR A 1 353 ? 11.102 8.781 -41.244 1.00 35.44 353 THR A CA 1
ATOM 2852 C C . THR A 1 353 ? 9.649 8.349 -41.075 1.00 35.44 353 THR A C 1
ATOM 2854 O O . THR A 1 353 ? 9.240 8.030 -39.964 1.00 35.44 353 THR A O 1
ATOM 2857 N N . LYS A 1 354 ? 8.873 8.262 -42.165 1.00 32.09 354 LYS A N 1
ATOM 2858 C CA . LYS A 1 354 ? 7.480 7.783 -42.125 1.00 32.09 354 LYS A CA 1
ATOM 2859 C C . LYS A 1 354 ? 7.365 6.304 -41.753 1.00 32.09 354 LYS A C 1
ATOM 2861 O O . LYS A 1 354 ? 6.459 5.944 -41.005 1.00 32.09 354 LYS A O 1
ATOM 2866 N N . TYR A 1 355 ? 8.254 5.452 -42.260 1.00 39.34 355 TYR A N 1
ATOM 2867 C CA . TYR A 1 355 ? 8.240 4.015 -41.978 1.00 39.34 355 TYR A CA 1
ATOM 2868 C C . TYR A 1 355 ? 8.626 3.717 -40.521 1.00 39.34 355 TYR A C 1
ATOM 2870 O O . TYR A 1 355 ? 7.902 2.993 -39.837 1.00 39.34 355 TYR A O 1
ATOM 2878 N N . ALA A 1 356 ? 9.690 4.353 -40.014 1.00 39.97 356 ALA A N 1
ATOM 2879 C CA . ALA A 1 356 ? 10.074 4.273 -38.604 1.00 39.97 356 ALA A CA 1
ATOM 2880 C C . ALA A 1 356 ? 8.972 4.829 -37.680 1.00 39.97 356 ALA A C 1
ATOM 2882 O O . ALA A 1 356 ? 8.595 4.173 -36.712 1.00 39.97 356 ALA A O 1
ATOM 2883 N N . MET A 1 357 ? 8.362 5.973 -38.026 1.00 39.75 357 MET A N 1
ATOM 2884 C CA . MET A 1 357 ? 7.256 6.570 -37.256 1.00 39.75 357 MET A CA 1
ATOM 2885 C C . MET A 1 357 ? 6.018 5.672 -37.176 1.00 39.75 357 MET A C 1
ATOM 2887 O O . MET A 1 357 ? 5.443 5.520 -36.097 1.00 39.75 357 MET A O 1
ATOM 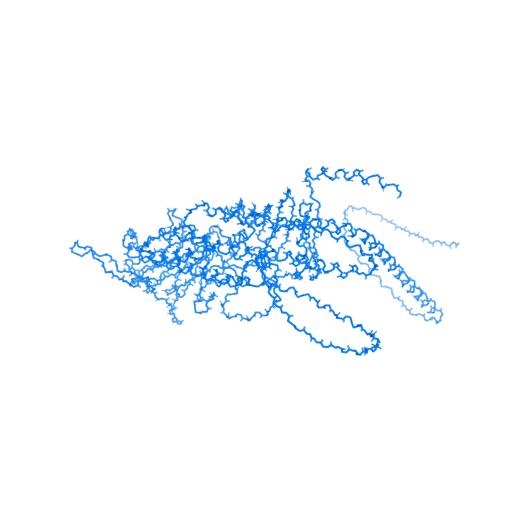2891 N N . ASN A 1 358 ? 5.616 5.043 -38.284 1.00 49.25 358 ASN A N 1
ATOM 2892 C CA . ASN A 1 358 ? 4.470 4.132 -38.295 1.00 49.25 358 ASN A CA 1
ATOM 2893 C C . ASN A 1 358 ? 4.725 2.872 -37.447 1.00 49.25 358 ASN A C 1
ATOM 2895 O O . ASN A 1 358 ? 3.799 2.359 -36.819 1.00 49.25 358 ASN A O 1
ATOM 2899 N N . LYS A 1 359 ? 5.973 2.386 -37.383 1.00 49.00 359 LYS A N 1
ATOM 2900 C CA . LYS A 1 359 ? 6.349 1.190 -36.612 1.00 49.00 359 LYS A CA 1
ATOM 2901 C C . LYS A 1 359 ? 6.511 1.488 -35.114 1.00 49.00 359 LYS A C 1
ATOM 2903 O O . LYS A 1 359 ? 5.973 0.743 -34.297 1.00 49.00 359 LYS A O 1
ATOM 2908 N N . SER A 1 360 ? 7.124 2.617 -34.743 1.00 48.97 360 SER A N 1
ATOM 2909 C CA . SER A 1 360 ? 7.165 3.104 -33.352 1.00 48.97 360 SER A CA 1
ATOM 2910 C C . SER A 1 360 ? 5.762 3.390 -32.804 1.00 48.97 360 SER A C 1
ATOM 2912 O O . SER A 1 360 ? 5.470 3.058 -31.657 1.00 48.97 360 SER A O 1
ATOM 2914 N N . SER A 1 361 ? 4.860 3.921 -33.639 1.00 54.22 361 SER A N 1
ATOM 2915 C CA . SER A 1 361 ? 3.436 4.073 -33.315 1.00 54.22 361 SER A CA 1
ATOM 2916 C C . SER A 1 361 ? 2.749 2.733 -33.030 1.00 54.22 361 SER A C 1
ATOM 2918 O O . SER A 1 361 ? 1.952 2.662 -32.096 1.00 54.22 361 SER A O 1
ATOM 2920 N N . LEU A 1 362 ? 3.037 1.684 -33.806 1.00 54.91 362 LEU A N 1
ATOM 2921 C CA . LEU A 1 362 ? 2.457 0.354 -33.598 1.00 54.91 362 LEU A CA 1
ATOM 2922 C C . LEU A 1 362 ? 2.950 -0.282 -32.291 1.00 54.91 362 LEU A C 1
ATOM 2924 O O . LEU A 1 362 ? 2.170 -0.881 -31.557 1.00 54.91 362 LEU A O 1
ATOM 2928 N N . ILE A 1 363 ? 4.238 -0.126 -31.972 1.00 54.66 363 ILE A N 1
ATOM 2929 C CA . ILE A 1 363 ? 4.828 -0.684 -30.749 1.00 54.66 363 ILE A CA 1
ATOM 2930 C C . ILE A 1 363 ? 4.272 0.037 -29.520 1.00 54.66 363 ILE A C 1
ATOM 2932 O O . ILE A 1 363 ? 3.818 -0.633 -28.596 1.00 54.66 363 ILE A O 1
ATOM 2936 N N . LEU A 1 364 ? 4.186 1.373 -29.534 1.00 59.19 364 LEU A N 1
ATOM 2937 C CA . LEU A 1 364 ? 3.557 2.152 -28.457 1.00 59.19 364 LEU A CA 1
ATOM 2938 C C . LEU A 1 364 ? 2.100 1.744 -28.200 1.00 59.19 364 LEU A C 1
ATOM 2940 O O . LEU A 1 364 ? 1.663 1.738 -27.053 1.00 59.19 364 LEU A O 1
ATOM 2944 N N . GLN A 1 365 ? 1.361 1.331 -29.236 1.00 58.38 365 GLN A N 1
ATOM 2945 C CA . GLN A 1 365 ? -0.001 0.815 -29.073 1.00 58.38 365 GLN A CA 1
ATOM 2946 C C . GLN A 1 365 ? -0.050 -0.530 -28.327 1.00 58.38 365 GLN A C 1
ATOM 2948 O O . GLN A 1 365 ? -1.062 -0.816 -27.694 1.00 58.38 365 GLN A O 1
ATOM 2953 N N . THR A 1 366 ? 1.017 -1.337 -28.352 1.00 59.56 366 THR A N 1
ATOM 2954 C CA . THR A 1 366 ? 1.079 -2.661 -27.693 1.00 59.56 366 THR A CA 1
ATOM 2955 C C . THR A 1 366 ? 1.602 -2.637 -26.251 1.00 59.56 366 THR A C 1
ATOM 2957 O O . THR A 1 366 ? 1.502 -3.640 -25.539 1.00 59.56 366 THR A O 1
ATOM 2960 N N . VAL A 1 367 ? 2.147 -1.505 -25.801 1.00 67.31 367 VAL A N 1
ATOM 2961 C CA . VAL A 1 367 ? 2.695 -1.334 -24.448 1.00 67.31 367 VAL A CA 1
ATOM 2962 C C . VAL A 1 367 ? 1.555 -1.200 -23.422 1.00 67.31 367 VAL A C 1
ATOM 2964 O O . VAL A 1 367 ? 0.483 -0.670 -23.720 1.00 67.31 367 VAL A O 1
ATOM 2967 N N . SER A 1 368 ? 1.754 -1.722 -22.204 1.00 68.38 368 SER A N 1
ATOM 2968 C CA . SER A 1 368 ? 0.766 -1.595 -21.122 1.00 68.38 368 SER A CA 1
ATOM 2969 C C . SER A 1 368 ? 0.624 -0.144 -20.657 1.00 68.38 368 SER A C 1
ATOM 2971 O O . SER A 1 368 ? 1.546 0.664 -20.787 1.00 68.38 368 SER A O 1
ATOM 2973 N N . ARG A 1 369 ? -0.530 0.187 -20.066 1.00 76.00 369 ARG A N 1
ATOM 2974 C CA . ARG A 1 369 ? -0.800 1.525 -19.518 1.00 76.00 369 ARG A CA 1
ATOM 2975 C C . ARG A 1 369 ? 0.227 1.935 -18.469 1.00 76.00 369 ARG A C 1
ATOM 2977 O O . ARG A 1 369 ? 0.729 3.051 -18.540 1.00 76.00 369 ARG A O 1
ATOM 2984 N N . ALA A 1 370 ? 0.582 1.032 -17.552 1.00 68.56 370 ALA A N 1
ATOM 2985 C CA . ALA A 1 370 ? 1.583 1.302 -16.519 1.00 68.56 370 ALA A CA 1
ATOM 2986 C C . ALA A 1 370 ? 2.953 1.675 -17.104 1.00 68.56 370 ALA A C 1
ATOM 2988 O O . ALA A 1 370 ? 3.570 2.636 -16.656 1.00 68.56 370 ALA A O 1
ATOM 2989 N N . HIS A 1 371 ? 3.404 0.959 -18.137 1.00 69.94 371 HIS A N 1
ATOM 2990 C CA . HIS A 1 371 ? 4.678 1.253 -18.793 1.00 69.94 371 HIS A CA 1
ATOM 2991 C C . HIS A 1 371 ? 4.653 2.615 -19.494 1.00 69.94 371 HIS A C 1
ATOM 2993 O O . HIS A 1 371 ? 5.609 3.368 -19.380 1.00 69.94 371 HIS A O 1
ATOM 2999 N N . LEU A 1 372 ? 3.564 2.960 -20.190 1.00 69.06 372 LEU A N 1
ATOM 3000 C CA . LEU A 1 372 ? 3.444 4.279 -20.821 1.00 69.06 372 LEU A CA 1
ATOM 3001 C C . LEU A 1 372 ? 3.350 5.412 -19.792 1.00 69.06 372 LEU A C 1
ATOM 3003 O O . LEU A 1 372 ? 3.921 6.470 -20.023 1.00 69.06 372 LEU A O 1
ATOM 3007 N N . SER A 1 373 ? 2.670 5.183 -18.665 1.00 66.19 373 SER A N 1
ATOM 3008 C CA . SER A 1 373 ? 2.597 6.151 -17.564 1.00 66.19 373 SER A CA 1
ATOM 3009 C C . SER A 1 373 ? 3.968 6.399 -16.944 1.00 66.19 373 SER A C 1
ATOM 3011 O O . SER A 1 373 ? 4.342 7.542 -16.750 1.00 66.19 373 SER A O 1
ATOM 3013 N N . ALA A 1 374 ? 4.742 5.340 -16.685 1.00 63.44 374 ALA A N 1
ATOM 3014 C CA . ALA A 1 374 ? 6.057 5.448 -16.052 1.00 63.44 374 ALA A CA 1
ATOM 3015 C C . ALA A 1 374 ? 7.102 6.178 -16.913 1.00 63.44 374 ALA A C 1
ATOM 3017 O O . ALA A 1 374 ? 8.075 6.703 -16.383 1.00 63.44 374 ALA A O 1
ATOM 3018 N N . LEU A 1 375 ? 6.920 6.190 -18.235 1.00 62.69 375 LEU A N 1
ATOM 3019 C CA . LEU A 1 375 ? 7.803 6.890 -19.170 1.00 62.69 375 LEU A CA 1
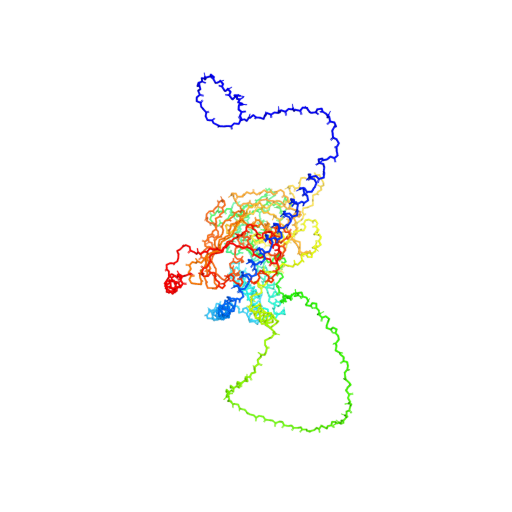ATOM 3020 C C . LEU A 1 375 ? 7.446 8.373 -19.312 1.00 62.69 375 LEU A C 1
ATOM 3022 O O . LEU A 1 375 ? 8.173 9.129 -19.948 1.00 62.69 375 LEU A O 1
ATOM 3026 N N . PHE A 1 376 ? 6.308 8.798 -18.772 1.00 61.59 376 PHE A N 1
ATOM 3027 C CA . PHE A 1 376 ? 5.832 10.153 -18.940 1.00 61.59 376 PHE A CA 1
ATOM 3028 C C . PHE A 1 376 ? 6.250 11.039 -17.771 1.00 61.59 376 PHE A C 1
ATOM 3030 O O . PHE A 1 376 ? 5.939 10.772 -16.616 1.00 61.59 376 PHE A O 1
ATOM 3037 N N . SER A 1 377 ? 6.881 12.163 -18.099 1.00 54.56 377 SER A N 1
ATOM 3038 C CA . SER A 1 377 ? 6.924 13.324 -17.220 1.00 54.56 377 SER A CA 1
ATOM 3039 C C . SER A 1 377 ? 6.055 14.409 -17.856 1.00 54.56 377 SER A C 1
ATOM 3041 O O . SER A 1 377 ? 6.400 14.899 -18.939 1.00 54.56 377 SER A O 1
ATOM 3043 N N . PRO A 1 378 ? 4.905 14.785 -17.265 1.00 51.84 378 PRO A N 1
ATOM 3044 C CA . PRO A 1 378 ? 4.216 15.983 -17.706 1.00 51.84 378 PRO A CA 1
ATOM 3045 C C . PRO A 1 378 ? 5.172 17.164 -17.570 1.00 51.84 378 PRO A C 1
ATOM 3047 O O . PRO A 1 378 ? 5.914 17.260 -16.593 1.00 51.84 378 PRO A O 1
ATOM 3050 N N . SER A 1 379 ? 5.115 18.109 -18.516 1.00 48.41 379 SER A N 1
ATOM 3051 C CA . SER A 1 379 ? 5.645 19.448 -18.260 1.00 48.41 379 SER A CA 1
ATOM 3052 C C . SER A 1 379 ? 5.018 19.897 -16.946 1.00 48.41 379 SER A C 1
ATOM 3054 O O . SER A 1 379 ? 3.790 20.028 -16.906 1.00 48.41 379 SER A O 1
ATOM 3056 N N . VAL A 1 380 ? 5.817 20.012 -15.882 1.00 50.84 380 VAL A N 1
ATOM 3057 C CA . VAL A 1 380 ? 5.340 20.318 -14.533 1.00 50.84 380 VAL A CA 1
ATOM 3058 C C . VAL A 1 380 ? 4.524 21.600 -14.639 1.00 50.84 380 VAL A C 1
ATOM 3060 O O . VAL A 1 380 ? 5.074 22.693 -14.745 1.00 50.84 380 VAL A O 1
ATOM 3063 N N . ARG A 1 381 ? 3.196 21.470 -14.716 1.00 49.81 381 ARG A N 1
ATOM 3064 C CA . ARG A 1 381 ? 2.311 22.614 -14.546 1.00 49.81 381 ARG A CA 1
ATOM 3065 C C . ARG A 1 381 ? 2.507 23.010 -13.095 1.00 49.81 381 ARG A C 1
ATOM 3067 O O . ARG A 1 381 ? 2.528 22.123 -12.242 1.00 49.81 381 ARG A O 1
ATOM 3074 N N . GLU A 1 382 ? 2.725 24.296 -12.844 1.00 55.81 382 GLU A N 1
ATOM 3075 C CA . GLU A 1 382 ? 2.803 24.830 -11.487 1.00 55.81 382 GLU A CA 1
ATOM 3076 C C . GLU A 1 382 ? 1.593 24.300 -10.711 1.00 55.81 382 GLU A C 1
ATOM 3078 O O . GLU A 1 382 ? 0.450 24.647 -11.010 1.00 55.81 382 GLU A O 1
ATOM 3083 N N . LEU A 1 383 ? 1.845 23.356 -9.801 1.00 65.62 383 LEU A N 1
ATOM 3084 C CA . LEU A 1 383 ? 0.829 22.894 -8.873 1.00 65.62 383 LEU A CA 1
ATOM 3085 C C . LEU A 1 383 ? 0.508 24.086 -7.980 1.00 65.62 383 LEU A C 1
ATOM 3087 O O . LEU A 1 383 ? 1.425 24.774 -7.522 1.00 65.62 383 LEU A O 1
ATOM 3091 N N . GLU A 1 384 ? -0.778 24.336 -7.759 1.00 68.38 384 GLU A N 1
ATOM 3092 C CA . GLU A 1 384 ? -1.188 25.364 -6.814 1.00 68.38 384 GLU A CA 1
ATOM 3093 C C . GLU A 1 384 ? -0.544 25.071 -5.449 1.00 68.38 384 GLU A C 1
ATOM 3095 O O . GLU A 1 384 ? -0.423 23.900 -5.064 1.00 68.38 384 GLU A O 1
ATOM 3100 N N . PRO A 1 385 ? -0.064 26.105 -4.736 1.00 74.44 385 PRO A N 1
ATOM 3101 C CA . PRO A 1 385 ? 0.487 25.913 -3.407 1.00 74.44 385 PRO A CA 1
ATOM 3102 C C . PRO A 1 385 ? -0.580 25.269 -2.524 1.00 7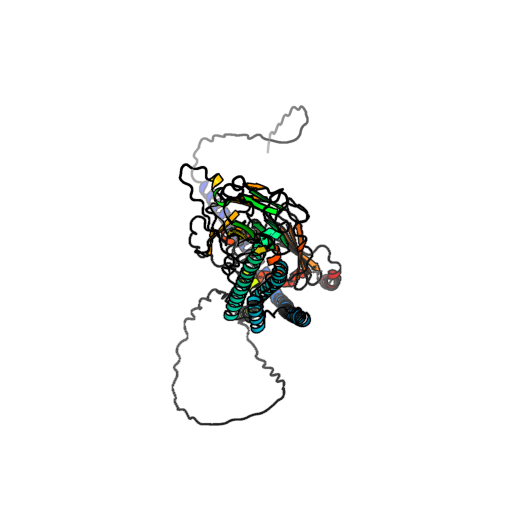4.44 385 PRO A C 1
ATOM 3104 O O . PRO A 1 385 ? -1.706 25.760 -2.441 1.00 74.44 385 PRO A O 1
ATOM 3107 N N . LEU A 1 386 ? -0.218 24.153 -1.897 1.00 81.31 386 LEU A N 1
ATOM 3108 C CA . LEU A 1 386 ? -1.094 23.472 -0.957 1.00 81.31 386 LEU A CA 1
ATOM 3109 C C . LEU A 1 386 ? -1.313 24.349 0.276 1.00 81.31 386 LEU A C 1
ATOM 3111 O O . LEU A 1 386 ? -0.447 25.141 0.661 1.00 81.31 386 LEU A O 1
ATOM 3115 N N . GLU A 1 387 ? -2.481 24.195 0.889 1.00 86.00 387 GLU A N 1
ATOM 3116 C CA . GLU A 1 387 ? -2.775 24.824 2.169 1.00 86.00 387 GLU A CA 1
ATOM 3117 C C . GLU A 1 387 ? -1.841 24.307 3.270 1.00 86.00 387 GLU A C 1
ATOM 3119 O O . GLU A 1 387 ? -1.247 23.229 3.174 1.00 86.00 387 GLU A O 1
ATOM 3124 N N . GLU A 1 388 ? -1.728 25.081 4.348 1.00 85.88 388 GLU A N 1
ATOM 3125 C CA . GLU A 1 388 ? -0.924 24.702 5.505 1.00 85.88 388 GLU A CA 1
ATOM 3126 C C . GLU A 1 388 ? -1.385 23.345 6.070 1.00 85.88 388 GLU A C 1
ATOM 3128 O O . GLU A 1 388 ? -2.584 23.076 6.185 1.00 85.88 388 GLU A O 1
ATOM 3133 N N . PHE A 1 389 ? -0.414 22.493 6.413 1.00 91.25 389 PHE A N 1
ATOM 3134 C CA . PHE A 1 389 ? -0.582 21.122 6.919 1.00 91.25 389 PHE A CA 1
ATOM 3135 C C . PHE A 1 389 ? -1.135 20.085 5.935 1.00 91.25 389 PHE A C 1
ATOM 3137 O O . PHE A 1 389 ? -1.133 18.904 6.281 1.00 91.25 389 PHE A O 1
ATOM 3144 N N . VAL A 1 390 ? -1.577 20.462 4.730 1.00 94.62 390 VAL A N 1
ATOM 3145 C CA . VAL A 1 390 ? -2.017 19.488 3.719 1.00 94.62 390 VAL A CA 1
ATOM 3146 C C . VAL A 1 390 ? -0.806 18.745 3.159 1.00 94.62 390 VAL A C 1
ATOM 3148 O O . VAL A 1 390 ? 0.166 19.346 2.702 1.00 94.62 390 VAL A O 1
ATOM 3151 N N . VAL A 1 391 ? -0.871 17.415 3.180 1.00 94.12 391 VAL A N 1
ATOM 3152 C CA . VAL A 1 391 ? 0.206 16.549 2.693 1.00 94.12 391 VAL A CA 1
ATOM 3153 C C . VAL A 1 391 ? 0.227 16.529 1.168 1.00 94.12 391 VAL A C 1
ATOM 3155 O O . VAL A 1 391 ? -0.767 16.204 0.516 1.00 94.12 391 VAL A O 1
ATOM 3158 N N . ASP A 1 392 ? 1.404 16.779 0.597 1.00 92.62 392 ASP A N 1
ATOM 3159 C CA . ASP A 1 392 ? 1.656 16.585 -0.827 1.00 92.62 392 ASP A CA 1
ATOM 3160 C C . ASP A 1 392 ? 1.920 15.105 -1.138 1.00 92.62 392 ASP A C 1
ATOM 3162 O O . ASP A 1 392 ? 3.037 14.612 -0.974 1.00 92.62 392 ASP A O 1
ATOM 3166 N N . LEU A 1 393 ? 0.905 14.386 -1.625 1.00 91.44 393 LEU A N 1
ATOM 3167 C CA . LEU A 1 393 ? 1.045 12.980 -2.037 1.00 91.44 393 LEU A CA 1
ATOM 3168 C C . LEU A 1 393 ? 1.895 12.781 -3.304 1.00 91.44 393 LEU A C 1
ATOM 3170 O O . LEU A 1 393 ? 2.152 11.646 -3.703 1.00 91.44 393 LEU A O 1
ATOM 3174 N N . HIS A 1 394 ? 2.337 13.862 -3.954 1.00 88.62 394 HIS A N 1
ATOM 3175 C CA . HIS A 1 394 ? 3.365 13.762 -4.987 1.00 88.62 394 HIS A CA 1
ATOM 3176 C C . HIS A 1 394 ? 4.764 13.663 -4.388 1.00 88.62 394 HIS A C 1
ATOM 3178 O O . HIS A 1 394 ? 5.627 13.099 -5.051 1.00 88.62 394 HIS A O 1
ATOM 3184 N N . GLN A 1 395 ? 4.980 14.197 -3.180 1.00 91.75 395 GLN A N 1
ATOM 3185 C CA . GLN A 1 395 ? 6.237 14.102 -2.437 1.00 91.75 395 GLN A CA 1
ATOM 3186 C C . GLN A 1 395 ? 6.247 12.891 -1.503 1.00 91.75 395 GLN A C 1
ATOM 3188 O O . GLN A 1 395 ? 7.235 12.172 -1.428 1.00 91.75 395 GLN A O 1
ATOM 3193 N N . PHE A 1 396 ? 5.151 12.662 -0.784 1.00 94.12 396 PHE A N 1
ATOM 3194 C CA . PHE A 1 396 ? 5.053 11.628 0.239 1.00 94.12 396 PHE A CA 1
ATOM 3195 C C . PHE A 1 396 ? 4.190 10.463 -0.228 1.00 94.12 396 PHE A C 1
ATOM 3197 O O . PHE A 1 396 ? 3.163 10.653 -0.875 1.00 94.12 396 PHE A O 1
ATOM 3204 N N . MET A 1 397 ? 4.570 9.248 0.157 1.00 92.81 397 MET A N 1
ATOM 3205 C CA . MET A 1 397 ? 3.768 8.050 -0.069 1.00 92.81 397 MET A CA 1
ATOM 3206 C C . MET A 1 397 ? 3.338 7.401 1.255 1.00 92.81 397 MET A C 1
ATOM 3208 O O . MET A 1 397 ? 4.156 7.308 2.174 1.00 92.81 397 MET A O 1
ATOM 3212 N N . PRO A 1 398 ? 2.086 6.919 1.358 1.00 94.62 398 PRO A N 1
ATOM 3213 C CA . PRO A 1 398 ? 1.635 6.081 2.465 1.00 94.62 398 PRO A CA 1
ATOM 3214 C C . PRO A 1 398 ? 2.406 4.763 2.527 1.00 94.62 398 PRO A C 1
ATOM 3216 O O . PRO A 1 398 ? 2.565 4.075 1.516 1.00 94.62 398 PRO A O 1
ATOM 3219 N N . VAL A 1 399 ? 2.868 4.401 3.723 1.00 93.38 399 VAL A N 1
ATOM 3220 C CA . VAL A 1 399 ? 3.662 3.197 3.976 1.00 93.38 399 VAL A CA 1
ATOM 3221 C C . VAL A 1 399 ? 3.137 2.487 5.225 1.00 93.38 399 VAL A C 1
ATOM 3223 O O . VAL A 1 399 ? 2.847 3.110 6.241 1.00 93.38 399 VAL A O 1
ATOM 3226 N N . GLY A 1 400 ? 2.995 1.161 5.158 1.00 92.00 400 GLY A N 1
ATOM 3227 C CA . GLY A 1 400 ? 2.518 0.356 6.287 1.00 92.00 400 GLY A CA 1
ATOM 3228 C C . GLY A 1 400 ? 1.000 0.327 6.491 1.00 92.00 400 GLY A C 1
ATOM 3229 O O . GLY A 1 400 ? 0.545 -0.280 7.457 1.00 92.00 400 GLY A O 1
ATOM 3230 N N . GLY A 1 401 ? 0.216 0.909 5.581 1.00 94.75 401 GLY A N 1
ATOM 3231 C CA . GLY A 1 401 ? -1.246 0.842 5.597 1.00 94.75 401 GLY A CA 1
ATOM 3232 C C . GLY A 1 401 ? -1.915 1.915 6.462 1.00 94.75 401 GLY A C 1
ATOM 3233 O O . GLY A 1 401 ? -1.306 2.924 6.801 1.00 94.75 401 GLY A O 1
ATOM 3234 N N . ILE A 1 402 ? -3.190 1.702 6.789 1.00 97.44 402 ILE A N 1
ATOM 3235 C CA . ILE A 1 402 ? -4.072 2.701 7.409 1.00 97.44 402 ILE A CA 1
ATOM 3236 C C . ILE A 1 402 ? -4.495 2.246 8.797 1.00 97.44 402 ILE A C 1
ATOM 3238 O O . ILE A 1 402 ? -4.887 1.095 8.986 1.00 97.44 402 ILE A O 1
ATOM 3242 N N . TYR A 1 403 ? -4.477 3.165 9.756 1.00 97.88 403 TYR A N 1
ATOM 3243 C CA . TYR A 1 403 ? -4.909 2.917 11.124 1.00 97.88 403 TYR A CA 1
ATOM 3244 C C . TYR A 1 403 ? -6.177 3.714 11.407 1.00 97.88 403 TYR A C 1
ATOM 3246 O O . TYR A 1 403 ? -6.165 4.941 11.396 1.00 97.88 403 TYR A O 1
ATOM 3254 N N . HIS A 1 404 ? -7.275 3.022 11.684 1.00 97.75 404 HIS A N 1
ATOM 3255 C CA . HIS A 1 404 ? -8.514 3.622 12.167 1.00 97.75 404 HIS A CA 1
ATOM 3256 C C . HIS A 1 404 ? -8.527 3.555 13.691 1.00 97.75 404 HIS A C 1
ATOM 3258 O O . HIS A 1 404 ? -8.685 2.472 14.264 1.00 97.75 404 HIS A O 1
ATOM 3264 N N . PHE A 1 405 ? -8.311 4.703 14.333 1.00 97.31 405 PHE A N 1
ATOM 3265 C CA . PHE A 1 405 ? -8.462 4.856 15.774 1.00 97.31 405 PHE A CA 1
ATOM 3266 C C . PHE A 1 405 ? -9.849 5.401 16.057 1.00 97.31 405 PHE A C 1
ATOM 3268 O O . PHE A 1 405 ? -10.130 6.548 15.728 1.00 97.31 405 PHE A O 1
ATOM 3275 N N . ASP A 1 406 ? -10.695 4.597 16.695 1.00 96.94 406 ASP A N 1
ATOM 3276 C CA . ASP A 1 406 ? -12.078 4.964 16.976 1.00 96.94 406 ASP A CA 1
ATOM 3277 C C . ASP A 1 406 ? -12.389 4.844 18.465 1.00 96.94 406 ASP A C 1
ATOM 3279 O O . ASP A 1 406 ? -12.108 3.821 19.096 1.00 96.94 406 ASP A O 1
ATOM 3283 N N . ALA A 1 407 ? -13.065 5.856 19.003 1.00 97.00 407 ALA A N 1
ATOM 3284 C CA . ALA A 1 407 ? -13.859 5.711 20.212 1.00 97.00 407 ALA A CA 1
ATOM 3285 C C . ALA A 1 407 ? -15.287 5.328 19.809 1.00 97.00 407 ALA A C 1
ATOM 3287 O O . ALA A 1 407 ? -15.933 6.011 19.017 1.00 97.00 407 ALA A O 1
ATOM 3288 N N . LEU A 1 408 ? -15.788 4.231 20.360 1.00 97.56 408 LEU A N 1
ATOM 3289 C CA . LEU A 1 408 ? -17.072 3.624 20.025 1.00 97.56 408 LEU A CA 1
ATOM 3290 C C . LEU A 1 408 ? -17.959 3.598 21.268 1.00 97.56 408 LEU A C 1
ATOM 3292 O O . LEU A 1 408 ? -17.469 3.415 22.383 1.00 97.56 408 LEU A O 1
ATOM 3296 N N . LYS A 1 409 ? -19.272 3.758 21.103 1.00 96.31 409 LYS A N 1
ATOM 3297 C CA . LYS A 1 409 ? -20.212 3.528 22.205 1.00 96.31 409 LYS A CA 1
ATOM 3298 C C . LYS A 1 409 ? -20.271 2.034 22.497 1.00 96.31 409 LYS A C 1
ATOM 3300 O O . LYS A 1 409 ? -20.465 1.228 21.589 1.00 96.31 409 LYS A O 1
ATOM 3305 N N . LEU A 1 410 ? -20.120 1.663 23.763 1.00 95.25 410 LEU A N 1
ATOM 3306 C CA . LEU A 1 410 ? -20.209 0.271 24.183 1.00 95.25 410 LEU A CA 1
ATOM 3307 C C . LEU A 1 410 ? -21.685 -0.173 24.213 1.00 95.25 410 LEU A C 1
ATOM 3309 O O . LEU A 1 410 ? -22.463 0.409 24.975 1.00 95.25 410 LEU A O 1
ATOM 3313 N N . PRO A 1 411 ? -22.092 -1.201 23.438 1.00 94.62 411 PRO A N 1
ATOM 3314 C CA . PRO A 1 411 ? -23.457 -1.713 23.489 1.00 94.62 411 PRO A CA 1
ATOM 3315 C C . PRO A 1 411 ? -23.818 -2.261 24.879 1.00 94.62 411 PRO A C 1
ATOM 3317 O O . PRO A 1 411 ? -22.925 -2.707 25.615 1.00 94.62 411 PRO A O 1
ATOM 3320 N N . PRO A 1 412 ? -25.115 -2.291 25.245 1.00 93.06 412 PRO A N 1
ATOM 3321 C CA . PRO A 1 412 ? -25.556 -2.849 26.515 1.00 93.06 412 PRO A CA 1
ATOM 3322 C C . PRO A 1 412 ? -25.056 -4.282 26.718 1.00 93.06 412 PRO A C 1
ATOM 3324 O O . PRO A 1 412 ? -25.279 -5.167 25.896 1.00 93.06 412 PRO A O 1
ATOM 3327 N N . GLN A 1 413 ? -24.384 -4.508 27.843 1.00 94.06 413 GLN A N 1
ATOM 3328 C CA . GLN A 1 413 ? -23.824 -5.810 28.194 1.00 94.06 413 GLN A CA 1
ATOM 3329 C C . GLN A 1 413 ? -24.830 -6.677 28.955 1.00 94.06 413 GLN A C 1
ATOM 3331 O O . GLN A 1 413 ? -25.704 -6.165 29.663 1.00 94.06 413 GLN A O 1
ATOM 3336 N N . ALA A 1 414 ? -24.680 -7.999 28.845 1.00 90.69 414 ALA A N 1
ATOM 3337 C CA . ALA A 1 414 ? -25.512 -8.954 29.565 1.00 90.69 414 ALA A CA 1
ATOM 3338 C C . ALA A 1 414 ? -25.340 -8.816 31.088 1.00 90.69 414 ALA A C 1
ATOM 3340 O O . ALA A 1 414 ? -24.227 -8.746 31.608 1.00 90.69 414 ALA A O 1
ATOM 3341 N N . LYS A 1 415 ? -26.457 -8.792 31.820 1.00 87.81 415 LYS A N 1
ATOM 3342 C CA . LYS A 1 415 ? -26.487 -8.656 33.283 1.00 87.81 415 LYS A CA 1
ATOM 3343 C C . LYS A 1 415 ? -27.240 -9.816 33.915 1.00 87.81 415 LYS A C 1
ATOM 3345 O O . LYS A 1 415 ? -28.316 -10.197 33.454 1.00 87.81 415 LYS A O 1
ATOM 3350 N N . HIS A 1 416 ? -26.710 -10.325 35.025 1.00 86.00 416 HIS A N 1
ATOM 3351 C CA . HIS A 1 416 ? -27.403 -11.305 35.854 1.00 86.00 416 HIS A CA 1
ATOM 3352 C C . HIS A 1 416 ? -28.338 -10.603 36.844 1.00 86.00 416 HIS A C 1
ATOM 3354 O O . HIS A 1 416 ? -27.894 -9.946 37.784 1.00 86.00 416 HIS A O 1
ATOM 3360 N N . VAL A 1 417 ? -29.647 -10.760 36.651 1.00 87.50 417 VAL A N 1
ATOM 3361 C CA . VAL A 1 417 ? -30.685 -10.171 37.502 1.00 87.50 417 VAL A CA 1
ATOM 3362 C C . VAL A 1 417 ? -31.617 -11.278 37.985 1.00 87.50 417 VAL A C 1
ATOM 3364 O O . VAL A 1 417 ? -32.340 -11.884 37.200 1.00 87.50 417 VAL A O 1
ATOM 3367 N N . LYS A 1 418 ? -31.615 -11.545 39.299 1.00 88.00 418 LYS A N 1
ATOM 3368 C CA . LYS A 1 418 ? -32.492 -12.543 39.950 1.00 88.00 418 LYS A CA 1
ATOM 3369 C C . LYS A 1 418 ? -32.451 -13.937 39.287 1.00 88.00 418 LYS A C 1
ATOM 3371 O O . LYS A 1 418 ? -33.488 -14.569 39.117 1.00 88.00 418 LYS A O 1
ATOM 3376 N N . GLY A 1 419 ? -31.263 -14.404 38.899 1.00 88.50 419 GLY A N 1
ATOM 3377 C CA . GLY A 1 419 ? -31.066 -15.712 38.254 1.00 88.50 419 GLY A CA 1
ATOM 3378 C C . GLY A 1 419 ? -31.294 -15.738 36.736 1.00 88.50 419 GLY A C 1
ATOM 3379 O O . GLY A 1 419 ? -31.036 -16.764 36.119 1.00 88.50 419 GLY A O 1
ATOM 3380 N N . TRP A 1 420 ? -31.715 -14.627 36.125 1.00 90.56 420 TRP A N 1
ATOM 3381 C CA . TRP A 1 420 ? -31.831 -14.478 34.672 1.00 90.56 420 TRP A CA 1
ATOM 3382 C C . TRP A 1 420 ? -30.642 -13.706 34.107 1.00 90.56 420 TRP A C 1
ATOM 3384 O O . TRP A 1 420 ? -30.192 -12.740 34.720 1.00 90.56 420 TRP A O 1
ATOM 3394 N N . THR A 1 421 ? -30.170 -14.090 32.925 1.00 89.00 421 THR A N 1
ATOM 3395 C CA . THR A 1 421 ? -29.258 -13.2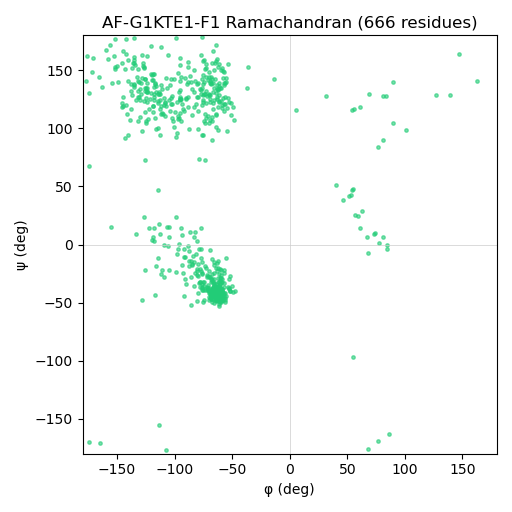71 32.116 1.00 89.00 421 THR A CA 1
ATOM 3396 C C . THR A 1 421 ? -30.105 -12.432 31.165 1.00 89.00 421 THR A C 1
ATOM 3398 O O . THR A 1 421 ? -30.804 -12.991 30.323 1.00 89.00 421 THR A O 1
ATOM 3401 N N . MET A 1 422 ? -30.087 -11.108 31.319 1.00 90.50 422 MET A N 1
ATOM 3402 C CA . MET A 1 422 ? -30.836 -10.176 30.467 1.00 90.50 422 MET A CA 1
ATOM 3403 C C . MET A 1 422 ? -29.876 -9.228 29.750 1.00 90.50 422 MET A C 1
ATOM 3405 O O . MET A 1 422 ? -28.902 -8.771 30.348 1.00 90.50 422 MET A O 1
ATOM 3409 N N . VAL A 1 423 ? -30.171 -8.907 28.493 1.00 91.31 423 VAL A N 1
ATOM 3410 C CA . VAL A 1 423 ? -29.433 -7.926 27.689 1.00 91.31 423 VAL A CA 1
ATOM 3411 C C . VAL A 1 423 ? -30.429 -7.079 26.902 1.00 91.31 423 VAL A C 1
ATOM 3413 O O . VAL A 1 423 ? -31.428 -7.596 26.402 1.00 91.31 423 VAL A O 1
ATOM 3416 N N . GLU A 1 424 ? -30.186 -5.775 26.838 1.00 90.19 424 GLU A N 1
ATOM 3417 C CA . GLU A 1 424 ? -30.939 -4.873 25.970 1.00 90.19 424 GLU A CA 1
ATOM 3418 C C . GLU A 1 424 ? -30.376 -4.977 24.552 1.00 90.19 424 GLU A C 1
ATOM 3420 O O . GLU A 1 424 ? -29.171 -4.848 24.345 1.00 90.19 424 GLU A O 1
ATOM 3425 N N . VAL A 1 425 ? -31.246 -5.243 23.579 1.00 86.62 425 VAL A N 1
ATOM 3426 C CA . VAL A 1 425 ? -30.852 -5.390 22.176 1.00 86.62 425 VAL A CA 1
ATOM 3427 C C . VAL A 1 425 ? -31.160 -4.086 21.454 1.00 86.62 425 VAL A C 1
ATOM 3429 O O . VAL A 1 425 ? -32.325 -3.718 21.313 1.00 86.62 425 VAL A O 1
ATOM 3432 N N . LEU A 1 426 ? -30.110 -3.402 21.006 1.00 87.81 426 LEU A N 1
ATOM 3433 C CA . LEU A 1 426 ? -30.197 -2.211 20.165 1.00 87.81 426 LEU A CA 1
ATOM 3434 C C . LEU A 1 426 ? -29.857 -2.576 18.715 1.00 87.81 426 LEU A C 1
ATOM 3436 O O . LEU A 1 426 ? -28.964 -3.392 18.471 1.00 87.81 426 LEU A O 1
ATOM 3440 N N . ASP A 1 427 ? -30.568 -1.954 17.775 1.00 85.25 427 ASP A N 1
ATOM 3441 C CA . ASP A 1 427 ? -30.370 -2.089 16.324 1.00 85.25 427 ASP A CA 1
ATOM 3442 C C . ASP A 1 427 ? -29.892 -0.753 15.726 1.00 85.25 427 ASP A C 1
ATOM 3444 O O . ASP A 1 427 ? -30.471 -0.210 14.788 1.00 85.25 427 ASP A O 1
ATOM 3448 N N . THR A 1 428 ? -28.895 -0.143 16.374 1.00 87.56 428 THR A N 1
ATOM 3449 C CA . THR A 1 428 ? -28.321 1.158 15.985 1.00 87.56 428 THR A CA 1
ATOM 3450 C C . THR A 1 428 ? -27.037 1.030 15.165 1.00 87.56 428 THR A C 1
ATOM 3452 O O . THR A 1 428 ? -26.565 2.028 14.621 1.00 87.56 428 THR A O 1
ATOM 3455 N N . GLY A 1 429 ? -26.495 -0.183 15.028 1.00 90.56 429 GLY A N 1
ATOM 3456 C CA . GLY A 1 429 ? -25.212 -0.425 14.380 1.00 90.56 429 GLY A CA 1
ATOM 3457 C C . GLY A 1 429 ? -24.016 -0.058 15.266 1.00 90.56 429 GLY A C 1
ATOM 3458 O O . GLY A 1 429 ? -24.146 0.224 16.461 1.00 90.56 429 GLY A O 1
ATOM 3459 N N . LEU A 1 430 ? -22.822 -0.033 14.669 1.00 94.69 430 LEU A N 1
ATOM 3460 C CA . LEU A 1 430 ? -21.618 0.461 15.334 1.00 94.69 430 LEU A CA 1
ATOM 3461 C C . LEU A 1 430 ? -21.658 1.993 15.469 1.00 94.69 430 LEU A C 1
ATOM 3463 O O . LEU A 1 430 ? -21.493 2.717 14.488 1.00 94.69 430 LEU A O 1
ATOM 3467 N N . GLU A 1 431 ? -21.845 2.493 16.690 1.00 95.56 431 GLU A N 1
ATOM 3468 C CA . GLU A 1 431 ? -21.922 3.931 16.966 1.00 95.56 431 GLU A CA 1
ATOM 3469 C C . GLU A 1 431 ? -20.580 4.518 17.423 1.00 95.56 431 GLU A C 1
ATOM 3471 O O . GLU A 1 431 ? -19.960 4.033 18.371 1.00 95.56 431 GLU A O 1
ATOM 3476 N N . ILE A 1 432 ? -20.179 5.633 16.811 1.00 94.69 432 ILE A N 1
ATOM 3477 C CA . ILE A 1 432 ? -19.010 6.416 17.228 1.00 94.69 432 ILE A CA 1
ATOM 3478 C C . ILE A 1 432 ? -19.341 7.201 18.510 1.00 94.69 432 ILE A C 1
ATOM 3480 O O . ILE A 1 432 ? -20.432 7.759 18.668 1.00 94.69 432 ILE A O 1
ATOM 3484 N N . CYS A 1 433 ? -18.385 7.254 19.435 1.00 93.56 433 CYS A N 1
ATOM 3485 C CA . CYS A 1 433 ? -18.384 8.129 20.600 1.00 93.56 433 CYS A CA 1
ATOM 3486 C C . CYS A 1 433 ? -17.518 9.360 20.275 1.00 93.56 433 CYS A C 1
ATOM 3488 O O . CYS A 1 433 ? -16.294 9.275 20.371 1.00 93.56 433 CYS A O 1
ATOM 3490 N N . PRO A 1 434 ? -18.113 10.486 19.835 1.00 89.69 434 PRO A N 1
ATOM 3491 C CA . PRO A 1 434 ? -17.339 11.639 19.399 1.00 89.69 434 PRO A CA 1
ATOM 3492 C C . PRO A 1 434 ? -16.541 12.215 20.568 1.00 89.69 434 PRO A C 1
ATOM 3494 O O . PRO A 1 434 ? -17.089 12.479 21.640 1.00 89.69 434 PRO A O 1
ATOM 3497 N N . TYR A 1 435 ? -15.250 12.427 20.339 1.00 91.31 435 TYR A N 1
ATOM 3498 C CA . TYR A 1 435 ? -14.348 13.021 21.311 1.00 91.31 435 TYR A CA 1
ATOM 3499 C C . TYR A 1 435 ? -13.354 13.939 20.607 1.00 91.31 435 TYR A C 1
ATOM 3501 O O . TYR A 1 435 ? -12.591 13.492 19.752 1.00 91.31 435 TYR A O 1
ATOM 3509 N N . ILE A 1 436 ? -13.373 15.212 20.994 1.00 85.38 436 ILE A N 1
ATOM 3510 C CA . ILE A 1 436 ? -12.390 16.218 20.602 1.00 85.38 436 ILE A CA 1
ATOM 3511 C C . ILE A 1 436 ? -11.994 16.953 21.880 1.00 85.38 436 ILE A C 1
ATOM 3513 O O . ILE A 1 436 ? -12.848 17.455 22.614 1.00 85.38 436 ILE A O 1
ATOM 3517 N N . ALA A 1 437 ? -10.700 16.978 22.161 1.00 83.19 437 ALA A N 1
ATOM 3518 C CA . ALA A 1 437 ? -10.106 17.686 23.271 1.00 83.19 437 ALA A CA 1
ATOM 3519 C C . ALA A 1 437 ? -10.280 19.187 23.041 1.00 83.19 437 ALA A C 1
ATOM 3521 O O . ALA A 1 437 ? -9.741 19.758 22.095 1.00 83.19 437 ALA A O 1
ATOM 3522 N N . VAL A 1 438 ? -11.028 19.826 23.933 1.00 75.75 438 VAL A N 1
ATOM 3523 C CA . VAL A 1 438 ? -11.118 21.282 24.010 1.00 75.75 438 VAL A CA 1
ATOM 3524 C C . VAL A 1 438 ? -10.230 21.696 25.170 1.00 75.75 438 VAL A C 1
ATOM 3526 O O . VAL A 1 438 ? -10.569 21.435 26.321 1.00 75.75 438 VAL A O 1
ATOM 3529 N N . CYS A 1 439 ? -9.068 22.267 24.864 1.00 64.75 439 CYS A N 1
ATOM 3530 C CA . CYS A 1 439 ? -8.134 22.739 25.877 1.00 64.75 439 CYS A CA 1
ATOM 3531 C C . CYS A 1 439 ? -8.251 24.261 25.989 1.00 64.75 439 CYS A C 1
ATOM 3533 O O . CYS A 1 439 ? -8.051 24.970 25.003 1.00 64.75 439 CYS A O 1
ATOM 3535 N N . GLU A 1 440 ? -8.587 24.766 27.174 1.00 66.06 440 GLU A N 1
ATOM 3536 C CA . GLU A 1 440 ? -8.482 26.199 27.463 1.00 66.06 440 GLU A CA 1
ATOM 3537 C C . GLU A 1 440 ? -6.997 26.588 27.606 1.00 66.06 440 GLU A C 1
ATOM 3539 O O . GLU A 1 440 ? -6.178 25.760 28.006 1.00 66.06 440 GLU A O 1
ATOM 3544 N N . GLU A 1 441 ? -6.636 27.845 27.310 1.00 60.59 441 GLU A N 1
ATOM 3545 C CA . GLU A 1 441 ? -5.239 28.331 27.205 1.00 60.59 441 GLU A CA 1
ATOM 3546 C C . GLU A 1 441 ? -4.351 28.093 28.452 1.00 60.59 441 GLU A C 1
ATOM 3548 O O . GLU A 1 441 ? -3.137 28.265 28.378 1.00 60.59 441 GLU A O 1
ATOM 3553 N N . ASN A 1 442 ? -4.925 27.696 29.595 1.00 59.00 442 ASN A N 1
ATOM 3554 C CA . ASN A 1 442 ? -4.224 27.521 30.872 1.00 59.00 442 ASN A CA 1
ATOM 3555 C C . ASN A 1 442 ? -4.271 26.088 31.445 1.00 59.00 442 ASN A C 1
ATOM 3557 O O . ASN A 1 442 ? -3.782 25.876 32.558 1.00 59.00 442 ASN A O 1
ATOM 3561 N N . GLU A 1 443 ? -4.856 25.114 30.741 1.00 64.44 443 GLU A N 1
ATOM 3562 C CA . GLU A 1 443 ? -4.884 23.715 31.190 1.00 64.44 443 GLU A CA 1
ATOM 3563 C C . GLU A 1 443 ? -3.774 22.879 30.547 1.00 64.44 443 GLU A C 1
ATOM 3565 O O . GLU A 1 443 ? -3.378 23.106 29.408 1.00 64.44 443 GLU A O 1
ATOM 3570 N N . ASP A 1 444 ? -3.265 21.893 31.291 1.00 66.94 444 ASP A N 1
ATOM 3571 C CA . ASP A 1 444 ? -2.321 20.909 30.762 1.00 66.94 444 ASP A CA 1
ATOM 3572 C C . ASP A 1 444 ? -3.056 19.964 29.786 1.00 66.94 444 ASP A C 1
ATOM 3574 O O . ASP A 1 444 ? -3.863 19.133 30.238 1.00 66.94 444 ASP A O 1
ATOM 3578 N N . PRO A 1 445 ? -2.776 20.044 28.468 1.00 71.31 445 PRO A N 1
ATOM 3579 C CA . PRO A 1 445 ? -3.497 19.283 27.451 1.00 71.31 445 PRO A CA 1
ATOM 3580 C C . PRO A 1 445 ? -3.265 17.776 27.582 1.00 71.31 445 PRO A C 1
ATOM 3582 O O . PRO A 1 445 ? -4.061 16.989 27.072 1.00 71.31 445 PRO A O 1
ATOM 3585 N N . SER A 1 446 ? -2.226 17.347 28.308 1.00 71.38 446 SER A N 1
ATOM 3586 C CA . SER A 1 446 ? -1.839 15.940 28.434 1.00 71.38 446 SER A CA 1
ATOM 3587 C C . SER A 1 446 ? -2.919 15.038 29.043 1.00 71.38 446 SER A C 1
ATOM 3589 O O . SER A 1 446 ? -2.876 13.825 28.864 1.00 71.38 446 SER A O 1
ATOM 3591 N N . ASN A 1 447 ? -3.887 15.603 29.776 1.00 75.44 447 ASN A N 1
ATOM 3592 C CA . ASN A 1 447 ? -4.989 14.838 30.368 1.00 75.44 447 ASN A CA 1
ATOM 3593 C C . ASN A 1 447 ? -6.234 14.745 29.468 1.00 75.44 447 ASN A C 1
ATOM 3595 O O . ASN A 1 447 ? -7.155 13.988 29.799 1.00 75.44 447 ASN A O 1
ATOM 3599 N N . LEU A 1 448 ? -6.265 15.526 28.387 1.00 85.38 448 LEU A N 1
ATOM 3600 C CA . LEU A 1 448 ? -7.364 15.618 27.429 1.00 85.38 448 LEU A CA 1
ATOM 3601 C C . LEU A 1 448 ? -6.995 14.981 26.085 1.00 85.38 448 LEU A C 1
ATOM 3603 O O . LEU A 1 448 ? -7.881 14.501 25.384 1.00 85.38 448 LEU A O 1
ATOM 3607 N N . THR A 1 449 ? -5.720 14.953 25.714 1.00 91.62 449 THR A N 1
ATOM 3608 C CA . THR A 1 449 ? -5.278 14.339 24.462 1.00 91.62 449 THR A CA 1
ATOM 3609 C C . THR A 1 449 ? -5.327 12.814 24.516 1.00 91.62 449 THR A C 1
ATOM 3611 O O . THR A 1 449 ? -5.218 12.191 25.573 1.00 91.62 449 THR A O 1
ATOM 3614 N N . VAL A 1 450 ? -5.527 12.214 23.346 1.00 94.06 450 VAL A N 1
ATOM 3615 C CA . VAL A 1 450 ? -5.464 10.770 23.129 1.00 94.06 450 VAL A CA 1
ATOM 3616 C C . VAL A 1 450 ? -4.014 10.429 22.812 1.00 94.06 450 VAL A C 1
ATOM 3618 O O . VAL A 1 450 ? -3.474 10.928 21.826 1.00 94.06 450 VAL A O 1
ATOM 3621 N N . GLY A 1 451 ? -3.375 9.610 23.643 1.00 95.56 451 GLY A N 1
ATOM 3622 C CA . GLY A 1 451 ? -2.054 9.062 23.332 1.00 95.56 451 GLY A CA 1
ATOM 3623 C C . GLY A 1 451 ? -2.203 7.805 22.492 1.00 95.56 451 GLY A C 1
ATOM 3624 O O . GLY A 1 451 ? -3.102 7.006 22.738 1.00 95.56 451 GLY A O 1
ATOM 3625 N N . ILE A 1 452 ? -1.346 7.628 21.498 1.00 96.94 452 ILE A N 1
ATOM 3626 C CA . ILE A 1 452 ? -1.341 6.469 20.614 1.00 96.94 452 ILE A CA 1
ATOM 3627 C C . ILE A 1 452 ? 0.070 5.902 20.564 1.00 96.94 452 ILE A C 1
ATOM 3629 O O . ILE A 1 452 ? 1.046 6.644 20.464 1.00 96.94 452 ILE A O 1
ATOM 3633 N N . THR A 1 453 ? 0.165 4.577 20.581 1.00 97.06 453 THR A N 1
ATOM 3634 C CA . THR A 1 453 ? 1.404 3.843 20.325 1.00 97.06 453 THR A CA 1
ATOM 3635 C C . THR A 1 453 ? 1.158 2.871 19.181 1.00 97.06 453 THR A C 1
ATOM 3637 O O . THR A 1 453 ? 0.255 2.037 19.247 1.00 97.06 453 THR A O 1
ATOM 3640 N N . VAL A 1 454 ? 1.945 2.979 18.116 1.00 96.00 454 VAL A N 1
ATOM 3641 C CA . VAL A 1 454 ? 1.870 2.112 16.939 1.00 96.00 454 VAL A CA 1
ATOM 3642 C C . VAL A 1 454 ? 3.140 1.289 16.837 1.00 96.00 454 VAL A C 1
ATOM 3644 O O . VAL A 1 454 ? 4.247 1.829 16.840 1.00 96.00 454 VAL A O 1
ATOM 3647 N N . ARG A 1 455 ? 2.970 -0.025 16.678 1.00 93.44 455 ARG A N 1
ATOM 3648 C CA . ARG A 1 455 ? 4.062 -0.938 16.352 1.00 93.44 455 ARG A CA 1
ATOM 3649 C C . ARG A 1 455 ? 4.127 -1.107 14.836 1.00 93.44 455 ARG A C 1
ATOM 3651 O O . ARG A 1 455 ? 3.157 -1.538 14.216 1.00 93.44 455 ARG A O 1
ATOM 3658 N N . LEU A 1 456 ? 5.265 -0.761 14.241 1.00 93.00 456 LEU A N 1
ATOM 3659 C CA . LEU A 1 456 ? 5.472 -0.812 12.794 1.00 93.00 456 LEU A CA 1
ATOM 3660 C C . LEU A 1 456 ? 5.532 -2.259 12.289 1.00 93.00 456 LEU A C 1
ATOM 3662 O O . LEU A 1 456 ? 6.001 -3.156 12.992 1.00 93.00 456 LEU A O 1
ATOM 3666 N N . LEU A 1 457 ? 5.070 -2.478 11.056 1.00 90.31 457 LEU A N 1
ATOM 3667 C CA . LEU A 1 457 ? 5.084 -3.795 10.420 1.00 90.31 457 LEU A CA 1
ATOM 3668 C C . LEU A 1 457 ? 6.511 -4.257 10.106 1.00 90.31 457 LEU A C 1
ATOM 3670 O O . LEU A 1 457 ? 7.338 -3.494 9.612 1.00 90.31 457 LEU A O 1
ATOM 3674 N N . ASP A 1 458 ? 6.786 -5.541 10.332 1.00 85.56 458 ASP A N 1
ATOM 3675 C CA . ASP A 1 458 ? 8.117 -6.111 10.103 1.00 85.56 458 ASP A CA 1
ATOM 3676 C C . ASP A 1 458 ? 8.490 -6.206 8.620 1.00 85.56 458 ASP A C 1
ATOM 3678 O O . ASP A 1 458 ? 9.669 -6.125 8.280 1.00 85.56 458 ASP A O 1
ATOM 3682 N N . ASN A 1 459 ? 7.492 -6.346 7.744 1.00 86.69 459 ASN A N 1
ATOM 3683 C CA . ASN A 1 459 ? 7.656 -6.455 6.296 1.00 86.69 459 ASN A CA 1
ATOM 3684 C C . ASN A 1 459 ? 7.709 -5.093 5.578 1.00 86.69 459 ASN A C 1
ATOM 3686 O O . ASN A 1 459 ? 7.652 -5.054 4.350 1.00 86.69 459 ASN A O 1
ATOM 3690 N N . VAL A 1 460 ? 7.831 -3.993 6.324 1.00 91.19 460 VAL A N 1
ATOM 3691 C CA . VAL A 1 460 ? 7.874 -2.628 5.797 1.00 91.19 460 VAL A CA 1
ATOM 3692 C C . VAL A 1 460 ? 9.148 -1.927 6.266 1.00 91.19 460 VAL A C 1
ATOM 3694 O O . VAL A 1 460 ? 9.504 -1.979 7.443 1.00 91.19 460 VAL A O 1
ATOM 3697 N N . ILE A 1 461 ? 9.846 -1.281 5.334 1.00 90.38 461 ILE A N 1
ATOM 3698 C CA . ILE A 1 461 ? 11.097 -0.567 5.591 1.00 90.38 461 ILE A CA 1
ATOM 3699 C C . ILE A 1 461 ? 10.804 0.912 5.818 1.00 90.38 461 ILE A C 1
ATOM 3701 O O . ILE A 1 461 ? 10.277 1.574 4.931 1.00 90.38 461 ILE A O 1
ATOM 3705 N N . PHE A 1 462 ? 11.243 1.431 6.963 1.00 91.44 462 PHE A N 1
ATOM 3706 C CA . PHE A 1 462 ? 11.273 2.859 7.263 1.00 91.44 462 PHE A CA 1
ATOM 3707 C C . PHE A 1 462 ? 12.734 3.324 7.318 1.00 91.44 462 PHE A C 1
ATOM 3709 O O . PHE A 1 462 ? 13.484 2.879 8.183 1.00 91.44 462 PHE A O 1
ATOM 3716 N N . PHE A 1 463 ? 13.156 4.176 6.376 1.00 89.56 463 PHE A N 1
ATOM 3717 C CA . PHE A 1 463 ? 14.543 4.677 6.300 1.00 89.56 463 PHE A CA 1
ATOM 3718 C C . PHE A 1 463 ? 14.820 5.808 7.291 1.00 89.56 463 PHE A C 1
ATOM 3720 O O . PHE A 1 463 ? 15.956 6.009 7.704 1.00 89.56 463 PHE A O 1
ATOM 3727 N N . GLU A 1 464 ? 13.774 6.544 7.650 1.00 91.38 464 GLU A N 1
ATOM 3728 C CA . GLU A 1 464 ? 13.803 7.712 8.525 1.00 91.38 464 GLU A CA 1
ATOM 3729 C C . GLU A 1 464 ? 12.547 7.691 9.412 1.00 91.38 464 GLU A C 1
ATOM 3731 O O . GLU A 1 464 ? 11.698 6.802 9.274 1.00 91.38 464 GLU A O 1
ATOM 3736 N N . GLU A 1 465 ? 12.423 8.652 10.331 1.00 94.62 465 GLU A N 1
ATOM 3737 C CA . GLU A 1 465 ? 11.190 8.846 11.103 1.00 94.62 465 GLU A CA 1
ATOM 3738 C C . GLU A 1 465 ? 10.009 9.118 10.153 1.00 94.62 465 GLU A C 1
ATOM 3740 O O . GLU A 1 465 ? 10.063 10.087 9.390 1.00 94.62 465 GLU A O 1
ATOM 3745 N N . PRO A 1 466 ? 8.952 8.282 10.151 1.00 95.56 466 PRO A N 1
ATOM 3746 C CA . PRO A 1 466 ? 7.821 8.499 9.263 1.00 95.56 466 PRO A CA 1
ATOM 3747 C C . PRO A 1 466 ? 7.002 9.715 9.693 1.00 95.56 466 PRO A C 1
ATOM 3749 O O . PRO A 1 466 ? 6.716 9.910 10.875 1.00 95.56 466 PRO A O 1
ATOM 3752 N N . LEU A 1 467 ? 6.530 10.479 8.711 1.00 96.75 467 LEU A N 1
ATOM 3753 C CA . LEU A 1 467 ? 5.567 11.548 8.940 1.00 96.75 467 LEU A CA 1
ATOM 3754 C C . LEU A 1 467 ? 4.191 10.935 9.233 1.00 96.75 467 LEU A C 1
ATOM 3756 O O . LEU A 1 467 ? 3.723 10.057 8.509 1.00 96.75 467 LEU A O 1
ATOM 3760 N N . ILE A 1 468 ? 3.526 11.402 10.286 1.00 97.75 468 ILE A N 1
ATOM 3761 C CA . ILE A 1 468 ? 2.176 10.956 10.644 1.00 97.75 468 ILE A CA 1
ATOM 3762 C C . ILE A 1 468 ? 1.175 11.945 10.054 1.00 97.75 468 ILE A C 1
ATOM 3764 O O . ILE A 1 468 ? 1.328 13.156 10.221 1.00 97.75 468 ILE A O 1
ATOM 3768 N N . ALA A 1 469 ? 0.135 11.438 9.395 1.00 97.44 469 ALA A N 1
ATOM 3769 C CA . ALA A 1 469 ? -0.950 12.274 8.900 1.00 97.44 469 ALA A CA 1
ATOM 3770 C C . ALA A 1 469 ? -2.319 11.710 9.267 1.00 97.44 469 ALA A C 1
ATOM 3772 O O . ALA A 1 469 ? -2.544 10.501 9.185 1.00 97.44 469 ALA A O 1
ATOM 3773 N N . ARG A 1 470 ? -3.245 12.603 9.626 1.00 96.62 470 ARG A N 1
ATOM 3774 C CA . ARG A 1 470 ? -4.658 12.310 9.864 1.00 96.62 470 ARG A CA 1
ATOM 3775 C C . ARG A 1 470 ? -5.491 12.560 8.613 1.00 96.62 470 ARG A C 1
ATOM 3777 O O . ARG A 1 470 ? -5.235 13.489 7.849 1.00 96.62 470 ARG A O 1
ATOM 3784 N N . TRP A 1 471 ? -6.500 11.729 8.399 1.00 97.19 471 TRP A N 1
ATOM 3785 C CA . TRP A 1 471 ? -7.432 11.878 7.290 1.00 97.19 471 TRP A CA 1
ATOM 3786 C C . TRP A 1 471 ? -8.446 12.982 7.591 1.00 97.19 471 TRP A C 1
ATOM 3788 O O . TRP A 1 471 ? -9.096 12.956 8.638 1.00 97.19 471 TRP A O 1
ATOM 3798 N N . ASN A 1 472 ? -8.625 13.921 6.663 1.00 95.00 472 ASN A N 1
ATOM 3799 C CA . ASN A 1 472 ? -9.758 14.838 6.658 1.00 95.00 472 ASN A CA 1
ATOM 3800 C C . ASN A 1 472 ? -10.846 14.300 5.706 1.00 95.00 472 ASN A C 1
ATOM 3802 O O . ASN A 1 472 ? -10.671 14.368 4.488 1.00 95.00 472 ASN A O 1
ATOM 3806 N N . PRO A 1 473 ? -11.981 13.788 6.216 1.00 92.50 473 PRO A N 1
ATOM 3807 C CA . PRO A 1 473 ? -13.042 13.247 5.371 1.00 92.50 473 PRO A CA 1
ATOM 3808 C C . PRO A 1 473 ? -13.812 14.308 4.569 1.00 92.50 473 PRO A C 1
ATOM 3810 O O . PRO A 1 473 ? -14.391 13.959 3.539 1.00 92.50 473 PRO A O 1
ATOM 3813 N N . GLU A 1 474 ? -13.826 15.575 5.002 1.00 92.56 474 GLU A N 1
ATOM 3814 C CA . GLU A 1 474 ? -14.524 16.663 4.298 1.00 92.56 474 GLU A CA 1
ATOM 3815 C C . GLU A 1 474 ? -13.754 17.094 3.045 1.00 92.56 474 GLU A C 1
ATOM 3817 O O . GLU A 1 474 ? -14.312 17.139 1.947 1.00 92.56 474 GLU A O 1
ATOM 3822 N N . GLU A 1 475 ? -12.451 17.335 3.203 1.00 91.12 475 GLU A N 1
ATOM 3823 C CA . GLU A 1 475 ? -11.538 17.732 2.120 1.00 91.12 475 GLU A CA 1
ATOM 3824 C C . GLU A 1 475 ? -11.010 16.535 1.315 1.00 91.12 475 GLU A C 1
ATOM 3826 O O . GLU A 1 475 ? -10.496 16.708 0.211 1.00 91.12 475 GLU A O 1
ATOM 3831 N N . LYS A 1 476 ? -11.156 15.314 1.848 1.00 92.38 476 LYS A N 1
ATOM 3832 C CA . LYS A 1 476 ? -10.592 14.068 1.305 1.00 92.38 476 LYS A CA 1
ATOM 3833 C C . LYS A 1 476 ? -9.080 14.157 1.085 1.00 92.38 476 LYS A C 1
ATOM 3835 O O . LYS A 1 476 ? -8.569 13.776 0.030 1.00 92.38 476 LYS A O 1
ATOM 3840 N N . CYS A 1 477 ? -8.372 14.664 2.088 1.00 94.50 477 CYS A N 1
ATOM 3841 C CA . CYS A 1 477 ? -6.927 14.845 2.064 1.00 94.50 477 CYS A CA 1
ATOM 3842 C C . CYS A 1 477 ? -6.283 14.382 3.377 1.00 94.50 477 CYS A C 1
ATOM 3844 O O . CYS A 1 477 ? -6.941 14.241 4.409 1.00 94.50 477 CYS A O 1
ATOM 3846 N N . TRP A 1 478 ? -4.975 14.148 3.330 1.00 96.75 478 TRP A N 1
ATOM 3847 C CA . TRP A 1 478 ? -4.167 13.897 4.519 1.00 96.75 478 TRP A CA 1
ATOM 3848 C C . TRP A 1 478 ? -3.633 15.215 5.069 1.00 96.75 478 TRP A C 1
ATOM 3850 O O . TRP A 1 478 ? -3.181 16.065 4.298 1.00 96.75 478 TRP A O 1
ATOM 3860 N N . ARG A 1 479 ? -3.665 15.372 6.394 1.00 96.06 479 ARG A N 1
ATOM 3861 C CA . ARG A 1 479 ? -3.179 16.564 7.092 1.00 96.06 479 ARG A CA 1
ATOM 3862 C C . ARG A 1 479 ? -2.277 16.206 8.271 1.00 96.06 479 ARG A C 1
ATOM 3864 O O . ARG A 1 479 ? -2.435 15.142 8.865 1.00 96.06 479 ARG A O 1
ATOM 3871 N N . THR A 1 480 ? -1.336 17.080 8.610 1.00 95.88 480 THR A N 1
ATOM 3872 C CA . THR A 1 480 ? -0.363 16.875 9.705 1.00 95.88 480 THR A CA 1
ATOM 3873 C C . THR A 1 480 ? -0.663 17.702 10.959 1.00 95.88 480 THR A C 1
ATOM 3875 O O . THR A 1 480 ? 0.157 17.771 11.870 1.00 95.88 480 THR A O 1
ATOM 3878 N N . ASP A 1 481 ? -1.800 18.389 10.992 1.00 93.56 481 ASP A N 1
ATOM 3879 C CA . ASP A 1 481 ? -2.295 19.146 12.138 1.00 93.56 481 ASP A CA 1
ATOM 3880 C C . ASP A 1 481 ? -2.900 18.223 13.211 1.00 93.56 481 ASP A C 1
ATOM 3882 O O . ASP A 1 481 ? -3.207 17.056 12.969 1.00 93.56 481 ASP A O 1
ATOM 3886 N N . ASP A 1 482 ? -3.063 18.752 14.427 1.00 90.88 482 ASP A N 1
ATOM 3887 C CA . ASP A 1 482 ? -3.603 18.043 15.600 1.00 90.88 482 ASP A CA 1
ATOM 3888 C C . ASP A 1 482 ? -2.811 16.808 16.066 1.00 90.88 482 ASP A C 1
ATOM 3890 O O . ASP A 1 482 ? -3.302 16.034 16.890 1.00 90.88 482 ASP A O 1
ATOM 3894 N N . ILE A 1 483 ? -1.579 16.646 15.578 1.00 93.62 483 ILE A N 1
ATOM 3895 C CA . ILE A 1 483 ? -0.633 15.601 15.976 1.00 93.62 483 ILE A CA 1
ATOM 3896 C C . ILE A 1 483 ? 0.555 16.267 16.680 1.00 93.62 483 ILE A C 1
ATOM 3898 O O . ILE A 1 483 ? 1.132 17.230 16.178 1.00 93.62 483 ILE A O 1
ATOM 3902 N N . GLY A 1 484 ? 0.936 15.759 17.850 1.00 92.06 484 GLY A N 1
ATOM 3903 C CA . GLY A 1 484 ? 2.052 16.292 18.629 1.00 92.06 484 GLY A CA 1
ATOM 3904 C C . GLY A 1 484 ? 2.725 15.243 19.508 1.00 92.06 484 GLY A C 1
ATOM 3905 O O . GLY A 1 484 ? 2.289 14.098 19.571 1.00 92.06 484 GLY A O 1
ATOM 3906 N N . GLU A 1 485 ? 3.796 15.647 20.197 1.00 93.19 485 GLU A N 1
ATOM 3907 C CA . GLU A 1 485 ? 4.573 14.777 21.099 1.00 93.19 485 GLU A CA 1
ATOM 3908 C C . GLU A 1 485 ? 5.041 13.463 20.438 1.00 93.19 485 GLU A C 1
ATOM 3910 O O . GLU A 1 485 ? 4.960 12.392 21.038 1.00 93.19 485 GLU A O 1
ATOM 3915 N N . VAL A 1 486 ? 5.512 13.541 19.189 1.00 96.50 486 VAL A N 1
ATOM 3916 C CA . VAL A 1 486 ? 5.987 12.371 18.440 1.00 96.50 486 VAL A CA 1
ATOM 3917 C C . VAL A 1 486 ? 7.305 11.862 19.028 1.00 96.50 486 VAL A C 1
ATOM 3919 O O . VAL A 1 486 ? 8.257 12.619 19.218 1.00 96.50 486 VAL A O 1
ATOM 3922 N N . VAL A 1 487 ? 7.350 10.566 19.319 1.00 96.62 487 VAL A N 1
ATOM 3923 C CA . VAL A 1 487 ? 8.522 9.831 19.789 1.00 96.62 487 VAL A CA 1
ATOM 3924 C C . VAL A 1 487 ? 8.665 8.584 18.929 1.00 96.62 487 VAL A C 1
ATOM 3926 O O . VAL A 1 487 ? 7.871 7.649 19.039 1.00 96.62 487 VAL A O 1
ATOM 3929 N N . TYR A 1 488 ? 9.691 8.562 18.083 1.00 96.06 488 TYR A N 1
ATOM 3930 C CA . TYR A 1 488 ? 10.011 7.414 17.245 1.00 96.06 488 TYR A CA 1
ATOM 3931 C C . TYR A 1 488 ? 11.186 6.616 17.811 1.00 96.06 488 TYR A C 1
ATOM 3933 O O . TYR A 1 488 ? 12.264 7.145 18.088 1.00 96.06 488 TYR A O 1
ATOM 3941 N N . ASN A 1 489 ? 10.982 5.310 17.962 1.00 93.62 489 ASN A N 1
ATOM 3942 C CA . ASN A 1 489 ? 12.018 4.356 18.309 1.00 93.62 489 ASN A CA 1
ATOM 3943 C C . ASN A 1 489 ? 12.237 3.390 17.143 1.00 93.62 489 ASN A C 1
ATOM 3945 O O . ASN A 1 489 ? 11.514 2.409 16.976 1.00 93.62 489 ASN A O 1
ATOM 3949 N N . MET A 1 490 ? 13.284 3.654 16.362 1.00 87.69 490 MET A N 1
ATOM 3950 C CA . MET A 1 490 ? 13.645 2.851 15.192 1.00 87.69 490 MET A CA 1
ATOM 3951 C C . MET A 1 490 ? 13.992 1.397 15.546 1.00 87.69 490 MET A C 1
ATOM 3953 O O . MET A 1 490 ? 13.549 0.476 14.866 1.00 87.69 490 MET A O 1
ATOM 3957 N N . LYS A 1 491 ? 14.729 1.167 16.643 1.00 86.75 491 LYS A N 1
ATOM 3958 C CA . LYS A 1 491 ? 15.153 -0.185 17.061 1.00 86.75 491 LYS A CA 1
ATOM 3959 C C . LYS A 1 491 ? 13.978 -1.035 17.514 1.00 86.75 491 LYS A C 1
ATOM 3961 O O . LYS A 1 491 ? 13.861 -2.195 17.136 1.00 86.75 491 LYS A O 1
ATOM 3966 N N . GLU A 1 492 ? 13.100 -0.433 18.307 1.00 87.06 492 GLU A N 1
ATOM 3967 C CA . GLU A 1 492 ? 11.871 -1.077 18.748 1.00 87.06 492 GLU A CA 1
ATOM 3968 C C . GLU A 1 492 ? 10.761 -0.959 17.706 1.00 87.06 492 GLU A C 1
ATOM 3970 O O . GLU A 1 492 ? 9.653 -1.368 18.016 1.00 87.06 492 GLU A O 1
ATOM 3975 N N . LYS A 1 493 ? 11.018 -0.428 16.494 1.00 90.50 493 LYS A N 1
ATOM 3976 C CA . LYS A 1 493 ? 10.031 -0.264 15.410 1.00 90.50 493 LYS A CA 1
ATOM 3977 C C . LYS A 1 493 ? 8.671 0.199 15.963 1.00 90.50 493 LYS A C 1
ATOM 3979 O O . LYS A 1 493 ? 7.635 -0.436 15.742 1.00 90.50 493 LYS A O 1
ATOM 3984 N N . GLU A 1 494 ? 8.704 1.262 16.756 1.00 94.50 494 GLU A N 1
ATOM 3985 C CA . GLU A 1 494 ? 7.569 1.790 17.510 1.00 94.50 494 GLU A CA 1
ATOM 3986 C C . GLU A 1 494 ? 7.532 3.309 17.365 1.00 94.50 494 GLU A C 1
ATOM 3988 O O . GLU A 1 494 ? 8.568 3.970 17.422 1.00 94.50 494 GLU A O 1
ATOM 3993 N N . ILE A 1 495 ? 6.337 3.862 17.179 1.00 96.75 495 ILE A N 1
ATOM 3994 C CA . ILE A 1 495 ? 6.106 5.303 17.170 1.00 96.75 495 ILE A CA 1
ATOM 3995 C C . ILE A 1 495 ? 4.955 5.639 18.114 1.00 96.75 495 ILE A C 1
ATOM 3997 O O . ILE A 1 495 ? 3.889 5.023 18.059 1.00 96.75 495 ILE A O 1
ATOM 4001 N N . ALA A 1 496 ? 5.180 6.604 18.999 1.00 97.12 496 ALA A N 1
ATOM 4002 C CA . ALA A 1 496 ? 4.184 7.107 19.932 1.00 97.12 496 ALA A CA 1
ATOM 4003 C C . ALA A 1 496 ? 3.940 8.596 19.691 1.00 97.12 496 ALA A C 1
ATOM 4005 O O . ALA A 1 496 ? 4.871 9.331 19.378 1.00 97.12 496 ALA A O 1
ATOM 4006 N N . PHE A 1 497 ? 2.695 9.041 19.799 1.00 96.81 497 PHE A N 1
ATOM 4007 C CA . PHE A 1 497 ? 2.300 10.431 19.560 1.00 96.81 497 PHE A CA 1
ATOM 4008 C C . PHE A 1 497 ? 0.961 10.716 20.237 1.00 96.81 497 PHE A C 1
ATOM 4010 O O . PHE A 1 497 ? 0.256 9.801 20.668 1.00 96.81 497 PHE A O 1
ATOM 4017 N N . LYS A 1 498 ? 0.591 11.992 20.331 1.00 95.19 498 LYS A N 1
ATOM 4018 C CA . LYS A 1 498 ? -0.695 12.427 20.874 1.00 95.19 498 LYS A CA 1
ATOM 4019 C C . LYS A 1 498 ? -1.525 13.163 19.839 1.00 95.19 498 LYS A C 1
ATOM 4021 O O . LYS A 1 498 ? -0.991 13.890 19.006 1.00 95.19 498 LYS A O 1
ATOM 4026 N N . MET A 1 499 ? -2.839 12.996 19.943 1.00 94.75 499 MET A N 1
ATOM 4027 C CA . MET A 1 499 ? -3.832 13.675 19.118 1.00 94.75 499 MET A CA 1
ATOM 4028 C C . MET A 1 499 ? -4.893 14.352 19.985 1.00 94.75 499 MET A C 1
ATOM 4030 O O . MET A 1 499 ? -5.150 13.938 21.119 1.00 94.75 499 MET A O 1
ATOM 4034 N N . ASN A 1 500 ? -5.558 15.378 19.456 1.00 92.19 500 ASN A N 1
ATOM 4035 C CA . ASN A 1 500 ? -6.698 16.003 20.136 1.00 92.19 500 ASN A CA 1
ATOM 4036 C C . ASN A 1 500 ? -7.995 15.174 20.028 1.00 92.19 500 ASN A C 1
ATOM 4038 O O . ASN A 1 500 ? -8.995 15.531 20.635 1.00 92.19 500 ASN A O 1
ATOM 4042 N N . GLY A 1 501 ? -8.008 14.062 19.300 1.00 93.44 501 GLY A N 1
ATOM 4043 C CA . GLY A 1 501 ? -9.198 13.251 19.076 1.00 93.44 501 GLY A CA 1
ATOM 4044 C C . GLY A 1 501 ? -8.849 11.870 18.538 1.00 93.44 501 GLY A C 1
ATOM 4045 O O . GLY A 1 501 ? -7.686 11.472 18.513 1.00 93.44 501 GLY A O 1
ATOM 4046 N N . PHE A 1 502 ? -9.877 11.139 18.122 1.00 95.25 502 PHE A N 1
ATOM 4047 C CA . PHE A 1 502 ? -9.750 9.844 17.457 1.00 95.25 502 PHE A CA 1
ATOM 4048 C C . PHE A 1 502 ? -9.858 10.055 15.945 1.00 95.25 502 PHE A C 1
ATOM 4050 O O . PHE A 1 502 ? -10.845 10.622 15.477 1.00 95.25 502 PHE A O 1
ATOM 4057 N N . PHE A 1 503 ? -8.839 9.629 15.198 1.00 96.06 503 PHE A N 1
ATOM 4058 C CA . PHE A 1 503 ? -8.741 9.855 13.757 1.00 96.06 503 PHE A CA 1
ATOM 4059 C C . PHE A 1 503 ? -8.277 8.604 13.016 1.00 96.06 503 PHE A C 1
ATOM 4061 O O . PHE A 1 503 ? -7.550 7.765 13.551 1.00 96.06 503 PHE A O 1
ATOM 4068 N N . THR A 1 504 ? -8.623 8.532 11.733 1.00 97.38 504 THR A N 1
ATOM 4069 C CA . THR A 1 504 ? -7.916 7.671 10.786 1.00 97.38 504 THR A CA 1
ATOM 4070 C C . THR A 1 504 ? -6.567 8.303 10.464 1.00 97.38 504 THR A C 1
ATOM 4072 O O . THR A 1 504 ? -6.517 9.478 10.099 1.00 97.38 504 THR A O 1
ATOM 4075 N N . ILE A 1 505 ? -5.485 7.536 10.561 1.00 97.75 505 ILE A N 1
ATOM 4076 C CA . ILE A 1 505 ? -4.133 8.003 10.254 1.00 97.75 505 ILE A CA 1
ATOM 4077 C C . ILE A 1 505 ? -3.408 7.073 9.282 1.00 97.75 505 ILE A C 1
ATOM 4079 O O . ILE A 1 505 ? -3.747 5.895 9.139 1.00 97.75 505 ILE A O 1
ATOM 4083 N N . THR A 1 506 ? -2.343 7.594 8.687 1.00 97.56 506 THR A N 1
ATOM 4084 C CA . THR A 1 506 ? -1.337 6.821 7.960 1.00 97.56 506 THR A CA 1
ATOM 4085 C C . THR A 1 506 ? 0.062 7.282 8.348 1.00 97.56 506 THR A C 1
ATOM 4087 O O . THR A 1 506 ? 0.256 8.404 8.823 1.00 97.56 506 THR A O 1
ATOM 4090 N N . LEU A 1 507 ? 1.037 6.408 8.117 1.00 97.50 507 LEU A N 1
ATOM 4091 C CA . LEU A 1 507 ? 2.451 6.760 8.140 1.00 97.50 507 LEU A CA 1
ATOM 4092 C C . LEU A 1 507 ? 2.903 7.065 6.713 1.00 97.50 507 LEU A C 1
ATOM 4094 O O . LEU A 1 507 ? 2.468 6.409 5.763 1.00 97.50 507 LEU A O 1
ATOM 4098 N N . LEU A 1 508 ? 3.747 8.077 6.565 1.00 96.56 508 LEU A N 1
ATOM 4099 C CA . LEU A 1 508 ? 4.213 8.598 5.290 1.00 96.56 508 LEU A CA 1
ATOM 4100 C C . LEU A 1 508 ? 5.737 8.611 5.264 1.00 96.56 508 LEU A C 1
ATOM 4102 O O . LEU A 1 508 ? 6.391 8.950 6.251 1.00 96.56 508 LEU A O 1
ATOM 4106 N N . GLN A 1 509 ? 6.298 8.300 4.104 1.00 94.75 509 GLN A N 1
ATOM 4107 C CA . GLN A 1 509 ? 7.711 8.515 3.814 1.00 94.75 509 GLN A CA 1
ATOM 4108 C C . GLN A 1 509 ? 7.854 9.326 2.538 1.00 94.75 509 GLN A C 1
ATOM 4110 O O . GLN A 1 509 ? 6.993 9.263 1.658 1.00 94.75 509 GLN A O 1
ATOM 4115 N N . ASP A 1 510 ? 8.942 10.083 2.439 1.00 95.12 510 ASP A N 1
ATOM 4116 C CA . ASP A 1 510 ? 9.275 10.770 1.199 1.00 95.12 510 ASP A CA 1
ATOM 4117 C C . ASP A 1 510 ? 9.493 9.713 0.096 1.00 95.12 510 ASP A C 1
ATOM 4119 O O . ASP A 1 510 ? 10.272 8.761 0.227 1.00 95.12 510 ASP A O 1
ATOM 4123 N N . ALA A 1 511 ? 8.716 9.837 -0.980 1.00 93.81 511 ALA A N 1
ATOM 4124 C CA . ALA A 1 511 ? 8.684 8.891 -2.084 1.00 93.81 511 ALA A CA 1
ATOM 4125 C C . ALA A 1 511 ? 9.997 8.901 -2.882 1.00 93.81 511 ALA A C 1
ATOM 4127 O O . ALA A 1 511 ? 10.223 8.003 -3.696 1.00 93.81 511 ALA A O 1
ATOM 4128 N N . HIS A 1 512 ? 10.863 9.889 -2.660 1.00 94.06 512 HIS A N 1
ATOM 4129 C CA . HIS A 1 512 ? 12.101 10.127 -3.382 1.00 94.06 512 HIS A CA 1
ATOM 4130 C C . HIS A 1 512 ? 13.362 9.912 -2.552 1.00 94.06 512 HIS A C 1
ATOM 4132 O O . HIS A 1 512 ? 14.443 10.141 -3.081 1.00 94.06 512 HIS A O 1
ATOM 4138 N N . LEU A 1 513 ? 13.273 9.367 -1.332 1.00 92.75 513 LEU A N 1
ATOM 4139 C CA . LEU A 1 513 ? 14.441 9.070 -0.475 1.00 92.75 513 LEU A CA 1
ATOM 4140 C C . LEU A 1 513 ? 15.558 8.284 -1.180 1.00 92.75 513 LEU A C 1
ATOM 4142 O O . LEU A 1 513 ? 16.744 8.488 -0.929 1.00 92.75 513 LEU A O 1
ATOM 4146 N N . ASN A 1 514 ? 15.182 7.368 -2.073 1.00 93.31 514 ASN A N 1
ATOM 4147 C CA . ASN A 1 514 ? 16.113 6.521 -2.817 1.00 93.31 514 ASN A CA 1
ATOM 4148 C C . ASN A 1 514 ? 16.480 7.079 -4.205 1.00 93.31 514 ASN A C 1
ATOM 4150 O O . ASN A 1 514 ? 17.030 6.356 -5.038 1.00 93.31 514 ASN A O 1
ATOM 4154 N N . MET A 1 515 ? 16.170 8.348 -4.469 1.00 92.44 515 MET A N 1
ATOM 4155 C CA . MET A 1 515 ? 16.429 9.047 -5.724 1.00 92.44 515 MET A CA 1
ATOM 4156 C C . MET A 1 515 ? 17.163 10.380 -5.452 1.00 92.44 515 MET A C 1
ATOM 4158 O O . MET A 1 515 ? 16.879 11.049 -4.465 1.00 92.44 515 MET A O 1
ATOM 4162 N N . PRO A 1 516 ? 18.102 10.810 -6.316 1.00 92.12 516 PRO A N 1
ATOM 4163 C CA . PRO A 1 516 ? 18.557 10.133 -7.527 1.00 92.12 516 PRO A CA 1
ATOM 4164 C C . PRO A 1 516 ? 19.419 8.904 -7.200 1.00 92.12 516 PRO A C 1
ATOM 4166 O O . PRO A 1 516 ? 20.038 8.822 -6.141 1.00 92.12 516 PRO A O 1
ATOM 4169 N N . TYR A 1 517 ? 19.474 7.938 -8.119 1.00 93.75 517 TYR A N 1
ATOM 4170 C CA . TYR A 1 517 ? 20.331 6.764 -7.936 1.00 93.75 517 TYR A CA 1
ATOM 4171 C C . TYR A 1 517 ? 21.811 7.150 -8.005 1.00 93.75 517 TYR A C 1
ATOM 4173 O O . TYR A 1 517 ? 22.211 7.982 -8.823 1.00 93.75 517 TYR A O 1
ATOM 4181 N N . GLN A 1 518 ? 22.638 6.484 -7.203 1.00 93.56 518 GLN A N 1
ATOM 4182 C CA . GLN A 1 518 ? 24.092 6.625 -7.253 1.00 93.56 518 GLN A CA 1
ATOM 4183 C C . GLN A 1 518 ? 24.682 5.868 -8.445 1.00 93.56 518 GLN A C 1
ATOM 4185 O O . GLN A 1 518 ? 25.612 6.343 -9.095 1.00 93.56 518 GLN A O 1
ATOM 4190 N N . SER A 1 519 ? 24.145 4.680 -8.736 1.00 95.12 519 SER A N 1
ATOM 4191 C CA . SER A 1 519 ? 24.510 3.895 -9.912 1.00 95.12 519 SER A CA 1
ATOM 4192 C C . SER A 1 519 ? 23.426 2.892 -10.291 1.00 95.12 519 SER A C 1
ATOM 4194 O O . SER A 1 519 ? 22.598 2.521 -9.466 1.00 95.12 519 SER A O 1
ATOM 4196 N N . TRP A 1 520 ? 23.444 2.440 -11.542 1.00 96.19 520 TRP A N 1
ATOM 4197 C CA . TRP A 1 520 ? 22.681 1.276 -11.987 1.00 96.19 520 TRP A CA 1
ATOM 4198 C C . TRP A 1 520 ? 23.477 0.471 -13.018 1.00 96.19 520 TRP A C 1
ATOM 4200 O O . TRP A 1 520 ? 24.289 1.035 -13.764 1.00 96.19 520 TRP A O 1
ATOM 4210 N N . GLU A 1 521 ? 23.241 -0.838 -13.065 1.00 96.75 521 GLU A N 1
ATOM 4211 C CA . GLU A 1 521 ? 23.861 -1.766 -14.010 1.00 96.75 521 GLU A CA 1
ATOM 4212 C C . GLU A 1 521 ? 22.877 -2.875 -14.412 1.00 96.75 521 GLU A C 1
ATOM 4214 O O . GLU A 1 521 ? 22.325 -3.563 -13.562 1.00 96.75 521 GLU A O 1
ATOM 4219 N N . LEU A 1 522 ? 22.682 -3.069 -15.715 1.00 96.31 522 LEU A N 1
ATOM 4220 C CA . LEU A 1 522 ? 21.940 -4.177 -16.314 1.00 96.31 522 LEU A CA 1
ATOM 4221 C C . LEU A 1 522 ? 22.937 -5.120 -16.989 1.00 96.31 522 LEU A C 1
ATOM 4223 O O . LEU A 1 522 ? 23.674 -4.695 -17.878 1.00 96.31 522 LEU A O 1
ATOM 4227 N N . ARG A 1 523 ? 22.961 -6.394 -16.597 1.00 95.19 523 ARG A N 1
ATOM 4228 C CA . ARG A 1 523 ? 23.877 -7.405 -17.145 1.00 95.19 523 ARG A CA 1
ATOM 4229 C C . ARG A 1 523 ? 23.111 -8.621 -17.657 1.00 95.19 523 ARG A C 1
ATOM 4231 O O . ARG A 1 523 ? 22.265 -9.121 -16.921 1.00 95.19 523 ARG A O 1
ATOM 4238 N N . PRO A 1 524 ? 23.432 -9.154 -18.845 1.00 94.81 524 PRO A N 1
ATOM 4239 C CA . PRO A 1 524 ? 22.892 -10.437 -19.273 1.00 94.81 524 PRO A CA 1
ATOM 4240 C C . PRO A 1 524 ? 23.431 -11.564 -18.396 1.00 94.81 524 PRO A C 1
ATOM 4242 O O . PRO A 1 524 ? 24.621 -11.599 -18.074 1.00 94.81 524 PRO A O 1
ATOM 4245 N N . THR A 1 525 ? 22.559 -12.504 -18.052 1.00 92.19 525 THR A N 1
ATOM 4246 C CA . THR A 1 525 ? 22.920 -13.735 -17.332 1.00 92.19 525 THR A CA 1
ATOM 4247 C C . THR A 1 525 ? 22.669 -14.988 -18.168 1.00 92.19 525 THR A C 1
ATOM 4249 O O . THR A 1 525 ? 23.273 -16.023 -17.897 1.00 92.19 525 THR A O 1
ATOM 4252 N N . GLY A 1 526 ? 21.844 -14.892 -19.213 1.00 86.81 526 GLY A N 1
ATOM 4253 C CA . GLY A 1 526 ? 21.516 -15.989 -20.116 1.00 86.81 526 GLY A CA 1
ATOM 4254 C C . GLY A 1 526 ? 20.652 -15.530 -21.292 1.00 86.81 526 GLY A C 1
ATOM 4255 O O . GLY A 1 526 ? 20.460 -14.333 -21.515 1.00 86.81 526 GLY A O 1
ATOM 4256 N N . LEU A 1 527 ? 20.122 -16.489 -22.055 1.00 83.44 527 LEU A N 1
ATOM 4257 C CA . LEU A 1 527 ? 19.148 -16.204 -23.110 1.00 83.44 527 LEU A CA 1
ATOM 4258 C C . LEU A 1 527 ? 17.828 -15.748 -22.470 1.00 83.44 527 LEU A C 1
ATOM 4260 O O . LEU A 1 527 ? 17.265 -16.481 -21.662 1.00 83.44 527 LEU A O 1
ATOM 4264 N N . ASP A 1 528 ? 17.351 -14.554 -22.832 1.00 83.81 528 ASP A N 1
ATOM 4265 C CA . ASP A 1 528 ? 16.160 -13.906 -22.253 1.00 83.81 528 ASP A CA 1
ATOM 4266 C C . ASP A 1 528 ? 16.216 -13.721 -20.721 1.00 83.81 528 ASP A C 1
ATOM 4268 O O . ASP A 1 528 ? 15.180 -13.622 -20.055 1.00 83.81 528 ASP A O 1
ATOM 4272 N N . GLU A 1 529 ? 17.434 -13.661 -20.168 1.00 91.94 529 GLU A N 1
ATOM 4273 C CA . GLU A 1 529 ? 17.699 -13.490 -18.742 1.00 91.94 529 GLU A CA 1
ATOM 4274 C C . GLU A 1 529 ? 18.714 -12.367 -18.496 1.00 91.94 529 GLU A C 1
ATOM 4276 O O . GLU A 1 529 ? 19.771 -12.294 -19.134 1.00 91.94 529 GLU A O 1
ATOM 4281 N N . ALA A 1 530 ? 18.407 -11.497 -17.538 1.00 94.25 530 ALA A N 1
ATOM 4282 C CA . ALA A 1 530 ? 19.283 -10.406 -17.139 1.00 94.25 530 ALA A CA 1
ATOM 4283 C C . ALA A 1 530 ? 19.175 -10.127 -15.640 1.00 94.25 530 ALA A C 1
ATOM 4285 O O . ALA A 1 530 ? 18.154 -10.394 -15.016 1.00 94.25 530 ALA A O 1
ATOM 4286 N N . SER A 1 531 ? 20.216 -9.530 -15.073 1.00 95.62 531 SER A N 1
ATOM 4287 C CA . SER A 1 531 ? 20.223 -9.022 -13.707 1.00 95.62 531 SER A CA 1
ATOM 4288 C C . SER A 1 531 ? 20.390 -7.508 -13.726 1.00 95.62 531 SER A C 1
ATOM 4290 O O . SER A 1 531 ? 21.261 -6.980 -14.422 1.00 95.62 531 SER A O 1
ATOM 4292 N N . PHE A 1 532 ? 19.543 -6.807 -12.982 1.00 96.50 532 PHE A N 1
ATOM 4293 C CA . PHE A 1 532 ? 19.505 -5.357 -12.891 1.00 96.50 532 PHE A CA 1
ATOM 4294 C C . PHE A 1 532 ? 19.770 -4.916 -11.455 1.00 96.50 532 PHE A C 1
ATOM 4296 O O . PHE A 1 532 ? 18.976 -5.188 -10.559 1.00 96.50 532 PHE A O 1
ATOM 4303 N N . CYS A 1 533 ? 20.893 -4.240 -11.238 1.00 96.94 533 CYS A N 1
ATOM 4304 C CA . CYS A 1 533 ? 21.287 -3.701 -9.946 1.00 96.94 533 CYS A CA 1
ATOM 4305 C C . CYS A 1 533 ? 21.117 -2.180 -9.927 1.00 96.94 533 CYS A C 1
ATOM 4307 O O . CYS A 1 533 ? 21.525 -1.493 -10.868 1.00 96.94 533 CYS A O 1
ATOM 4309 N N . ILE A 1 534 ? 20.533 -1.658 -8.851 1.00 96.94 534 ILE A N 1
ATOM 4310 C CA . ILE A 1 534 ? 20.397 -0.229 -8.571 1.00 96.94 534 ILE A CA 1
ATOM 4311 C C . ILE A 1 534 ? 21.011 0.047 -7.201 1.00 96.94 534 ILE A C 1
ATOM 4313 O O . ILE A 1 534 ? 20.610 -0.545 -6.201 1.00 96.94 534 ILE A O 1
ATOM 4317 N N . LEU A 1 535 ? 21.937 1.000 -7.157 1.00 95.62 535 LEU A N 1
ATOM 4318 C CA . LEU A 1 535 ? 22.488 1.548 -5.925 1.00 95.62 535 LEU A CA 1
ATOM 4319 C C . LEU A 1 535 ? 21.859 2.915 -5.653 1.00 95.62 535 LEU A C 1
ATOM 4321 O O . LEU A 1 535 ? 21.988 3.846 -6.456 1.00 95.62 535 LEU A O 1
ATOM 4325 N N . THR A 1 536 ? 21.201 3.036 -4.510 1.00 94.75 536 THR A N 1
ATOM 4326 C CA . THR A 1 536 ? 20.562 4.254 -4.007 1.00 94.75 536 THR A CA 1
ATOM 4327 C C . THR A 1 536 ? 21.371 4.814 -2.834 1.00 94.75 536 THR A C 1
ATOM 4329 O O . THR A 1 536 ? 22.435 4.301 -2.490 1.00 94.75 536 THR A O 1
ATOM 4332 N N . THR A 1 537 ? 20.886 5.886 -2.208 1.00 91.00 537 THR A N 1
ATOM 4333 C CA . THR A 1 537 ? 21.503 6.442 -0.995 1.00 91.00 537 THR A CA 1
ATOM 4334 C C . THR A 1 537 ? 21.469 5.473 0.191 1.00 91.00 537 THR A C 1
ATOM 4336 O O . THR A 1 537 ? 22.424 5.437 0.966 1.00 91.00 537 THR A O 1
ATOM 4339 N N . PHE A 1 538 ? 20.395 4.690 0.332 1.00 90.56 538 PHE A N 1
ATOM 4340 C CA . PHE A 1 538 ? 20.146 3.860 1.517 1.00 90.56 538 PHE A CA 1
ATOM 4341 C C . PHE A 1 538 ? 20.171 2.352 1.247 1.00 90.56 538 PHE A C 1
ATOM 4343 O O . PHE A 1 538 ? 20.158 1.568 2.200 1.00 90.56 538 PHE A O 1
ATOM 4350 N N . ALA A 1 539 ? 20.179 1.934 -0.022 1.00 91.75 539 ALA A N 1
ATOM 4351 C CA . ALA A 1 539 ? 20.082 0.530 -0.378 1.00 91.75 539 ALA A CA 1
ATOM 4352 C C . ALA A 1 539 ? 20.761 0.174 -1.705 1.00 91.75 539 ALA A C 1
ATOM 4354 O O . ALA A 1 539 ? 20.816 0.964 -2.645 1.00 91.75 539 ALA A O 1
ATOM 4355 N N . GLU A 1 540 ? 21.198 -1.076 -1.800 1.00 93.69 540 GLU A N 1
ATOM 4356 C CA . GLU A 1 540 ? 21.519 -1.745 -3.057 1.00 93.69 540 GLU A CA 1
ATOM 4357 C C . GLU A 1 540 ? 20.438 -2.792 -3.338 1.00 93.69 540 GLU A C 1
ATOM 4359 O O . GLU A 1 540 ? 20.176 -3.669 -2.511 1.00 93.69 540 GLU A O 1
ATOM 4364 N N . VAL A 1 541 ? 19.780 -2.682 -4.491 1.00 94.75 541 VAL A N 1
ATOM 4365 C CA . VAL A 1 541 ? 18.652 -3.535 -4.875 1.00 94.75 541 VAL A CA 1
ATOM 4366 C C . VAL A 1 541 ? 18.984 -4.258 -6.171 1.00 94.75 541 VAL A C 1
ATOM 4368 O O . VAL A 1 541 ? 19.297 -3.620 -7.176 1.00 94.75 541 VAL A O 1
ATOM 4371 N N . GLN A 1 542 ? 18.877 -5.586 -6.158 1.00 95.75 542 GLN A N 1
ATOM 4372 C CA . GLN A 1 542 ? 19.089 -6.431 -7.329 1.00 95.75 542 GLN A CA 1
ATOM 4373 C C . GLN A 1 542 ? 17.789 -7.115 -7.745 1.00 95.75 542 GLN A C 1
ATOM 4375 O O . GLN A 1 542 ? 17.132 -7.791 -6.946 1.00 95.75 542 GLN A O 1
ATOM 4380 N N . PHE A 1 543 ? 17.472 -6.992 -9.027 1.00 96.81 543 PHE A N 1
ATOM 4381 C CA . PHE A 1 543 ? 16.391 -7.696 -9.692 1.00 96.81 543 PHE A CA 1
ATOM 4382 C C . PHE A 1 543 ? 16.946 -8.702 -10.682 1.00 96.81 543 PHE A C 1
ATOM 4384 O O . PHE A 1 543 ? 17.833 -8.367 -11.462 1.00 96.81 543 PHE A O 1
ATOM 4391 N N . ASP A 1 544 ? 16.368 -9.892 -10.710 1.00 96.38 544 ASP A N 1
ATOM 4392 C CA . ASP A 1 544 ? 16.594 -10.831 -11.801 1.00 96.38 544 ASP A CA 1
ATOM 4393 C C . ASP A 1 544 ? 15.368 -10.826 -12.712 1.00 96.38 544 ASP A C 1
ATOM 4395 O O . ASP A 1 544 ? 14.225 -10.768 -12.257 1.00 96.38 544 ASP A O 1
ATOM 4399 N N . ILE A 1 545 ? 15.622 -10.832 -14.012 1.00 94.75 545 ILE A N 1
ATOM 4400 C CA . ILE A 1 545 ? 14.642 -10.683 -15.080 1.00 94.75 545 ILE A CA 1
ATOM 4401 C C . ILE A 1 545 ? 14.717 -11.943 -15.925 1.00 94.75 545 ILE A C 1
ATOM 4403 O O . ILE A 1 545 ? 15.804 -12.347 -16.339 1.00 94.75 545 ILE A O 1
ATOM 4407 N N . LYS A 1 546 ? 13.563 -12.547 -16.196 1.00 91.12 546 LYS A N 1
ATOM 4408 C CA . LYS A 1 546 ? 13.450 -13.744 -17.022 1.00 91.12 546 LYS A CA 1
ATOM 4409 C C . LYS A 1 546 ? 12.163 -13.705 -17.824 1.00 91.12 546 LYS A C 1
ATOM 4411 O O . LYS A 1 546 ? 11.071 -13.722 -17.260 1.00 91.12 546 LYS A O 1
ATOM 4416 N N . VAL A 1 547 ? 12.282 -13.723 -19.150 1.00 85.69 547 VAL A N 1
ATOM 4417 C CA . VAL A 1 547 ? 11.139 -13.743 -20.079 1.00 85.69 547 VAL A CA 1
ATOM 4418 C C . VAL A 1 547 ? 10.159 -12.580 -19.820 1.00 85.69 547 VAL A C 1
ATOM 4420 O O . VAL A 1 547 ? 10.380 -11.479 -20.313 1.00 85.69 547 VAL A O 1
ATOM 4423 N N . ASN A 1 548 ? 9.072 -12.806 -19.071 1.00 83.88 548 ASN A N 1
ATOM 4424 C CA . ASN A 1 548 ? 8.026 -11.820 -18.763 1.00 83.88 548 ASN A CA 1
ATOM 4425 C C . ASN A 1 548 ? 7.844 -11.615 -17.245 1.00 83.88 548 ASN A C 1
ATOM 4427 O O . ASN A 1 548 ? 6.842 -11.051 -16.804 1.00 83.88 548 ASN A O 1
ATOM 4431 N N . GLU A 1 549 ? 8.797 -12.091 -16.448 1.00 90.75 549 GLU A N 1
ATOM 4432 C CA . GLU A 1 549 ? 8.771 -12.027 -14.994 1.00 90.75 549 GLU A CA 1
ATOM 4433 C C . GLU A 1 549 ? 10.049 -11.384 -14.457 1.00 90.75 549 GLU A C 1
ATOM 4435 O O . GLU A 1 549 ? 11.122 -11.446 -15.064 1.00 90.75 549 GLU A O 1
ATOM 4440 N N . CYS A 1 550 ? 9.914 -10.772 -13.289 1.00 94.69 550 CYS A N 1
ATOM 4441 C CA . CYS A 1 550 ? 10.995 -10.206 -12.511 1.00 94.69 550 CYS A CA 1
ATOM 4442 C C . CYS A 1 550 ? 10.928 -10.758 -11.086 1.00 94.69 550 CYS A C 1
ATOM 4444 O O . CYS A 1 550 ? 9.858 -11.098 -10.578 1.00 94.69 550 CYS A O 1
ATOM 4446 N N . MET A 1 551 ? 12.071 -10.793 -10.420 1.00 95.88 551 MET A N 1
ATOM 4447 C CA . MET A 1 551 ? 12.205 -11.236 -9.041 1.00 95.88 551 MET A CA 1
ATOM 4448 C C . MET A 1 551 ? 13.102 -10.266 -8.280 1.00 95.88 551 MET A C 1
ATOM 4450 O O . MET A 1 551 ? 14.156 -9.877 -8.779 1.00 95.88 551 MET A O 1
ATOM 4454 N N . LEU A 1 552 ? 12.728 -9.913 -7.047 1.00 95.56 552 LEU A N 1
ATOM 4455 C CA . LEU A 1 552 ? 13.649 -9.261 -6.114 1.00 95.56 552 LEU A CA 1
ATOM 4456 C C . LEU A 1 552 ? 14.661 -10.302 -5.608 1.00 95.56 552 LEU A C 1
ATOM 4458 O O . LEU A 1 552 ? 14.315 -11.159 -4.789 1.00 95.56 552 LEU A O 1
ATOM 4462 N N . ALA A 1 553 ? 15.894 -10.244 -6.108 1.00 93.00 553 ALA A N 1
ATOM 4463 C CA . ALA A 1 553 ? 16.948 -11.212 -5.804 1.00 93.00 553 ALA A CA 1
ATOM 4464 C C . ALA A 1 553 ? 17.619 -10.913 -4.455 1.00 93.00 553 ALA A C 1
ATOM 4466 O O . ALA A 1 553 ? 17.750 -11.783 -3.582 1.00 93.00 553 ALA A O 1
ATOM 4467 N N . SER A 1 554 ? 17.995 -9.653 -4.246 1.00 90.50 554 SER A N 1
ATOM 4468 C CA . SER A 1 554 ? 18.559 -9.182 -2.985 1.00 90.50 554 SER A CA 1
ATOM 4469 C C . SER A 1 554 ? 18.273 -7.709 -2.754 1.00 90.50 554 SER A C 1
ATOM 4471 O O . SER A 1 554 ? 18.167 -6.918 -3.689 1.00 90.50 554 SER A O 1
ATOM 4473 N N . ILE A 1 555 ? 18.190 -7.362 -1.477 1.00 89.69 555 ILE A N 1
ATOM 4474 C CA . ILE A 1 555 ? 18.175 -5.997 -0.984 1.00 89.69 555 ILE A CA 1
ATOM 4475 C C . ILE A 1 555 ? 19.180 -5.921 0.158 1.00 89.69 555 ILE A C 1
ATOM 4477 O O . ILE A 1 555 ? 19.134 -6.736 1.078 1.00 89.69 555 ILE A O 1
ATOM 4481 N N . THR A 1 556 ? 20.097 -4.970 0.070 1.00 87.06 556 THR A N 1
ATOM 4482 C CA . THR A 1 556 ? 21.080 -4.698 1.115 1.00 87.06 556 THR A CA 1
ATOM 4483 C C . THR A 1 556 ? 20.851 -3.275 1.585 1.00 87.06 556 THR A C 1
ATOM 4485 O O . THR A 1 556 ? 20.955 -2.347 0.787 1.00 87.06 556 THR A O 1
ATOM 4488 N N . THR A 1 557 ? 20.523 -3.096 2.861 1.00 82.69 557 THR A N 1
ATOM 4489 C CA . THR A 1 557 ? 20.470 -1.779 3.509 1.00 82.69 557 THR A CA 1
ATOM 4490 C C . THR A 1 557 ? 21.593 -1.679 4.536 1.00 82.69 557 THR A C 1
ATOM 4492 O O . THR A 1 557 ? 22.253 -2.669 4.856 1.00 82.69 557 THR A O 1
ATOM 4495 N N . ASN A 1 558 ? 21.819 -0.482 5.071 1.00 69.25 558 ASN A N 1
ATOM 4496 C CA . ASN A 1 558 ? 22.864 -0.261 6.071 1.00 69.25 558 ASN A CA 1
ATOM 4497 C C . ASN A 1 558 ? 22.613 -0.988 7.407 1.00 69.25 558 ASN A C 1
ATOM 4499 O O . ASN A 1 558 ? 23.541 -1.087 8.208 1.00 69.25 558 ASN A O 1
ATOM 4503 N N . GLU A 1 559 ? 21.392 -1.474 7.663 1.00 62.28 559 GLU A N 1
ATOM 4504 C CA . GLU A 1 559 ? 20.973 -1.877 9.012 1.00 62.28 559 GLU A CA 1
ATOM 4505 C C . GLU A 1 559 ? 20.428 -3.311 9.135 1.00 62.28 559 GLU A C 1
ATOM 4507 O O . GLU A 1 559 ? 20.538 -3.861 10.225 1.00 62.28 559 GLU A O 1
ATOM 4512 N N . ASP A 1 560 ? 19.946 -3.972 8.068 1.00 61.34 560 ASP A N 1
ATOM 4513 C CA . ASP A 1 560 ? 19.360 -5.323 8.186 1.00 61.34 560 ASP A CA 1
ATOM 4514 C C . ASP A 1 560 ? 19.540 -6.217 6.942 1.00 61.34 560 ASP A C 1
ATOM 4516 O O . ASP A 1 560 ? 19.351 -5.792 5.802 1.00 61.34 560 ASP A O 1
ATOM 4520 N N . SER A 1 561 ? 19.825 -7.507 7.174 1.00 56.94 561 SER A N 1
ATOM 4521 C CA . SER A 1 561 ? 19.996 -8.533 6.125 1.00 56.94 561 SER A CA 1
ATOM 4522 C C . SER A 1 561 ? 18.716 -9.325 5.794 1.00 56.94 561 SER A C 1
ATOM 4524 O O . SER A 1 561 ? 18.658 -9.960 4.737 1.00 56.94 561 SER A O 1
ATOM 4526 N N . ASP A 1 562 ? 17.705 -9.309 6.672 1.00 65.69 562 ASP A N 1
ATOM 4527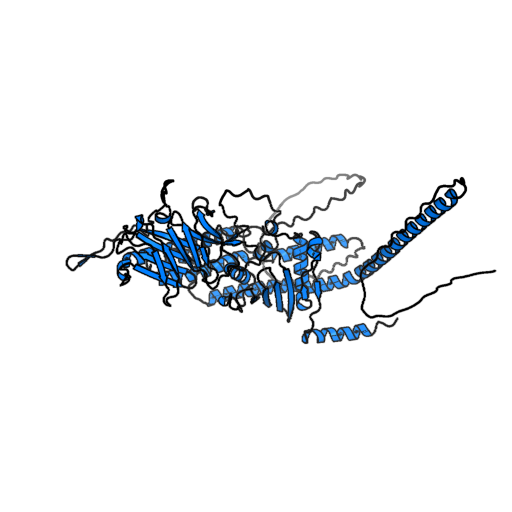 C CA . ASP A 1 562 ? 16.499 -10.159 6.572 1.00 65.69 562 ASP A CA 1
ATOM 4528 C C . ASP A 1 562 ? 15.245 -9.395 6.096 1.00 65.69 562 ASP A C 1
ATOM 4530 O O . ASP A 1 562 ? 14.114 -9.878 6.201 1.00 65.69 562 ASP A O 1
ATOM 4534 N N . LEU A 1 563 ? 15.429 -8.193 5.544 1.00 70.75 563 LEU A N 1
ATOM 4535 C CA . LEU A 1 563 ? 14.330 -7.371 5.044 1.00 70.75 563 LEU A CA 1
ATOM 4536 C C . LEU A 1 563 ? 13.627 -8.040 3.855 1.00 70.75 563 LEU A C 1
ATOM 4538 O O . LEU A 1 563 ? 14.254 -8.634 2.976 1.00 70.75 563 LEU A O 1
ATOM 4542 N N . LEU A 1 564 ? 12.301 -7.881 3.806 1.00 79.19 564 LEU A N 1
ATOM 4543 C CA . LEU A 1 564 ? 11.465 -8.256 2.659 1.00 79.19 564 LEU A CA 1
ATOM 4544 C C . LEU A 1 564 ? 11.466 -9.755 2.313 1.00 79.19 564 LEU A C 1
ATOM 4546 O O . LEU A 1 564 ? 11.222 -10.125 1.162 1.00 79.19 564 LEU A O 1
ATOM 4550 N N . ALA A 1 565 ? 11.677 -10.631 3.301 1.00 80.94 565 ALA A N 1
ATOM 4551 C CA . ALA A 1 565 ? 11.664 -12.086 3.113 1.00 80.94 565 ALA A CA 1
ATOM 4552 C C . ALA A 1 565 ? 10.384 -12.611 2.429 1.00 80.94 565 ALA A C 1
ATOM 4554 O O . ALA A 1 565 ? 10.429 -13.601 1.705 1.00 80.94 565 ALA A O 1
ATOM 4555 N N . GLU A 1 566 ? 9.247 -11.932 2.616 1.00 83.19 566 GLU A N 1
ATOM 4556 C CA . GLU A 1 566 ? 7.973 -12.309 1.997 1.00 83.19 566 GLU A CA 1
ATOM 4557 C C . GLU A 1 566 ? 7.937 -12.106 0.478 1.00 83.19 566 GLU A C 1
ATOM 4559 O O . GLU A 1 566 ? 7.181 -12.807 -0.192 1.00 83.19 566 GLU A O 1
ATOM 4564 N N . ILE A 1 567 ? 8.707 -11.166 -0.076 1.00 88.31 567 ILE A N 1
ATOM 4565 C CA . ILE A 1 567 ? 8.698 -10.848 -1.516 1.00 88.31 567 ILE A CA 1
ATOM 4566 C C . ILE A 1 567 ? 9.994 -11.262 -2.221 1.00 88.31 567 ILE A C 1
ATOM 4568 O O . ILE A 1 567 ? 9.998 -11.472 -3.434 1.00 88.31 567 ILE A O 1
ATOM 4572 N N . ARG A 1 568 ? 11.089 -11.422 -1.472 1.00 90.75 568 ARG A N 1
ATOM 4573 C CA . ARG A 1 568 ? 12.381 -11.867 -1.996 1.00 90.75 568 ARG A CA 1
ATOM 4574 C C . ARG A 1 568 ? 12.278 -13.284 -2.565 1.00 90.75 568 ARG A C 1
ATOM 4576 O O . ARG A 1 568 ? 11.670 -14.165 -1.964 1.00 90.75 568 ARG A O 1
ATOM 4583 N N . GLY A 1 569 ? 12.893 -13.515 -3.723 1.00 91.75 569 GLY A N 1
ATOM 4584 C CA . GLY A 1 569 ? 12.929 -14.840 -4.351 1.00 91.75 569 GLY A CA 1
ATOM 4585 C C . GLY A 1 569 ? 11.642 -15.263 -5.077 1.00 91.75 569 GLY A C 1
ATOM 4586 O O . GLY A 1 569 ? 11.580 -16.375 -5.600 1.00 91.75 569 GLY A O 1
ATOM 4587 N N . LYS A 1 570 ? 10.606 -14.413 -5.110 1.00 93.88 570 LYS A N 1
ATOM 4588 C CA . LYS A 1 570 ? 9.350 -14.690 -5.820 1.00 93.88 570 LYS A CA 1
ATOM 4589 C C 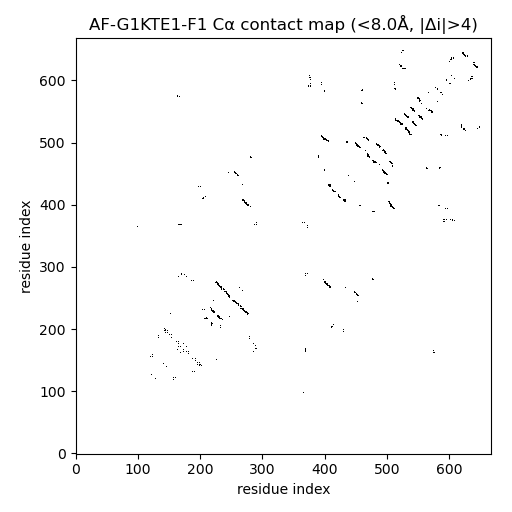. LYS A 1 570 ? 9.368 -14.077 -7.218 1.00 93.88 570 LYS A C 1
ATOM 4591 O O . LYS A 1 570 ? 9.554 -12.871 -7.360 1.00 93.88 570 LYS A O 1
ATOM 4596 N N . TRP A 1 571 ? 9.132 -14.908 -8.229 1.00 94.12 571 TRP A N 1
ATOM 4597 C CA . TRP A 1 571 ? 8.890 -14.457 -9.598 1.00 94.12 571 TRP A CA 1
ATOM 4598 C C . TRP A 1 571 ? 7.491 -13.854 -9.705 1.00 94.12 571 TRP A C 1
ATOM 4600 O O . TRP A 1 571 ? 6.514 -14.439 -9.237 1.00 94.12 571 TRP A O 1
ATOM 4610 N N . MET A 1 572 ? 7.415 -12.654 -10.270 1.00 91.69 572 MET A N 1
ATOM 4611 C CA . MET A 1 572 ? 6.187 -11.885 -10.441 1.00 91.69 572 MET A CA 1
ATOM 4612 C C . MET A 1 572 ? 6.222 -11.156 -11.781 1.00 91.69 572 MET A C 1
ATOM 4614 O O . MET A 1 572 ? 7.289 -10.949 -12.360 1.00 91.69 572 MET A O 1
ATOM 4618 N N . THR A 1 573 ? 5.078 -10.677 -12.266 1.00 87.81 573 THR A N 1
ATOM 4619 C CA . THR A 1 573 ? 5.098 -9.708 -13.369 1.00 87.81 573 THR A CA 1
ATOM 4620 C C . THR A 1 573 ? 5.822 -8.426 -12.920 1.00 87.81 573 THR A C 1
ATOM 4622 O O . THR A 1 573 ? 5.804 -8.099 -11.727 1.00 87.81 573 THR A O 1
ATOM 4625 N N . PRO A 1 574 ? 6.434 -7.656 -13.842 1.00 87.88 574 PRO A N 1
ATOM 4626 C CA . PRO A 1 574 ? 7.125 -6.416 -13.490 1.00 87.88 574 PRO A CA 1
ATOM 4627 C C . PRO A 1 574 ? 6.263 -5.459 -12.660 1.00 87.88 574 PRO A C 1
ATOM 4629 O O . PRO A 1 574 ? 6.738 -4.865 -11.697 1.00 87.88 574 PRO A O 1
ATOM 4632 N N . LEU A 1 575 ? 4.974 -5.347 -12.991 1.00 84.69 575 LEU A N 1
ATOM 4633 C CA . LEU A 1 575 ? 4.051 -4.468 -12.286 1.00 84.69 575 LEU A CA 1
ATOM 4634 C C . LEU A 1 575 ? 3.722 -4.964 -10.868 1.00 84.69 575 LEU A C 1
ATOM 4636 O O . LEU A 1 575 ? 3.771 -4.163 -9.935 1.00 84.69 575 LEU A O 1
ATOM 4640 N N . CYS A 1 576 ? 3.442 -6.261 -10.687 1.00 87.69 576 CYS A N 1
ATOM 4641 C CA . CYS A 1 576 ? 3.238 -6.842 -9.355 1.00 87.69 576 CYS A CA 1
ATOM 4642 C C . CYS A 1 576 ? 4.464 -6.610 -8.464 1.00 87.69 576 CYS A C 1
ATOM 4644 O O . CYS A 1 576 ? 4.323 -6.215 -7.308 1.00 87.69 576 CYS A O 1
ATOM 4646 N N . LEU A 1 577 ? 5.668 -6.776 -9.021 1.00 91.94 577 LEU A N 1
ATOM 4647 C CA . LEU A 1 577 ? 6.909 -6.531 -8.296 1.00 91.94 577 LEU A CA 1
ATOM 4648 C C . LEU A 1 577 ? 7.062 -5.057 -7.894 1.00 91.94 577 LEU A C 1
ATOM 4650 O O . LEU A 1 577 ? 7.384 -4.776 -6.743 1.00 91.94 577 LEU A O 1
ATOM 4654 N N . ILE A 1 578 ? 6.792 -4.117 -8.809 1.00 90.38 578 ILE A N 1
ATOM 4655 C CA . ILE A 1 578 ? 6.820 -2.673 -8.519 1.00 90.38 578 ILE A CA 1
ATOM 4656 C C . ILE A 1 578 ? 5.881 -2.341 -7.354 1.00 90.38 578 ILE A C 1
ATOM 4658 O O . ILE A 1 578 ? 6.287 -1.661 -6.410 1.00 90.38 578 ILE A O 1
ATOM 4662 N N . LEU A 1 579 ? 4.636 -2.825 -7.399 1.00 87.69 579 LEU A N 1
ATOM 4663 C CA . LEU A 1 579 ? 3.645 -2.574 -6.351 1.00 87.69 579 LEU A CA 1
ATOM 4664 C C . LEU A 1 579 ? 4.058 -3.203 -5.016 1.00 87.69 579 LEU A C 1
ATOM 4666 O O . LEU A 1 579 ? 3.958 -2.545 -3.983 1.00 87.69 579 LEU A O 1
ATOM 4670 N N . ALA A 1 580 ? 4.563 -4.438 -5.030 1.00 90.88 580 ALA A N 1
ATOM 4671 C CA . ALA A 1 580 ? 5.022 -5.135 -3.833 1.00 90.88 580 ALA A CA 1
ATOM 4672 C C . ALA A 1 580 ? 6.203 -4.416 -3.162 1.00 90.88 580 ALA A C 1
ATOM 4674 O O . ALA A 1 580 ? 6.184 -4.190 -1.954 1.00 90.88 580 ALA A O 1
ATOM 4675 N N . VAL A 1 581 ? 7.200 -3.997 -3.947 1.00 92.62 581 VAL A N 1
ATOM 4676 C CA . VAL A 1 581 ? 8.395 -3.294 -3.455 1.00 92.62 581 VAL A CA 1
ATOM 4677 C C . VAL A 1 581 ? 8.025 -1.911 -2.895 1.00 92.62 581 VAL A C 1
ATOM 4679 O O . VAL A 1 581 ? 8.463 -1.570 -1.795 1.00 92.62 581 VAL A O 1
ATOM 4682 N N . LYS A 1 582 ? 7.119 -1.172 -3.560 1.00 91.38 582 LYS A N 1
ATOM 4683 C CA . LYS A 1 582 ? 6.563 0.091 -3.036 1.00 91.38 582 LYS A CA 1
ATOM 4684 C C . LYS A 1 582 ? 5.788 -0.100 -1.730 1.00 91.38 582 LYS A C 1
ATOM 4686 O O . LYS A 1 582 ? 6.026 0.636 -0.778 1.00 91.38 582 LYS A O 1
ATOM 4691 N N . ARG A 1 583 ? 4.878 -1.082 -1.662 1.00 89.25 583 ARG A N 1
ATOM 4692 C CA . ARG A 1 583 ? 4.088 -1.384 -0.447 1.00 89.25 583 ARG A CA 1
ATOM 4693 C C . ARG A 1 583 ? 4.980 -1.728 0.745 1.00 89.25 583 ARG A C 1
ATOM 4695 O O . ARG A 1 583 ? 4.625 -1.428 1.880 1.00 89.25 583 ARG A O 1
ATOM 4702 N N . ALA A 1 584 ? 6.149 -2.298 0.478 1.00 91.56 584 ALA A N 1
ATOM 4703 C CA . ALA A 1 584 ? 7.129 -2.629 1.495 1.00 91.56 584 ALA A CA 1
ATOM 4704 C C . ALA A 1 584 ? 8.022 -1.446 1.932 1.00 91.56 584 ALA A C 1
ATOM 4706 O O . ALA A 1 584 ? 9.012 -1.651 2.631 1.00 91.56 584 ALA A O 1
ATOM 4707 N N . GLY A 1 585 ? 7.695 -0.213 1.526 1.00 91.50 585 GLY A N 1
ATOM 4708 C CA . GLY A 1 585 ? 8.414 1.010 1.906 1.00 91.50 585 GLY A CA 1
ATOM 4709 C C . GLY A 1 585 ? 9.645 1.320 1.049 1.00 91.50 585 GLY A C 1
ATOM 4710 O O . GLY A 1 585 ? 10.294 2.343 1.246 1.00 91.50 585 GLY A O 1
ATOM 4711 N N . MET A 1 586 ? 9.968 0.481 0.058 1.00 91.75 586 MET A N 1
ATOM 4712 C CA . MET A 1 586 ? 11.087 0.705 -0.857 1.00 91.75 586 MET A CA 1
ATOM 4713 C C . MET A 1 586 ? 10.579 1.310 -2.167 1.00 91.75 586 MET A C 1
ATOM 4715 O O . MET A 1 586 ? 10.218 0.596 -3.099 1.00 91.75 586 MET A O 1
ATOM 4719 N N . ASN A 1 587 ? 10.562 2.639 -2.279 1.00 93.50 587 ASN A N 1
ATOM 4720 C CA . ASN A 1 587 ? 10.282 3.275 -3.564 1.00 93.50 587 ASN A CA 1
ATOM 4721 C C . ASN A 1 587 ? 11.561 3.663 -4.298 1.00 93.50 587 ASN A C 1
ATOM 4723 O O . ASN A 1 587 ? 12.248 4.609 -3.928 1.00 93.50 587 ASN A O 1
ATOM 4727 N N . ILE A 1 588 ? 11.825 2.953 -5.388 1.00 92.62 588 ILE A N 1
ATOM 4728 C CA . ILE A 1 588 ? 12.885 3.269 -6.346 1.00 92.62 588 ILE A CA 1
ATOM 4729 C C . ILE A 1 588 ? 12.309 3.570 -7.725 1.00 92.62 588 ILE A C 1
ATOM 4731 O O . ILE A 1 588 ? 13.047 3.535 -8.694 1.00 92.62 588 ILE A O 1
ATOM 4735 N N . PHE A 1 589 ? 11.004 3.800 -7.861 1.00 90.75 589 PHE A N 1
ATOM 4736 C CA . PHE A 1 589 ? 10.361 3.956 -9.164 1.00 90.75 589 PHE A CA 1
ATOM 4737 C C . PHE A 1 589 ? 9.885 5.403 -9.322 1.00 90.75 589 PHE A C 1
ATOM 4739 O O . PHE A 1 589 ? 8.964 5.806 -8.598 1.00 90.75 589 PHE A O 1
ATOM 4746 N N . PRO A 1 590 ? 10.483 6.180 -10.245 1.00 86.44 590 PRO A N 1
ATOM 4747 C CA . PRO A 1 590 ? 10.066 7.545 -10.515 1.00 86.44 590 PRO A CA 1
ATOM 4748 C C . PRO A 1 590 ? 8.590 7.596 -10.918 1.00 86.44 590 PRO A C 1
ATOM 4750 O O . PRO A 1 590 ? 8.055 6.660 -11.515 1.00 86.44 590 PRO A O 1
ATOM 4753 N N . ALA A 1 591 ? 7.937 8.694 -10.562 1.00 81.12 591 ALA A N 1
ATOM 4754 C CA . ALA A 1 591 ? 6.574 9.024 -10.937 1.00 81.12 591 ALA A CA 1
ATOM 4755 C C . ALA A 1 591 ? 6.560 10.354 -11.702 1.00 81.12 591 ALA A C 1
ATOM 4757 O O . ALA A 1 591 ? 7.551 11.084 -11.721 1.00 81.12 591 ALA A O 1
ATOM 4758 N N . ASP A 1 592 ? 5.409 10.692 -12.272 1.00 76.69 592 ASP A N 1
ATOM 4759 C CA . ASP A 1 592 ? 5.178 11.864 -13.119 1.00 76.69 592 ASP A CA 1
ATOM 4760 C C . ASP A 1 592 ? 5.746 13.174 -12.531 1.00 76.69 592 ASP A C 1
ATOM 4762 O O . ASP A 1 592 ? 6.347 13.983 -13.241 1.00 76.69 592 ASP A O 1
ATOM 4766 N N . PHE A 1 593 ? 5.606 13.366 -11.215 1.00 81.00 593 PHE A N 1
ATOM 4767 C CA . PHE A 1 593 ? 6.046 14.569 -10.496 1.00 81.00 593 PHE A CA 1
ATOM 4768 C C . PHE A 1 593 ? 7.430 14.448 -9.845 1.00 81.00 593 PHE A C 1
ATOM 4770 O O . PHE A 1 593 ? 7.905 15.412 -9.247 1.00 81.00 593 PHE A O 1
ATOM 4777 N N . SER A 1 594 ? 8.118 13.309 -9.977 1.00 86.19 594 SER A N 1
ATOM 4778 C CA . SER A 1 594 ? 9.456 13.115 -9.405 1.00 86.19 594 SER A CA 1
ATOM 4779 C C . SER A 1 594 ? 10.479 14.188 -9.786 1.00 86.19 594 SER A C 1
ATOM 4781 O O . SER A 1 594 ? 11.229 14.589 -8.896 1.00 86.19 594 SER A O 1
ATOM 4783 N N . PRO A 1 595 ? 10.506 14.732 -11.021 1.00 84.56 595 PRO A N 1
ATOM 4784 C CA . PRO A 1 595 ? 11.458 15.787 -11.377 1.00 84.56 595 PRO A CA 1
ATOM 4785 C C . PRO A 1 595 ? 11.312 17.096 -10.587 1.00 84.56 595 PRO A C 1
ATOM 4787 O O . PRO A 1 595 ? 12.211 17.931 -10.631 1.00 84.56 595 PRO A O 1
ATOM 4790 N N . LYS A 1 596 ? 10.197 17.303 -9.869 1.00 85.81 596 LYS A N 1
ATOM 4791 C CA . LYS A 1 596 ? 10.016 18.451 -8.965 1.00 85.81 596 LYS A CA 1
ATOM 4792 C C . LYS A 1 596 ? 10.811 18.292 -7.662 1.00 85.81 596 LYS A C 1
ATOM 4794 O O . LYS A 1 596 ? 11.256 19.292 -7.106 1.00 85.81 596 LYS A O 1
ATOM 4799 N N . TYR A 1 597 ? 10.980 17.058 -7.189 1.00 88.88 597 TYR A N 1
ATOM 4800 C CA . TYR A 1 597 ? 11.606 16.741 -5.897 1.00 88.88 597 TYR A CA 1
ATOM 4801 C C . TYR A 1 597 ? 13.029 16.197 -6.056 1.00 88.88 597 TYR A C 1
ATOM 4803 O O . TYR A 1 597 ? 13.846 16.308 -5.147 1.00 88.88 597 TYR A O 1
ATOM 4811 N N . VAL A 1 598 ? 13.353 15.655 -7.233 1.00 88.31 598 VAL A N 1
ATOM 4812 C CA . VAL A 1 598 ? 14.657 15.066 -7.543 1.00 88.31 598 VAL A CA 1
ATOM 4813 C C . VAL A 1 598 ? 15.315 15.836 -8.675 1.00 88.31 598 VAL A C 1
ATOM 4815 O O . VAL A 1 598 ? 14.751 15.979 -9.757 1.00 88.31 598 VAL A O 1
ATOM 4818 N N . SER A 1 599 ? 16.553 16.276 -8.456 1.00 83.75 599 SER A N 1
ATOM 4819 C CA . SER A 1 599 ? 17.359 16.902 -9.506 1.00 83.75 599 SER A CA 1
ATOM 4820 C C . SER A 1 599 ? 17.770 15.864 -10.555 1.00 83.75 599 SER A C 1
ATOM 4822 O O . SER A 1 599 ? 18.655 15.039 -10.317 1.00 83.75 599 SER A O 1
ATOM 4824 N N . VAL A 1 600 ? 17.114 15.896 -11.717 1.00 82.44 600 VAL A N 1
ATOM 4825 C CA . VAL A 1 600 ? 17.380 15.010 -12.860 1.00 82.44 600 VAL A CA 1
ATOM 4826 C C . VAL A 1 600 ? 17.418 15.798 -14.170 1.00 82.44 600 VAL A C 1
ATOM 4828 O O . VAL A 1 600 ? 16.826 16.868 -14.293 1.00 82.44 600 VAL A O 1
ATOM 4831 N N . ASN A 1 601 ? 18.114 15.260 -15.175 1.00 84.12 601 ASN A N 1
ATOM 4832 C CA . ASN A 1 601 ? 18.045 15.776 -16.542 1.00 84.12 601 ASN A CA 1
ATOM 4833 C C . ASN A 1 601 ? 16.877 15.104 -17.273 1.00 84.12 601 ASN A C 1
ATOM 4835 O O . ASN A 1 601 ? 17.024 13.971 -17.739 1.00 84.12 601 ASN A O 1
ATOM 4839 N N . ASN A 1 602 ? 15.741 15.802 -17.351 1.00 82.50 602 ASN A N 1
ATOM 4840 C CA . ASN A 1 602 ? 14.547 15.325 -18.046 1.00 82.50 602 ASN A CA 1
ATOM 4841 C C . ASN A 1 602 ? 14.841 15.114 -19.532 1.00 82.50 602 ASN A C 1
ATOM 4843 O O . ASN A 1 602 ? 15.274 16.027 -20.234 1.00 82.50 602 ASN A O 1
ATOM 4847 N N . LYS A 1 603 ? 14.608 13.898 -20.019 1.00 85.62 603 LYS A N 1
ATOM 4848 C CA . LYS A 1 603 ? 14.785 13.561 -21.430 1.00 85.62 603 LYS A CA 1
ATOM 4849 C C . LYS A 1 603 ? 13.458 13.672 -22.164 1.00 85.62 603 LYS A C 1
ATOM 4851 O O . LYS A 1 603 ? 12.388 13.518 -21.579 1.00 85.62 603 LYS A O 1
ATOM 4856 N N . LEU A 1 604 ? 13.520 13.914 -23.471 1.00 82.12 604 LEU A N 1
ATOM 4857 C CA . LEU A 1 604 ? 12.329 13.796 -24.303 1.00 82.12 604 LEU A CA 1
ATOM 4858 C C . LEU A 1 604 ? 11.841 12.346 -24.287 1.00 82.12 604 LEU A C 1
ATOM 4860 O O . LEU A 1 604 ? 12.621 11.429 -24.543 1.00 82.12 604 LEU A O 1
ATOM 4864 N N . LEU A 1 605 ? 10.534 12.155 -24.102 1.00 77.12 605 LEU A N 1
ATOM 4865 C CA . LEU A 1 605 ? 9.886 10.839 -24.096 1.00 77.12 605 LEU A CA 1
ATOM 4866 C C . LEU A 1 605 ? 10.291 9.976 -25.304 1.00 77.12 605 LEU A C 1
ATOM 4868 O O . LEU A 1 605 ? 10.549 8.783 -25.175 1.00 77.12 605 LEU A O 1
ATOM 4872 N N . THR A 1 606 ? 10.389 10.575 -26.494 1.00 74.94 606 THR A N 1
ATOM 4873 C CA . THR A 1 606 ? 10.816 9.860 -27.706 1.00 74.94 606 THR A CA 1
ATOM 4874 C C . THR A 1 606 ? 12.252 9.356 -27.616 1.00 74.94 606 THR A C 1
ATOM 4876 O O . THR A 1 606 ? 12.536 8.271 -28.121 1.00 74.94 606 THR A O 1
ATOM 4879 N N . ALA A 1 607 ? 13.152 10.122 -26.993 1.00 83.00 607 ALA A N 1
ATOM 4880 C CA . ALA A 1 607 ? 14.535 9.709 -26.789 1.00 83.00 607 ALA A CA 1
ATOM 4881 C C . ALA A 1 607 ? 14.598 8.535 -25.801 1.00 83.00 607 ALA A C 1
ATOM 4883 O O . ALA A 1 607 ? 15.212 7.522 -26.120 1.00 83.00 607 ALA A O 1
ATOM 4884 N N . GLU A 1 608 ? 13.887 8.617 -24.672 1.00 82.50 608 GLU A N 1
ATOM 4885 C CA . GLU A 1 608 ? 13.842 7.542 -23.670 1.00 82.50 608 GLU A CA 1
ATOM 4886 C C . GLU A 1 608 ? 13.266 6.242 -24.231 1.00 82.50 608 GLU A C 1
ATOM 4888 O O . GLU A 1 608 ? 13.915 5.200 -24.170 1.00 82.50 608 GLU A O 1
ATOM 4893 N N . VAL A 1 609 ? 12.079 6.308 -24.845 1.00 78.38 609 VAL A N 1
ATOM 4894 C CA . VAL A 1 609 ? 11.408 5.144 -25.444 1.00 78.38 609 VAL A CA 1
ATOM 4895 C C . VAL A 1 609 ? 12.309 4.477 -26.479 1.00 78.38 609 VAL A C 1
ATOM 4897 O O . VAL A 1 609 ? 12.472 3.257 -26.455 1.00 78.38 609 VAL A O 1
ATOM 4900 N N . THR A 1 610 ? 12.906 5.268 -27.375 1.00 79.12 610 THR A N 1
ATOM 4901 C CA . THR A 1 610 ? 13.788 4.734 -28.420 1.00 79.12 610 THR A CA 1
ATOM 4902 C C . THR A 1 610 ? 15.011 4.078 -27.792 1.00 79.12 610 THR A C 1
ATOM 4904 O O . THR A 1 610 ? 15.365 2.963 -28.164 1.00 79.12 610 THR A O 1
ATOM 4907 N N . THR A 1 611 ? 15.635 4.718 -26.802 1.00 87.12 611 THR A N 1
ATOM 4908 C CA . THR A 1 611 ? 16.785 4.150 -26.097 1.00 87.12 611 THR A CA 1
ATOM 4909 C C . THR A 1 611 ? 16.440 2.833 -25.406 1.00 87.12 611 THR A C 1
ATOM 4911 O O . THR A 1 611 ? 17.152 1.855 -25.619 1.00 87.12 611 THR A O 1
ATOM 4914 N N . TYR A 1 612 ? 15.348 2.762 -24.643 1.00 86.62 612 TYR A N 1
ATOM 4915 C CA . TYR A 1 612 ? 14.955 1.531 -23.953 1.00 86.62 612 TYR A CA 1
ATOM 4916 C C . TYR A 1 612 ? 14.632 0.395 -24.923 1.00 86.62 612 TYR A C 1
ATOM 4918 O O . TYR A 1 612 ? 15.020 -0.745 -24.676 1.00 86.62 612 TYR A O 1
ATOM 4926 N N . GLN A 1 613 ? 13.984 0.695 -26.052 1.00 80.75 613 GLN A N 1
ATOM 4927 C CA . GLN A 1 613 ? 13.737 -0.293 -27.103 1.00 80.75 613 GLN A CA 1
ATOM 4928 C C . GLN A 1 613 ? 15.049 -0.831 -27.676 1.00 80.75 613 GLN A C 1
ATOM 4930 O O . GLN A 1 613 ? 15.255 -2.041 -27.715 1.00 80.75 613 GLN A O 1
ATOM 4935 N N . GLN A 1 614 ? 15.965 0.053 -28.069 1.00 84.38 614 GLN A N 1
ATOM 4936 C CA . GLN A 1 614 ? 17.241 -0.375 -28.638 1.00 84.38 614 GLN A CA 1
ATOM 4937 C C . GLN A 1 614 ? 18.088 -1.144 -27.616 1.00 84.38 614 GLN A C 1
ATOM 4939 O O . GLN A 1 614 ? 18.667 -2.167 -27.964 1.00 84.38 614 GLN A O 1
ATOM 4944 N N . MET A 1 615 ? 18.101 -0.726 -26.344 1.00 89.75 615 MET A N 1
ATOM 4945 C CA . MET A 1 615 ? 18.751 -1.477 -25.264 1.00 89.75 615 MET A CA 1
ATOM 4946 C C . MET A 1 615 ? 18.158 -2.880 -25.118 1.00 89.75 615 MET A C 1
ATOM 4948 O O . MET A 1 615 ? 18.914 -3.843 -25.036 1.00 89.75 615 MET A O 1
ATOM 4952 N N . ALA A 1 616 ? 16.828 -3.014 -25.130 1.00 86.88 616 ALA A N 1
ATOM 4953 C CA . ALA A 1 616 ? 16.155 -4.302 -24.978 1.00 86.88 616 ALA A CA 1
ATOM 4954 C C . ALA A 1 616 ? 16.520 -5.301 -26.091 1.00 86.88 616 ALA A C 1
ATOM 4956 O O . ALA A 1 616 ? 16.700 -6.480 -25.801 1.00 86.88 616 ALA A O 1
ATOM 4957 N N . LEU A 1 617 ? 16.692 -4.838 -27.337 1.00 84.81 617 LEU A N 1
ATOM 4958 C CA . LEU A 1 617 ? 17.063 -5.698 -28.472 1.00 84.81 617 LEU A CA 1
ATOM 4959 C C . LEU A 1 617 ? 18.432 -6.369 -28.312 1.00 84.81 617 LEU A C 1
ATOM 4961 O O . LEU A 1 617 ? 18.657 -7.444 -28.861 1.00 84.81 617 LEU A O 1
ATOM 4965 N N . VAL A 1 618 ? 19.348 -5.734 -27.581 1.00 87.00 618 VAL A N 1
ATOM 4966 C CA . VAL A 1 618 ? 20.738 -6.191 -27.443 1.00 87.00 618 VAL A CA 1
ATOM 4967 C C . VAL A 1 618 ? 21.125 -6.514 -25.994 1.00 87.00 618 VAL A C 1
ATOM 4969 O O . VAL A 1 618 ? 22.285 -6.823 -25.714 1.00 87.00 618 VAL A O 1
ATOM 4972 N N . ALA A 1 619 ? 20.163 -6.482 -25.067 1.00 89.00 619 ALA A N 1
ATOM 4973 C CA . ALA A 1 619 ? 20.375 -6.718 -23.638 1.00 89.00 619 ALA A CA 1
ATOM 4974 C C . ALA A 1 619 ? 20.877 -8.128 -23.313 1.00 89.00 619 ALA A C 1
ATOM 4976 O O . ALA A 1 619 ? 21.521 -8.307 -22.287 1.00 89.00 619 ALA A O 1
ATOM 4977 N N . SER A 1 620 ? 20.643 -9.108 -24.190 1.00 87.31 620 SER A N 1
ATOM 4978 C CA . SER A 1 620 ? 21.183 -10.469 -24.063 1.00 87.31 620 SER A CA 1
ATOM 4979 C C . SER A 1 620 ? 22.687 -10.557 -24.356 1.00 87.31 620 SER A C 1
ATOM 4981 O O . SER A 1 620 ? 23.342 -11.505 -23.930 1.00 87.31 620 SER A O 1
ATOM 4983 N N . ALA A 1 621 ? 23.251 -9.575 -25.066 1.00 87.38 621 ALA A N 1
ATOM 4984 C CA . ALA A 1 621 ? 24.643 -9.583 -25.513 1.00 87.38 621 ALA A CA 1
ATOM 4985 C C . ALA A 1 621 ? 25.520 -8.534 -24.817 1.00 87.38 621 ALA A C 1
ATOM 4987 O O . ALA A 1 621 ? 26.735 -8.719 -24.729 1.00 87.38 621 ALA A O 1
ATOM 4988 N N . PHE A 1 622 ? 24.936 -7.440 -24.325 1.00 91.44 622 PHE A N 1
ATOM 4989 C CA . PHE A 1 622 ? 25.674 -6.321 -23.744 1.00 91.44 622 PHE A CA 1
ATOM 4990 C C . PHE A 1 622 ? 25.199 -5.989 -22.338 1.00 91.44 622 PHE A C 1
ATOM 4992 O O . PHE A 1 622 ? 24.006 -5.988 -22.050 1.00 91.44 622 PHE A O 1
ATOM 4999 N N . ALA A 1 623 ? 26.157 -5.638 -21.483 1.00 94.62 623 ALA A N 1
ATOM 5000 C CA . ALA A 1 623 ? 25.876 -5.015 -20.204 1.00 94.62 623 ALA A CA 1
ATOM 5001 C C . ALA A 1 623 ? 25.813 -3.489 -20.361 1.00 94.62 623 ALA A C 1
ATOM 5003 O O . ALA A 1 623 ? 26.635 -2.880 -21.057 1.00 94.62 623 ALA A O 1
ATOM 5004 N N . PHE A 1 624 ? 24.853 -2.875 -19.678 1.00 96.19 624 PHE A N 1
ATOM 5005 C CA . PHE A 1 624 ? 24.615 -1.437 -19.663 1.00 96.19 624 PHE A CA 1
ATOM 5006 C C . PHE A 1 624 ? 24.806 -0.893 -18.254 1.00 96.19 624 PHE A C 1
ATOM 5008 O O . PHE A 1 624 ? 24.340 -1.489 -17.292 1.00 96.19 624 PHE A O 1
ATOM 5015 N N . SER A 1 625 ? 25.453 0.259 -18.114 1.00 96.44 625 SER A N 1
ATOM 5016 C CA . SER A 1 625 ? 25.544 0.950 -16.823 1.00 96.44 625 SER A CA 1
ATOM 5017 C C . SER A 1 625 ? 25.418 2.455 -16.972 1.00 96.44 625 SER A C 1
ATOM 5019 O O . SER A 1 625 ? 25.665 3.024 -18.037 1.00 96.44 625 SER A O 1
ATOM 5021 N N . TRP A 1 626 ? 25.048 3.113 -15.879 1.00 94.44 626 TRP A N 1
ATOM 5022 C CA . TRP A 1 626 ? 24.932 4.565 -15.815 1.00 94.44 626 TRP A CA 1
ATOM 5023 C C . TRP A 1 626 ? 26.212 5.298 -16.276 1.00 94.44 626 TRP A C 1
ATOM 5025 O O . TRP A 1 626 ? 27.336 4.788 -16.208 1.00 94.44 626 TRP A O 1
ATOM 5035 N N . SER A 1 627 ? 26.047 6.543 -16.729 1.00 93.44 627 SER A N 1
ATOM 5036 C CA . SER A 1 627 ? 27.157 7.445 -17.045 1.00 93.44 627 SER A CA 1
ATOM 5037 C C . SER A 1 627 ? 26.931 8.810 -16.417 1.00 93.44 627 SER A C 1
ATOM 5039 O O . SER A 1 627 ? 25.882 9.425 -16.608 1.00 93.44 627 SER A O 1
ATOM 5041 N N . LYS A 1 628 ? 27.962 9.338 -15.751 1.00 90.06 628 LYS A N 1
ATOM 5042 C CA . LYS A 1 628 ? 27.963 10.708 -15.216 1.00 90.06 628 LYS A CA 1
ATOM 5043 C C . LYS A 1 628 ? 27.710 11.780 -16.285 1.00 90.06 628 LYS A C 1
ATOM 5045 O O . LYS A 1 628 ? 27.213 12.850 -15.967 1.00 90.06 628 LYS A O 1
ATOM 5050 N N . TRP A 1 629 ? 28.016 11.492 -17.553 1.00 92.12 629 TRP A N 1
ATOM 5051 C CA . TRP A 1 629 ? 27.816 12.429 -18.663 1.00 92.12 629 TRP A CA 1
ATOM 5052 C C . TRP A 1 629 ? 26.356 12.541 -19.119 1.00 92.12 629 TRP A C 1
ATOM 5054 O O . TRP A 1 629 ? 26.030 13.460 -19.864 1.00 92.12 629 TRP A O 1
ATOM 5064 N N . ASN A 1 630 ? 25.463 11.650 -18.670 1.00 90.88 630 ASN A N 1
ATOM 5065 C CA . ASN A 1 630 ? 24.041 11.732 -19.017 1.00 90.88 630 ASN A CA 1
ATOM 5066 C C . ASN A 1 630 ? 23.364 12.978 -18.434 1.00 90.88 630 ASN A C 1
ATOM 5068 O O . ASN A 1 630 ? 22.410 13.499 -19.012 1.00 90.88 630 ASN A O 1
ATOM 5072 N N . LEU A 1 631 ? 23.861 13.458 -17.289 1.00 86.81 631 LEU A N 1
ATOM 5073 C CA . LEU A 1 631 ? 23.332 14.651 -16.638 1.00 86.81 631 LEU A CA 1
ATOM 5074 C C . LEU A 1 631 ? 23.537 15.897 -17.515 1.00 86.81 631 LEU A C 1
ATOM 5076 O O . LEU A 1 631 ? 22.655 16.741 -17.587 1.00 86.81 631 LEU A O 1
ATOM 5080 N N . GLU A 1 632 ? 24.636 15.962 -18.267 1.00 88.38 632 GLU A N 1
ATOM 5081 C CA . GLU A 1 632 ? 25.022 17.122 -19.086 1.00 88.38 632 GLU A CA 1
ATOM 5082 C C . GLU A 1 632 ? 24.619 17.001 -20.568 1.00 88.38 632 GLU A C 1
ATOM 5084 O O . GLU A 1 632 ? 24.809 17.934 -21.344 1.00 88.38 632 GLU A O 1
ATOM 5089 N N . SER A 1 633 ? 24.048 15.872 -21.001 1.00 89.44 633 SER A N 1
ATOM 5090 C CA . SER A 1 633 ? 23.826 15.589 -22.430 1.00 89.44 633 SER A CA 1
ATOM 5091 C C . SER A 1 633 ? 22.590 16.266 -23.051 1.00 89.44 633 SER A C 1
ATOM 5093 O O . SER A 1 633 ? 22.301 16.061 -24.235 1.00 89.44 633 SER A O 1
ATOM 5095 N N . GLY A 1 634 ? 21.875 17.089 -22.277 1.00 89.00 634 GLY A N 1
ATOM 5096 C CA . GLY A 1 634 ? 20.610 17.724 -22.670 1.00 89.00 634 GLY A CA 1
ATOM 5097 C C . GLY A 1 634 ? 19.450 16.733 -22.824 1.00 89.00 634 GLY A C 1
ATOM 5098 O O . GLY A 1 634 ? 19.601 15.542 -22.558 1.00 89.00 634 GLY A O 1
ATOM 5099 N N . GLU A 1 635 ? 18.292 17.219 -23.266 1.00 87.56 635 GLU A N 1
ATOM 5100 C CA . GLU A 1 635 ? 17.037 16.444 -23.273 1.00 87.56 635 GLU A CA 1
ATOM 5101 C C . GLU A 1 635 ? 16.971 15.395 -24.403 1.00 87.56 635 GLU A C 1
ATOM 5103 O O . GLU A 1 635 ? 16.274 14.389 -24.293 1.00 87.56 635 GLU A O 1
ATOM 5108 N N . ASN A 1 636 ? 17.719 15.607 -25.493 1.00 88.38 636 ASN A N 1
ATOM 5109 C CA . ASN A 1 636 ? 17.661 14.775 -26.705 1.00 88.38 636 ASN A CA 1
ATOM 5110 C C . ASN A 1 636 ? 18.583 13.550 -26.677 1.00 88.38 636 ASN A C 1
ATOM 5112 O O . ASN A 1 636 ? 18.410 12.642 -27.486 1.00 88.38 636 ASN A O 1
ATOM 5116 N N . ASN A 1 637 ? 19.593 13.540 -25.805 1.00 88.56 637 ASN A N 1
ATOM 5117 C CA . ASN A 1 637 ? 20.637 12.519 -25.823 1.00 88.56 637 ASN A CA 1
ATOM 5118 C C . ASN A 1 637 ? 20.637 11.731 -24.518 1.00 88.56 637 ASN A C 1
ATOM 5120 O O . ASN A 1 637 ? 20.754 12.320 -23.438 1.00 88.56 637 ASN A O 1
ATOM 5124 N N . VAL A 1 638 ? 20.615 10.405 -24.624 1.00 91.44 638 VAL A N 1
ATOM 5125 C CA . VAL A 1 638 ? 20.806 9.492 -23.493 1.00 91.44 638 VAL A CA 1
ATOM 5126 C C . VAL A 1 638 ? 22.210 8.898 -23.575 1.00 91.44 638 VAL A C 1
ATOM 5128 O O . VAL A 1 638 ? 22.596 8.341 -24.600 1.00 91.44 638 VAL A O 1
ATOM 5131 N N . VAL A 1 639 ? 22.996 9.047 -22.509 1.00 93.31 639 VAL A N 1
ATOM 5132 C CA . VAL A 1 639 ? 24.386 8.577 -22.440 1.00 93.31 639 VAL A CA 1
ATOM 5133 C C . VAL A 1 639 ? 24.516 7.529 -21.344 1.00 93.31 639 VAL A C 1
ATOM 5135 O O . VAL A 1 639 ? 24.229 7.786 -20.180 1.00 93.31 639 VAL A O 1
ATOM 5138 N N . PHE A 1 640 ? 25.018 6.355 -21.694 1.00 94.75 640 PHE A N 1
ATOM 5139 C CA . PHE A 1 640 ? 25.307 5.267 -20.763 1.00 94.75 640 PHE A CA 1
ATOM 5140 C C . PHE A 1 640 ? 26.560 4.524 -21.225 1.00 94.75 640 PHE A C 1
ATOM 5142 O O . PHE A 1 640 ? 27.067 4.729 -22.330 1.00 94.75 640 PHE A O 1
ATOM 5149 N N . ARG A 1 641 ? 27.111 3.696 -20.346 1.00 95.06 641 ARG A N 1
ATOM 5150 C CA . ARG A 1 641 ? 28.264 2.848 -20.632 1.00 95.06 641 ARG A CA 1
ATOM 5151 C C . ARG A 1 641 ? 27.777 1.501 -21.149 1.00 95.06 641 ARG A C 1
ATOM 5153 O O . ARG A 1 641 ? 26.784 0.974 -20.656 1.00 95.06 641 ARG A O 1
ATOM 5160 N N . VAL A 1 642 ? 28.517 0.945 -22.101 1.00 94.25 642 VAL A N 1
ATOM 5161 C CA . VAL A 1 642 ? 28.264 -0.379 -22.677 1.00 94.25 642 VAL A CA 1
ATOM 5162 C C . VAL A 1 642 ? 29.523 -1.221 -22.527 1.00 94.25 642 VAL A C 1
ATOM 5164 O O . VAL A 1 642 ? 30.626 -0.739 -22.800 1.00 94.25 642 VAL A O 1
ATOM 5167 N N . SER A 1 643 ? 29.374 -2.469 -22.097 1.00 90.94 643 SER A N 1
ATOM 5168 C CA . SER A 1 643 ? 30.464 -3.443 -22.014 1.00 90.94 643 SER A CA 1
ATOM 5169 C C . SER A 1 643 ? 30.026 -4.811 -22.531 1.00 90.94 643 SER A C 1
ATOM 5171 O O . SER A 1 643 ? 28.855 -5.182 -22.474 1.00 90.94 643 SER A O 1
ATOM 5173 N N . LEU A 1 644 ? 30.993 -5.572 -23.048 1.00 83.38 644 LEU A N 1
ATOM 5174 C CA . LEU A 1 644 ? 30.793 -6.988 -23.339 1.00 83.38 644 LEU A CA 1
ATOM 5175 C C . LEU A 1 644 ? 30.881 -7.779 -22.023 1.00 83.38 644 LEU A C 1
ATOM 5177 O O . LEU A 1 644 ? 31.816 -7.537 -21.252 1.00 83.38 644 LEU A O 1
ATOM 5181 N N . PRO A 1 645 ? 29.959 -8.718 -21.756 1.00 68.81 645 PRO A N 1
ATOM 5182 C CA . PRO A 1 645 ? 30.006 -9.558 -20.569 1.00 68.81 645 PRO A CA 1
ATOM 5183 C C . PRO A 1 645 ? 31.307 -10.368 -20.536 1.00 68.81 645 PRO A C 1
ATOM 5185 O O . PRO A 1 645 ? 31.625 -11.121 -21.461 1.00 68.81 645 PRO A O 1
ATOM 5188 N N . CYS A 1 646 ? 32.079 -10.231 -19.461 1.00 52.59 646 CYS A N 1
ATOM 5189 C CA . CYS A 1 646 ? 33.214 -11.107 -19.209 1.00 52.59 646 CYS A CA 1
ATOM 5190 C C . CYS A 1 646 ? 32.666 -12.469 -18.750 1.00 52.59 646 CYS A C 1
ATOM 5192 O O . CYS A 1 646 ? 32.223 -12.579 -17.615 1.00 52.59 646 CYS A O 1
ATOM 5194 N N . HIS A 1 647 ? 32.722 -13.477 -19.631 1.00 46.62 647 HIS A N 1
ATOM 5195 C CA . HIS A 1 647 ? 32.278 -14.876 -19.447 1.00 46.62 647 HIS A CA 1
ATOM 5196 C C . HIS A 1 647 ? 30.774 -15.154 -19.608 1.00 46.62 647 HIS A C 1
ATOM 5198 O O . HIS A 1 647 ? 30.029 -15.243 -18.642 1.00 46.62 647 HIS A O 1
ATOM 5204 N N . CYS A 1 648 ? 30.377 -15.466 -20.843 1.00 39.00 648 CYS A N 1
ATOM 5205 C CA . CYS A 1 648 ? 29.283 -16.397 -21.115 1.00 39.00 648 CYS A CA 1
ATOM 5206 C C . CYS A 1 648 ? 29.859 -17.509 -22.020 1.00 39.00 648 CYS A C 1
ATOM 5208 O O . CYS A 1 648 ? 30.218 -17.204 -23.160 1.00 39.00 648 CYS A O 1
ATOM 5210 N N . PRO A 1 649 ? 30.067 -18.750 -21.531 1.00 39.34 649 PRO A N 1
ATOM 5211 C CA . PRO A 1 649 ? 30.685 -19.826 -22.317 1.00 39.34 649 PRO A CA 1
ATOM 5212 C C . PRO A 1 649 ? 29.905 -20.168 -23.596 1.00 39.34 649 PRO A C 1
ATOM 5214 O O . PRO A 1 649 ? 30.514 -20.463 -24.620 1.00 39.34 649 PRO A O 1
ATOM 5217 N N . ASP A 1 650 ? 28.577 -20.035 -23.561 1.00 41.09 650 ASP A N 1
ATOM 5218 C CA . ASP A 1 650 ? 27.690 -20.552 -24.612 1.00 41.09 650 ASP A CA 1
ATOM 5219 C C . ASP A 1 650 ? 27.460 -19.574 -25.778 1.00 41.09 650 ASP A C 1
ATOM 5221 O O . ASP A 1 650 ? 27.024 -19.972 -26.855 1.00 41.09 650 ASP A O 1
ATOM 5225 N N . VAL A 1 651 ? 27.811 -18.292 -25.621 1.00 42.19 651 VAL A N 1
ATOM 5226 C CA . VAL A 1 651 ? 27.689 -17.285 -26.700 1.00 42.19 651 VAL A CA 1
ATOM 5227 C C . VAL A 1 651 ? 28.922 -17.294 -27.622 1.00 42.19 651 VAL A C 1
ATOM 5229 O O . VAL A 1 651 ? 28.885 -16.802 -28.753 1.00 42.19 651 VAL A O 1
ATOM 5232 N N . PHE A 1 652 ? 30.032 -17.895 -27.179 1.00 35.19 652 PHE A N 1
ATOM 5233 C CA . PHE A 1 652 ? 31.282 -17.900 -27.941 1.00 35.19 652 PHE A CA 1
ATOM 5234 C C . PHE A 1 652 ? 31.318 -18.899 -29.107 1.00 35.19 652 PHE A C 1
ATOM 5236 O O . PHE A 1 652 ? 32.080 -18.661 -30.047 1.00 35.19 652 PHE A O 1
ATOM 5243 N N . GLU A 1 653 ? 30.481 -19.944 -29.128 1.00 33.47 653 GLU A N 1
ATOM 5244 C CA . GLU A 1 653 ? 30.462 -20.888 -30.261 1.00 33.47 653 GLU A CA 1
ATOM 5245 C C . GLU A 1 653 ? 29.927 -20.256 -31.556 1.00 33.47 653 GLU A C 1
ATOM 5247 O O . GLU A 1 653 ? 30.400 -20.596 -32.642 1.00 33.47 653 GLU A O 1
ATOM 5252 N N . PHE A 1 654 ? 29.031 -19.266 -31.469 1.00 34.91 654 PHE A N 1
ATOM 5253 C CA . PHE A 1 654 ? 28.555 -18.540 -32.654 1.00 34.91 654 PHE A CA 1
ATOM 5254 C C . PHE A 1 654 ? 29.578 -17.497 -33.147 1.00 34.91 654 PHE A C 1
ATOM 5256 O O . PHE A 1 654 ? 29.796 -17.346 -34.349 1.00 34.91 654 PHE A O 1
ATOM 5263 N N . CYS A 1 655 ? 30.288 -16.831 -32.227 1.00 35.78 655 CYS A N 1
ATOM 5264 C CA . CYS A 1 655 ? 31.283 -15.801 -32.558 1.00 35.78 655 CYS A CA 1
ATOM 5265 C C . CYS A 1 655 ? 32.625 -16.353 -33.086 1.00 35.78 655 CYS A C 1
ATOM 5267 O O . CYS A 1 655 ? 33.340 -15.649 -33.808 1.00 35.78 655 CYS A O 1
ATOM 5269 N N . GLU A 1 656 ? 33.014 -17.591 -32.758 1.00 31.22 656 GLU A N 1
ATOM 5270 C CA . GLU A 1 656 ? 34.256 -18.170 -33.295 1.00 31.22 656 GLU A CA 1
ATOM 5271 C C . GLU A 1 656 ? 34.172 -18.514 -34.789 1.00 31.22 656 GLU A C 1
ATOM 5273 O O . GLU A 1 656 ? 35.196 -18.461 -35.484 1.00 31.22 656 GLU A O 1
ATOM 5278 N N . HIS A 1 657 ? 32.976 -18.799 -35.316 1.00 34.75 657 HIS A N 1
ATOM 5279 C CA . HIS A 1 657 ? 32.806 -19.076 -36.744 1.00 34.75 657 HIS A CA 1
ATOM 5280 C C . HIS A 1 657 ? 33.008 -17.810 -37.597 1.00 34.75 657 HIS A C 1
ATOM 5282 O O . HIS A 1 657 ? 33.675 -17.858 -38.633 1.00 34.75 657 HIS A O 1
ATOM 5288 N N . GLU A 1 658 ? 32.559 -16.647 -37.116 1.00 38.94 658 GLU A N 1
ATOM 5289 C CA . GLU A 1 658 ? 32.760 -15.361 -37.801 1.00 38.94 658 GLU A CA 1
ATOM 5290 C C . GLU A 1 658 ? 34.170 -14.780 -37.618 1.00 38.94 658 GLU A C 1
ATOM 5292 O O . GLU A 1 658 ? 34.722 -14.196 -38.557 1.00 38.94 658 GLU A O 1
ATOM 5297 N N . ARG A 1 659 ? 34.836 -15.010 -36.473 1.00 32.47 659 ARG A N 1
ATOM 5298 C CA . ARG A 1 659 ? 36.250 -14.610 -36.300 1.00 32.47 659 ARG A CA 1
ATOM 5299 C C . ARG A 1 659 ? 37.185 -15.279 -37.304 1.00 32.47 659 ARG A C 1
ATOM 5301 O O . ARG A 1 659 ? 38.149 -14.645 -37.739 1.00 32.47 659 ARG A O 1
ATOM 5308 N N . ARG A 1 660 ? 36.911 -16.529 -37.699 1.00 34.12 660 ARG A N 1
ATOM 5309 C CA . ARG A 1 660 ? 37.702 -17.229 -38.727 1.00 34.12 660 ARG A CA 1
ATOM 5310 C C . ARG A 1 660 ? 37.465 -16.678 -40.137 1.00 34.12 660 ARG A C 1
ATOM 5312 O O . ARG A 1 660 ? 38.389 -16.726 -40.942 1.00 34.12 660 ARG A O 1
ATOM 5319 N N . SER A 1 661 ? 36.297 -16.090 -40.406 1.00 34.28 661 SER A N 1
ATOM 5320 C CA . SER A 1 661 ? 35.986 -15.416 -41.678 1.00 34.28 661 SER A CA 1
ATOM 5321 C C . SER A 1 661 ? 36.657 -14.033 -41.789 1.00 34.28 661 SER A C 1
ATOM 5323 O O . SER A 1 661 ? 37.186 -13.662 -42.834 1.00 34.28 661 SER A O 1
ATOM 5325 N N . LEU A 1 662 ? 36.750 -13.286 -40.683 1.00 33.94 662 LEU A N 1
ATOM 5326 C CA . LEU A 1 662 ? 37.327 -11.931 -40.664 1.00 33.94 662 LEU A CA 1
ATOM 5327 C C . LEU A 1 662 ? 38.867 -11.880 -40.641 1.00 33.94 662 LEU A C 1
ATOM 5329 O O . LEU A 1 662 ? 39.449 -10.839 -40.954 1.00 33.94 662 LEU A O 1
ATOM 5333 N N . HIS A 1 663 ? 39.552 -12.976 -40.301 1.00 30.61 663 HIS A N 1
ATOM 5334 C CA . HIS A 1 663 ? 41.023 -13.035 -40.314 1.00 30.61 663 HIS A CA 1
ATOM 5335 C C . HIS A 1 663 ? 41.643 -13.289 -41.700 1.00 30.61 663 HIS A C 1
ATOM 5337 O O . HIS A 1 663 ? 42.853 -13.126 -41.842 1.00 30.61 663 HIS A O 1
ATOM 5343 N N . SER A 1 664 ? 40.863 -13.607 -42.744 1.00 30.91 664 SER A N 1
ATOM 5344 C CA . SER A 1 664 ? 41.414 -13.798 -44.099 1.00 30.91 664 SER A CA 1
ATOM 5345 C C . SER A 1 664 ? 41.491 -12.521 -44.949 1.00 30.91 664 SER A C 1
ATOM 5347 O O . SER A 1 664 ? 41.968 -12.580 -46.081 1.00 30.91 664 SER A O 1
ATOM 5349 N N . HIS A 1 665 ? 41.047 -11.361 -44.444 1.00 32.12 665 HIS A N 1
ATOM 5350 C CA . HIS A 1 665 ? 40.970 -10.113 -45.227 1.00 32.12 665 HIS A CA 1
ATOM 5351 C C . HIS A 1 665 ? 41.676 -8.893 -44.612 1.00 32.12 665 HIS A C 1
ATOM 5353 O O . HIS A 1 665 ? 41.395 -7.755 -44.980 1.00 32.12 665 HIS A O 1
ATOM 5359 N N . LYS A 1 666 ? 42.669 -9.103 -43.739 1.00 32.12 666 LYS A N 1
ATOM 5360 C CA . LYS A 1 666 ? 43.602 -8.040 -43.323 1.00 32.12 666 LYS A CA 1
ATOM 5361 C C . LYS A 1 666 ? 45.064 -8.436 -43.523 1.00 32.12 666 LYS A C 1
ATOM 5363 O O . LYS A 1 666 ? 45.802 -8.655 -42.572 1.00 32.12 666 LYS A O 1
ATOM 5368 N N . GLN A 1 667 ? 45.471 -8.462 -44.787 1.00 29.97 667 GLN A N 1
ATOM 5369 C CA . GLN A 1 667 ? 46.817 -8.093 -45.225 1.00 29.97 667 GLN A CA 1
ATOM 5370 C C . GLN A 1 667 ? 46.682 -7.368 -46.570 1.00 29.97 667 GLN A C 1
ATOM 5372 O O . GLN A 1 667 ? 46.592 -8.035 -47.593 1.00 29.97 667 GLN A O 1
ATOM 5377 N N . VAL A 1 668 ? 46.566 -6.034 -46.525 1.00 29.92 668 VAL A N 1
ATOM 5378 C CA . VAL A 1 668 ? 47.235 -4.984 -47.335 1.00 29.92 668 VAL A CA 1
ATOM 5379 C C . VAL A 1 668 ? 46.839 -3.636 -46.737 1.00 29.92 668 VAL A C 1
ATOM 5381 O O . VAL A 1 668 ? 45.627 -3.433 -46.494 1.00 29.92 668 VAL A O 1
#

Radius of gyration: 38.15 Å; Cα contacts (8 Å, |Δi|>4): 823; chains: 1; bounding box: 121×80×111 Å